Protein 1Q6O (pdb70)

Solvent-accessible surface area: 16564 Å² total; per-residue (Å²): 148,12,45,1,0,0,6,0,41,16,82,58,16,99,36,0,62,90,9,3,181,86,0,5,118,35,0,37,0,0,6,0,0,23,10,0,3,9,14,44,0,12,125,0,1,113,37,0,34,80,94,30,83,114,29,50,0,2,0,10,12,26,2,5,16,20,0,124,49,8,0,86,9,1,1,94,0,79,8,39,28,0,1,0,1,0,4,6,38,37,44,0,2,104,19,0,8,90,4,0,132,105,76,148,18,38,0,2,0,5,4,0,28,87,44,36,75,74,21,0,88,80,5,82,112,19,42,0,22,6,0,1,27,31,31,7,59,20,9,54,90,63,64,77,73,25,31,127,80,29,13,79,14,0,100,122,0,23,126,49,40,7,117,2,1,0,14,5,27,3,39,50,136,31,0,74,86,0,129,71,5,99,6,39,0,0,12,1,15,73,35,0,37,105,32,118,45,17,46,101,8,0,124,54,5,82,149,21,4,54,147,28,68,141,87,2,54,0,0,0,5,0,56,13,74,59,15,94,41,0,62,120,10,1,183,63,0,6,112,40,3,41,0,0,5,0,0,21,10,0,6,9,12,43,0,15,124,0,1,110,36,0,34,78,93,29,84,123,31,52,0,3,0,18,16,26,2,4,12,8,0,127,43,7,0,77,8,2,2,95,0,80,8,40,31,0,3,0,3,5,5,12,37,39,44,0,2,104,21,0,10,88,3,0,133,104,74,148,18,39,0,1,1,6,4,17,40,54,51,47,74,76,26,0,85,81,6,75,110,19,46,0,22,7,0,6,28,39,32,12,68,15,8,52,89,63,62,75,75,23,33,86,84,30,45,89,15,0,100,119,0,27,127,45,41,7,122,2,0,0,17,4,26,4,40,50,138,28,0,71,90,0,121,70,9,98,4,34,0,0,13,2,14,71,35,0,38,106,33,121,53,17,35,63,10,0,102,72,5,72,135,28,2,47,146,28,46,95

InterPro domains:
  IPR001754 Orotidine 5'-phosphate decarboxylase domain [PF00215] (4-207)
  IPR001754 Orotidine 5'-phosphate decarboxylase domain [SM00934] (5-207)
  IPR011060 Ribulose-phosphate binding barrel [SSF51366] (2-215)
  IPR013785 Aldolase-type TIM barrel [G3DSA:3.20.20.70] (5-214)
  IPR023942 3-keto-L-gulonate-6-phosphate decarboxylase, UlaD [MF_01267] (1-216)
  IPR041710 HPS/KGPDC domain [cd04726] (4-207)

B-factor: mean 17.94, std 8.41, range [7.54, 94.05]

CATH classification: 3.20.20.70

Sequence (428 aa):
LPMLQVALDNQTMDSAYETTRLIAEEVDIIEVGTILCVGEGVRAVRDLKALYPHKIVLADAKIADAGKILSRMCFEANADWVTVICCADINTAKGALDVAKEFNGDVQIELTGYWTWEQAQQWRDAGIGQVVYHRSRDAQAAGVAWGEADITAIKRLSDMGFKVTVTGGLALEDLPLFKGIPIHVFIAGRSIRDAASPVEAARQFKRSIAELWSLPMLQVALDNQTMDSAYETTRLIAEEVDIIEVGTILCVGEGVRAVRDLKALYPHKIVLADAKIADAGKILSRMCFEANADWVTVICCADINTAKGALDVAKEFNGDVQIELTGYWTWEQAQQWRDAGIGQVVYHRSRDAQAAGVAWGEADITAIKRLSDMGFKVTVTGGLALEDLPLFKGIPIHVFIAGRSIRDAASPVEAARQFKRSIAELWG

Foldseek 3Di:
DAFEEEEQLDLELVLSCVQCVQPVVLGQEYEDHCNNCVNPNLLSLLVVCVVNVNHQYEYANQAADPQLVVLLSNVVSPHQEYEHELNHDLVSLLNNQVNNVVSNHAYEYEDADDHDPVSLVSCVVSPHAAYEQEDAQVNVVVPDDDDDVSQVVLQVSVVSRHQYEYEYQDALVCVLVNFPRNHRHYYDYCQQSVDPRNSVRSVSNVVSVVVRD/DFAFEEEEQLDLELVLSVVQCVQCVVLGAEYEDHCNNCVRPNLLSLLVVCVVPVVHAYEYANQAADPQQVVLLSNVVSPHQEYEHELNHDLVSLLNNQVNNVVSNHAYEYEDDDPHDPVSLVSCVVSPHAAYELEDAQVNVVVPDDDDDVSQVVLQVSVVSRHQYEYEYQDDLVCVLVNQPGNHHHYYDYCQQSVDPRNSVSSVSSVVSSVVRHD

GO terms:
  GO:0000287 magnesium ion binding (F, IDA)
  GO:0033982 3-dehydro-L-gulonate-6-phosphate decarboxylase activity (F, IDA)
  GO:0019854 L-ascorbic acid catabolic process (P, IEP)

Secondary structure (DSSP, 8-state):
--EEEEEE--SSHHHHHHHHHHHGGG-SEEEE-HHHHHHH-THHHHHHHHH-TTSEEEEEEEE-S-HHHHHHHHHHTT-SEEEEETTS-HHHHHHHHHHHHHTT-EEEEEE-S---HHHHHHHHHTT--EEEEE--HHHHHTTPPP-HHHHHHHHHHHHTTPEEEEESS--GGGGGGGTTS--SEEEESHHHHTSS-HHHHHHHHHHHHHHH-/-PPEEEEEE--SSHHHHHHHHHHHGGG-SEEEE-HHHHHHH-THHHHHHHHH-TTSEEEEEEEE-S-HHHHHHHHHHTT-SEEEEETTS-HHHHHHHHHHHHHTT-EEEEEE-SS--HHHHHHHHHTT--EEEEE--HHHHHTTPPP-HHHHHHHHHHHHTTPEEEEESS--GGGGGGGTTS---EEEESHHHHTSSSHHHHHHHHHHHHHHHT-

Structure (mmCIF, N/CA/C/O backbone):
data_1Q6O
#
_entry.id   1Q6O
#
_cell.length_a   123.240
_cell.length_b   41.775
_cell.length_c   90.958
_cell.angle_alpha   90.00
_cell.angle_beta   97.15
_cell.angle_gamma   90.00
#
_symmetry.space_group_name_H-M   'C 1 2 1'
#
loop_
_entity.id
_entity.type
_entity.pdbx_description
1 polymer '3-keto-L-gulonate 6-phosphate decarboxylase'
2 non-polymer 'MAGNESIUM ION'
3 non-polymer 'L-GULURONIC ACID 6-PHOSPHATE'
4 water water
#
loop_
_atom_site.group_PDB
_atom_site.id
_atom_site.type_symbol
_atom_site.label_atom_id
_atom_site.label_alt_id
_atom_site.label_comp_id
_atom_site.label_asym_id
_atom_site.label_entity_id
_atom_site.label_seq_id
_atom_site.pdbx_PDB_ins_code
_atom_site.Cartn_x
_atom_site.Cartn_y
_atom_site.Cartn_z
_atom_site.occupancy
_atom_site.B_iso_or_equiv
_atom_site.auth_seq_id
_atom_site.auth_comp_id
_atom_site.auth_asym_id
_atom_site.auth_atom_id
_atom_site.pdbx_PDB_model_num
ATOM 1 N N . LEU A 1 3 ? 78.027 9.009 34.244 1.00 22.86 3 LEU A N 1
ATOM 2 C CA . LEU A 1 3 ? 77.667 10.442 34.137 1.00 20.10 3 LEU A CA 1
ATOM 3 C C . LEU A 1 3 ? 76.396 10.602 33.302 1.00 17.27 3 LEU A C 1
ATOM 4 O O . LEU A 1 3 ? 76.174 9.864 32.347 1.00 17.81 3 LEU A O 1
ATOM 9 N N . PRO A 1 4 ? 75.581 11.596 33.630 1.00 15.76 4 PRO A N 1
ATOM 10 C CA . PRO A 1 4 ? 74.492 11.984 32.710 1.00 15.06 4 PRO A CA 1
ATOM 11 C C . PRO A 1 4 ? 75.059 12.229 31.298 1.00 15.33 4 PRO A C 1
ATOM 12 O O . PRO A 1 4 ? 76.113 12.875 31.164 1.00 15.92 4 PRO A O 1
ATOM 16 N N . MET A 1 5 ? 74.391 11.695 30.277 1.00 13.59 5 MET A N 1
ATOM 17 C CA . MET A 1 5 ? 74.754 11.941 28.884 1.00 13.19 5 MET A CA 1
ATOM 18 C C . MET A 1 5 ? 74.241 13.298 28.419 1.00 12.98 5 MET A C 1
ATOM 19 O O . MET A 1 5 ? 73.364 13.893 29.025 1.00 13.22 5 MET A O 1
ATOM 24 N N . LEU A 1 6 ? 74.832 13.782 27.331 1.00 12.41 6 LEU A N 1
ATOM 25 C CA . LEU A 1 6 ? 74.425 15.032 26.696 1.00 11.58 6 LEU A CA 1
ATOM 26 C C . LEU A 1 6 ? 73.769 14.737 25.345 1.00 11.56 6 LEU A C 1
ATOM 27 O O . LEU A 1 6 ? 74.347 14.058 24.485 1.00 12.01 6 LEU A O 1
ATOM 32 N N . GLN A 1 7 ? 72.569 15.270 25.169 1.00 10.75 7 GLN A N 1
ATOM 33 C CA . GLN A 1 7 ? 71.787 15.102 23.949 1.00 10.00 7 GLN A CA 1
ATOM 34 C C . GLN A 1 7 ? 71.578 16.450 23.325 1.00 10.06 7 GLN A C 1
ATOM 35 O O . GLN A 1 7 ? 71.194 17.398 24.011 1.00 11.08 7 GLN A O 1
ATOM 41 N N . VAL A 1 8 ? 71.809 16.548 22.017 1.00 10.19 8 VAL A N 1
ATOM 42 C CA . VAL A 1 8 ? 71.447 17.763 21.291 1.00 10.14 8 VAL A CA 1
ATOM 43 C C . VAL A 1 8 ? 70.124 17.564 20.590 1.00 9.29 8 VAL A C 1
ATOM 44 O O . VAL A 1 8 ? 69.928 16.556 19.909 1.00 10.59 8 VAL A O 1
ATOM 48 N N . ALA A 1 9 ? 69.214 18.516 20.753 1.00 9.65 9 ALA A N 1
ATOM 49 C CA . ALA A 1 9 ? 67.931 18.500 20.051 1.00 10.02 9 ALA A CA 1
ATOM 50 C C . ALA A 1 9 ? 68.027 19.280 18.752 1.00 10.46 9 ALA A C 1
ATOM 51 O O . ALA A 1 9 ? 68.331 20.462 18.765 1.00 11.00 9 ALA A O 1
ATOM 53 N N . LEU A 1 10 ? 67.754 18.610 17.639 1.00 9.34 10 LEU A N 1
ATOM 54 C CA . LEU A 1 10 ? 67.716 19.248 16.328 1.00 9.60 10 LEU A CA 1
ATOM 55 C C . LEU A 1 10 ? 66.264 19.607 16.024 1.00 9.60 10 LEU A C 1
ATOM 56 O O . LEU A 1 10 ? 65.536 18.869 15.343 1.00 10.63 10 LEU A O 1
ATOM 61 N N . ASP A 1 11 ? 65.822 20.725 16.582 1.00 9.86 11 ASP A N 1
ATOM 62 C CA . ASP A 1 11 ? 64.505 21.296 16.322 1.00 10.57 11 ASP A CA 1
ATOM 63 C C . ASP A 1 11 ? 64.601 22.272 15.166 1.00 11.93 11 ASP A C 1
ATOM 64 O O . ASP A 1 11 ? 64.463 23.459 15.308 1.00 18.34 11 ASP A O 1
ATOM 69 N N . ASN A 1 12 ? 64.890 21.728 14.018 1.00 13.03 12 ASN A N 1
ATOM 70 C CA . ASN A 1 12 ? 65.144 22.476 12.788 1.00 12.49 12 ASN A CA 1
ATOM 71 C C . ASN A 1 12 ? 64.043 22.068 11.847 1.00 12.45 12 ASN A C 1
ATOM 72 O O . ASN A 1 12 ? 63.530 20.974 11.919 1.00 14.07 12 ASN A O 1
ATOM 77 N N . GLN A 1 13 ? 63.723 22.941 10.894 1.00 12.94 13 GLN A N 1
ATOM 78 C CA . GLN A 1 13 ? 62.676 22.663 9.923 1.00 14.10 13 GLN A CA 1
ATOM 79 C C . GLN A 1 13 ? 63.136 21.900 8.689 1.00 13.14 13 GLN A C 1
ATOM 80 O O . GLN A 1 13 ? 62.305 21.269 8.027 1.00 14.21 13 GLN A O 1
ATOM 86 N N . THR A 1 14 ? 64.442 21.946 8.395 1.00 13.30 14 THR A N 1
ATOM 87 C CA . THR A 1 14 ? 65.006 21.243 7.250 1.00 13.34 14 THR A CA 1
ATOM 88 C C . THR A 1 14 ? 66.307 20.568 7.622 1.00 12.32 14 THR A C 1
ATOM 89 O O . THR A 1 14 ? 66.988 20.950 8.590 1.00 12.91 14 THR A O 1
ATOM 93 N N . MET A 1 15 ? 66.686 19.574 6.824 1.00 12.47 15 MET A N 1
ATOM 94 C CA . MET A 1 15 ? 67.906 18.839 7.099 1.00 11.57 15 MET A CA 1
ATOM 95 C C . MET A 1 15 ? 69.110 19.747 7.011 1.00 11.08 15 MET A C 1
ATOM 96 O O . MET A 1 15 ? 70.014 19.629 7.833 1.00 11.18 15 MET A O 1
ATOM 101 N N . ASP A 1 16 ? 69.179 20.607 6.005 1.00 11.56 16 ASP A N 1
ATOM 102 C CA . ASP A 1 16 ? 70.365 21.438 5.849 1.00 11.47 16 ASP A CA 1
ATOM 103 C C . ASP A 1 16 ? 70.572 22.367 7.038 1.00 12.15 16 ASP A C 1
ATOM 104 O O . ASP A 1 16 ? 71.712 22.604 7.443 1.00 12.38 16 ASP A O 1
ATOM 109 N N . SER A 1 17 ? 69.480 22.878 7.616 1.00 11.77 17 SER A N 1
ATOM 110 C CA . SER A 1 17 ? 69.558 23.648 8.847 1.00 12.71 17 SER A CA 1
ATOM 111 C C . SER A 1 17 ? 70.126 22.777 10.012 1.00 11.23 17 SER A C 1
ATOM 112 O O . SER A 1 17 ? 70.995 23.223 10.768 1.00 11.73 17 SER A O 1
ATOM 115 N N . ALA A 1 18 ? 69.621 21.554 10.154 1.00 10.59 18 ALA A N 1
ATOM 116 C CA . ALA A 1 18 ? 70.149 20.636 11.170 1.00 10.26 18 ALA A CA 1
ATOM 117 C C . ALA A 1 18 ? 71.648 20.394 10.997 1.00 9.74 18 ALA A C 1
ATOM 118 O O . ALA A 1 18 ? 72.391 20.367 11.974 1.00 10.83 18 ALA A O 1
ATOM 120 N N . TYR A 1 19 ? 72.093 20.239 9.759 1.00 9.96 19 TYR A N 1
ATOM 121 C CA . TYR A 1 19 ? 73.492 19.958 9.482 1.00 9.69 19 TYR A CA 1
ATOM 122 C C . TYR A 1 19 ? 74.410 21.125 9.840 1.00 11.11 19 TYR A C 1
ATOM 123 O O . TYR A 1 19 ? 75.588 20.908 10.130 1.00 11.08 19 TYR A O 1
ATOM 132 N N . GLU A 1 20 ? 73.888 22.351 9.833 1.00 10.83 20 GLU A N 1
ATOM 133 C CA . GLU A 1 20 ? 74.665 23.511 10.298 1.00 11.61 20 GLU A CA 1
ATOM 134 C C . GLU A 1 20 ? 75.094 23.299 11.736 1.00 12.00 20 GLU A C 1
ATOM 135 O O . GLU A 1 20 ? 76.174 23.742 12.131 1.00 13.28 20 GLU A O 1
ATOM 141 N N . THR A 1 21 ? 74.249 22.630 12.523 1.00 11.21 21 THR A N 1
ATOM 142 C CA . THR A 1 21 ? 74.604 22.274 13.895 1.00 11.31 21 THR A CA 1
ATOM 143 C C . THR A 1 21 ? 75.419 21.009 13.978 1.00 11.02 21 THR A C 1
ATOM 144 O O . THR A 1 21 ? 76.452 20.989 14.639 1.00 11.37 21 THR A O 1
ATOM 148 N N . THR A 1 22 ? 74.975 19.932 13.331 1.00 10.72 22 THR A N 1
ATOM 149 C CA . THR A 1 22 ? 75.700 18.685 13.500 1.00 10.73 22 THR A CA 1
ATOM 150 C C . THR A 1 22 ? 77.137 18.744 12.987 1.00 11.25 22 THR A C 1
ATOM 151 O O . THR A 1 22 ? 78.026 18.100 13.559 1.00 12.19 22 THR A O 1
ATOM 155 N N . ARG A 1 23 ? 77.397 19.520 11.942 1.00 11.46 23 ARG A N 1
ATOM 156 C CA . ARG A 1 23 ? 78.767 19.626 11.441 1.00 11.57 23 ARG A CA 1
ATOM 157 C C . ARG A 1 23 ? 79.712 20.280 12.454 1.00 12.91 23 ARG A C 1
ATOM 158 O O . ARG A 1 23 ? 80.932 20.142 12.352 1.00 16.10 23 ARG A O 1
ATOM 166 N N . LEU A 1 24 ? 79.162 21.012 13.414 1.00 12.66 24 LEU A N 1
ATOM 167 C CA . LEU A 1 24 ? 79.944 21.618 14.491 1.00 13.26 24 LEU A CA 1
ATOM 168 C C . LEU A 1 24 ? 80.068 20.695 15.695 1.00 13.83 24 LEU A C 1
ATOM 169 O O . LEU A 1 24 ? 81.139 20.636 16.309 1.00 15.35 24 LEU A O 1
ATOM 174 N N . ILE A 1 25 ? 78.981 20.013 16.094 1.00 13.04 25 ILE A N 1
ATOM 175 C CA . ILE A 1 25 ? 78.955 19.389 17.431 1.00 13.26 25 ILE A CA 1
ATOM 176 C C . ILE A 1 25 ? 78.598 17.918 17.506 1.00 13.29 25 ILE A C 1
ATOM 177 O O . ILE A 1 25 ? 78.503 17.382 18.623 1.00 14.05 25 ILE A O 1
ATOM 182 N N . ALA A 1 26 ? 78.464 17.216 16.384 1.00 14.07 26 ALA A N 1
ATOM 183 C CA . ALA A 1 26 ? 78.075 15.799 16.462 1.00 14.29 26 ALA A CA 1
ATOM 184 C C . ALA A 1 26 ? 78.998 14.981 17.354 1.00 14.43 26 ALA A C 1
ATOM 185 O O . ALA A 1 26 ? 78.533 14.115 18.092 1.00 16.59 26 ALA A O 1
ATOM 187 N N . GLU A 1 27 ? 80.294 15.259 17.320 1.00 15.27 27 GLU A N 1
ATOM 188 C CA . GLU A 1 27 ? 81.264 14.493 18.103 1.00 16.99 27 GLU A CA 1
ATOM 189 C C . GLU A 1 27 ? 81.388 15.005 19.533 1.00 18.07 27 GLU A C 1
ATOM 190 O O . GLU A 1 27 ? 82.095 14.412 20.345 1.00 20.78 27 GLU A O 1
ATOM 196 N N . GLU A 1 28 ? 80.694 16.083 19.845 1.00 15.23 28 GLU A N 1
ATOM 197 C CA . GLU A 1 28 ? 80.724 16.682 21.174 1.00 15.83 28 GLU A CA 1
ATOM 198 C C . GLU A 1 28 ? 79.566 16.276 22.088 1.00 15.07 28 GLU A C 1
ATOM 199 O O . GLU A 1 28 ? 79.497 16.724 23.239 1.00 16.48 28 GLU A O 1
ATOM 205 N N . VAL A 1 29 ? 78.663 15.454 21.568 1.00 14.06 29 VAL A N 1
ATOM 206 C CA . VAL A 1 29 ? 77.478 14.979 22.294 1.00 14.11 29 VAL A CA 1
ATOM 207 C C . VAL A 1 29 ? 77.384 13.468 22.232 1.00 14.41 29 VAL A C 1
ATOM 208 O O . VAL A 1 29 ? 78.079 12.828 21.449 1.00 15.40 29 VAL A O 1
ATOM 212 N N . ASP A 1 30 ? 76.514 12.885 23.059 1.00 13.83 30 ASP A N 1
ATOM 213 C CA . ASP A 1 30 ? 76.292 11.444 23.070 1.00 14.19 30 ASP A CA 1
ATOM 214 C C . ASP A 1 30 ? 75.084 10.990 22.244 1.00 13.55 30 ASP A C 1
ATOM 215 O O . ASP A 1 30 ? 75.053 9.868 21.737 1.00 15.14 30 ASP A O 1
ATOM 220 N N . ILE A 1 31 ? 74.050 11.824 22.188 1.00 12.24 31 ILE A N 1
ATOM 221 C CA . ILE A 1 31 ? 72.782 11.498 21.559 1.00 11.66 31 ILE A CA 1
ATOM 222 C C . ILE A 1 31 ? 72.411 12.650 20.628 1.00 10.91 31 ILE A C 1
ATOM 223 O O . ILE A 1 31 ? 72.480 13.816 20.986 1.00 10.84 31 ILE A O 1
ATOM 228 N N . ILE A 1 32 ? 72.000 12.267 19.423 1.00 10.26 32 ILE A N 1
ATOM 229 C CA . ILE A 1 32 ? 71.487 13.188 18.425 1.00 10.36 32 ILE A CA 1
ATOM 230 C C . ILE A 1 32 ? 69.998 12.973 18.313 1.00 9.71 32 ILE A C 1
ATOM 231 O O . ILE A 1 32 ? 69.544 11.887 17.945 1.00 11.08 32 ILE A O 1
ATOM 236 N N . GLU A 1 33 ? 69.232 14.013 18.627 1.00 9.48 33 GLU A N 1
ATOM 237 C CA . GLU A 1 33 ? 67.787 13.977 18.537 1.00 9.61 33 GLU A CA 1
ATOM 238 C C . GLU A 1 33 ? 67.299 14.623 17.248 1.00 9.43 33 GLU A C 1
ATOM 239 O O . GLU A 1 33 ? 67.638 15.770 16.942 1.00 9.69 33 GLU A O 1
ATOM 245 N N . VAL A 1 34 ? 66.443 13.886 16.545 1.00 9.50 34 VAL A N 1
ATOM 246 C CA . VAL A 1 34 ? 65.586 14.417 15.511 1.00 9.48 34 VAL A CA 1
ATOM 247 C C . VAL A 1 34 ? 64.407 15.016 16.230 1.00 9.65 34 VAL A C 1
ATOM 248 O O . VAL A 1 34 ? 63.547 14.292 16.742 1.00 10.22 34 VAL A O 1
ATOM 252 N N . GLY A 1 35 ? 64.371 16.336 16.324 1.00 9.72 35 GLY A N 1
ATOM 253 C CA . GLY A 1 35 ? 63.331 16.991 17.080 1.00 9.74 35 GLY A CA 1
ATOM 254 C C . GLY A 1 35 ? 61.971 16.793 16.438 1.00 9.38 35 GLY A C 1
ATOM 255 O O . GLY A 1 35 ? 61.887 16.489 15.238 1.00 10.09 35 GLY A O 1
ATOM 256 N N . THR A 1 36 ? 60.923 17.003 17.208 1.00 9.65 36 THR A N 1
ATOM 257 C CA . THR A 1 36 ? 59.595 16.921 16.651 1.00 10.25 36 THR A CA 1
ATOM 258 C C . THR A 1 36 ? 59.437 17.863 15.459 1.00 10.69 36 THR A C 1
ATOM 259 O O . THR A 1 36 ? 58.804 17.514 14.465 1.00 11.41 36 THR A O 1
ATOM 263 N N . ILE A 1 37 ? 60.032 19.046 15.550 1.00 11.46 37 ILE A N 1
ATOM 264 C CA . ILE A 1 37 ? 59.978 20.044 14.503 1.00 12.42 37 ILE A CA 1
ATOM 265 C C . ILE A 1 37 ? 60.616 19.511 13.212 1.00 11.98 37 ILE A C 1
ATOM 266 O O . ILE A 1 37 ? 60.107 19.753 12.125 1.00 12.84 37 ILE A O 1
ATOM 271 N N . LEU A 1 38 ? 61.720 18.783 13.331 1.00 11.10 38 LEU A N 1
ATOM 272 C CA . LEU A 1 38 ? 62.379 18.199 12.176 1.00 10.94 38 LEU A CA 1
ATOM 273 C C . LEU A 1 38 ? 61.601 16.994 11.636 1.00 11.26 38 LEU A C 1
ATOM 274 O O . LEU A 1 38 ? 61.524 16.845 10.422 1.00 13.34 38 LEU A O 1
ATOM 279 N N . CYS A 1 39 ? 60.976 16.193 12.484 1.00 11.40 39 CYS A N 1
ATOM 280 C CA . CYS A 1 39 ? 60.131 15.093 12.053 1.00 13.85 39 CYS A CA 1
ATOM 281 C C . CYS A 1 39 ? 58.983 15.689 11.228 1.00 13.95 39 CYS A C 1
ATOM 282 O O . CYS A 1 39 ? 58.629 15.153 10.192 1.00 15.78 39 CYS A O 1
ATOM 285 N N . VAL A 1 40 ? 58.374 16.779 11.687 1.00 12.84 40 VAL A N 1
ATOM 286 C CA . VAL A 1 40 ? 57.281 17.394 10.953 1.00 14.13 40 VAL A CA 1
ATOM 287 C C . VAL A 1 40 ? 57.770 18.118 9.700 1.00 13.25 40 VAL A C 1
ATOM 288 O O . VAL A 1 40 ? 57.056 18.146 8.698 1.00 15.66 40 VAL A O 1
ATOM 292 N N . GLY A 1 41 ? 58.945 18.715 9.730 1.00 12.47 41 GLY A N 1
ATOM 293 C CA . GLY A 1 41 ? 59.466 19.415 8.586 1.00 13.21 41 GLY A CA 1
ATOM 294 C C . GLY A 1 41 ? 59.842 18.501 7.441 1.00 12.67 41 GLY A C 1
ATOM 295 O O . GLY A 1 41 ? 59.515 18.785 6.285 1.00 14.13 41 GLY A O 1
ATOM 296 N N . GLU A 1 42 ? 60.570 17.423 7.747 1.00 11.76 42 GLU A N 1
ATOM 297 C CA . GLU A 1 42 ? 61.197 16.560 6.738 1.00 12.44 42 GLU A CA 1
ATOM 298 C C . GLU A 1 42 ? 60.666 15.131 6.715 1.00 14.30 42 GLU A C 1
ATOM 299 O O . GLU A 1 42 ? 60.887 14.381 5.746 1.00 15.84 42 GLU A O 1
ATOM 305 N N . GLY A 1 43 ? 59.992 14.725 7.766 1.00 14.04 43 GLY A N 1
ATOM 306 C CA . GLY A 1 43 ? 59.584 13.350 7.929 1.00 14.11 43 GLY A CA 1
ATOM 307 C C . GLY A 1 43 ? 60.720 12.436 8.345 1.00 13.55 43 GLY A C 1
ATOM 308 O O . GLY A 1 43 ? 61.829 12.886 8.646 1.00 13.81 43 GLY A O 1
ATOM 309 N N . VAL A 1 44 ? 60.428 11.158 8.355 1.00 13.37 44 VAL A N 1
ATOM 310 C CA . VAL A 1 44 ? 61.278 10.173 8.953 1.00 13.80 44 VAL A CA 1
ATOM 311 C C . VAL A 1 44 ? 62.588 9.955 8.181 1.00 12.22 44 VAL A C 1
ATOM 312 O O . VAL A 1 44 ? 63.530 9.384 8.712 1.00 12.46 44 VAL A O 1
ATOM 316 N N . ARG A 1 45 ? 62.685 10.474 6.968 1.00 11.87 45 ARG A N 1
ATOM 317 C CA . ARG A 1 45 ? 63.974 10.482 6.313 1.00 11.78 45 ARG A CA 1
ATOM 318 C C . ARG A 1 45 ? 65.030 11.183 7.190 1.00 10.65 45 ARG A C 1
ATOM 319 O O . ARG A 1 45 ? 66.215 10.894 7.048 1.00 11.12 45 ARG A O 1
ATOM 327 N N . ALA A 1 46 ? 64.624 12.104 8.065 1.00 10.42 46 ALA A N 1
ATOM 328 C CA . ALA A 1 46 ? 65.569 12.790 8.900 1.00 10.50 46 ALA A CA 1
ATOM 329 C C . ALA A 1 46 ? 66.291 11.808 9.827 1.00 10.19 46 ALA A C 1
ATOM 330 O O . ALA A 1 46 ? 67.485 11.935 10.092 1.00 10.60 46 ALA A O 1
ATOM 332 N N . VAL A 1 47 ? 65.547 10.837 10.348 1.00 10.26 47 VAL A N 1
ATOM 333 C CA . VAL A 1 47 ? 66.105 9.794 11.183 1.00 11.16 47 VAL A CA 1
ATOM 334 C C . VAL A 1 47 ? 67.099 8.918 10.407 1.00 9.93 47 VAL A C 1
ATOM 335 O O . VAL A 1 47 ? 68.227 8.664 10.841 1.00 11.00 47 VAL A O 1
ATOM 339 N N . ARG A 1 48 ? 66.675 8.478 9.232 1.00 10.38 48 ARG A N 1
ATOM 340 C CA . ARG A 1 48 ? 67.511 7.622 8.404 1.00 10.72 48 ARG A CA 1
ATOM 341 C C . ARG A 1 48 ? 68.807 8.317 8.004 1.00 9.48 48 ARG A C 1
ATOM 342 O O . ARG A 1 48 ? 69.888 7.737 8.053 1.00 10.25 48 ARG A O 1
ATOM 353 N N . ASP A 1 49 ? 68.689 9.573 7.593 1.00 9.59 49 ASP A N 1
ATOM 354 C CA . ASP A 1 49 ? 69.838 10.338 7.136 1.00 9.76 49 ASP A CA 1
ATOM 355 C C . ASP A 1 49 ? 70.808 10.594 8.285 1.00 9.16 49 ASP A C 1
ATOM 356 O O . ASP A 1 49 ? 72.010 10.416 8.122 1.00 9.65 49 ASP A O 1
ATOM 361 N N . LEU A 1 50 ? 70.307 10.995 9.446 1.00 9.26 50 LEU A N 1
ATOM 362 C CA . LEU A 1 50 ? 71.180 11.293 10.549 1.00 9.47 50 LEU A CA 1
ATOM 363 C C . LEU A 1 50 ? 71.852 10.031 11.108 1.00 9.71 50 LEU A C 1
ATOM 364 O O . LEU A 1 50 ? 73.021 10.092 11.482 1.00 10.24 50 LEU A O 1
ATOM 369 N N . LYS A 1 51 ? 71.139 8.907 11.172 1.00 10.47 51 LYS A N 1
ATOM 370 C CA . LYS A 1 51 ? 71.780 7.684 11.635 1.00 10.68 51 LYS A CA 1
ATOM 371 C C . LYS A 1 51 ? 72.877 7.231 10.654 1.00 10.57 51 LYS A C 1
ATOM 372 O O . LYS A 1 51 ? 73.915 6.729 11.069 1.00 11.66 51 LYS A O 1
ATOM 378 N N . ALA A 1 52 ? 72.675 7.428 9.348 1.00 10.77 52 ALA A N 1
ATOM 379 C CA . ALA A 1 52 ? 73.679 7.083 8.351 1.00 10.65 52 ALA A CA 1
ATOM 380 C C . ALA A 1 52 ? 74.917 7.945 8.509 1.00 9.46 52 ALA A C 1
ATOM 381 O O . ALA A 1 52 ? 76.042 7.464 8.323 1.00 11.27 52 ALA A O 1
ATOM 383 N N . LEU A 1 53 ? 74.753 9.213 8.858 1.00 9.85 53 LEU A N 1
ATOM 384 C CA . LEU A 1 53 ? 75.888 10.104 9.092 1.00 9.98 53 LEU A CA 1
ATOM 385 C C . LEU A 1 53 ? 76.625 9.792 10.391 1.00 10.87 53 LEU A C 1
ATOM 386 O O . LEU A 1 53 ? 77.843 9.952 10.445 1.00 11.78 53 LEU A O 1
ATOM 391 N N . TYR A 1 54 ? 75.873 9.430 11.427 1.00 10.50 54 TYR A N 1
ATOM 392 C CA . TYR A 1 54 ? 76.399 9.329 12.789 1.00 11.70 54 TYR A CA 1
ATOM 393 C C . TYR A 1 54 ? 76.005 7.976 13.399 1.00 12.24 54 TYR A C 1
ATOM 394 O O . TYR A 1 54 ? 75.321 7.923 14.430 1.00 12.85 54 TYR A O 1
ATOM 403 N N . PRO A 1 55 ? 76.425 6.873 12.780 1.00 13.12 55 PRO A N 1
ATOM 404 C CA . PRO A 1 55 ? 75.943 5.543 13.189 1.00 14.91 55 PRO A CA 1
ATOM 405 C C . PRO A 1 55 ? 76.431 5.112 14.579 1.00 14.86 55 PRO A C 1
ATOM 406 O O . PRO A 1 55 ? 75.800 4.265 15.209 1.00 16.75 55 PRO A O 1
ATOM 410 N N . HIS A 1 56 ? 77.489 5.759 15.044 1.00 14.33 56 HIS A N 1
ATOM 411 C CA . HIS A 1 56 ? 78.097 5.512 16.356 1.00 16.33 56 HIS A CA 1
ATOM 412 C C . HIS A 1 56 ? 77.444 6.296 17.486 1.00 17.17 56 HIS A C 1
ATOM 413 O O . HIS A 1 56 ? 77.844 6.173 18.657 1.00 20.36 56 HIS A O 1
ATOM 420 N N . LYS A 1 57 ? 76.462 7.128 17.156 1.00 15.04 57 LYS A N 1
ATOM 421 C CA . LYS A 1 57 ? 75.716 7.882 18.141 1.00 14.04 57 LYS A CA 1
ATOM 422 C C . LYS A 1 57 ? 74.322 7.289 18.308 1.00 12.49 57 LYS A C 1
ATOM 423 O O . LYS A 1 57 ? 73.770 6.705 17.391 1.00 13.95 57 LYS A O 1
ATOM 429 N N . ILE A 1 58 ? 73.762 7.467 19.490 1.00 12.19 58 ILE A N 1
ATOM 430 C CA . ILE A 1 58 ? 72.366 7.179 19.722 1.00 11.84 58 ILE A CA 1
ATOM 431 C C . ILE A 1 58 ? 71.526 8.231 18.997 1.00 11.20 58 ILE A C 1
ATOM 432 O O . ILE A 1 58 ? 71.754 9.431 19.182 1.00 11.84 58 ILE A O 1
ATOM 437 N N . VAL A 1 59 ? 70.574 7.765 18.186 1.00 10.98 59 VAL A N 1
ATOM 438 C CA . VAL A 1 59 ? 69.664 8.654 17.478 1.00 11.07 59 VAL A CA 1
ATOM 439 C C . VAL A 1 59 ? 68.277 8.471 18.074 1.00 12.19 59 VAL A C 1
ATOM 440 O O . VAL A 1 59 ? 67.700 7.373 18.109 1.00 12.20 59 VAL A O 1
ATOM 444 N N . LEU A 1 60 ? 67.738 9.566 18.578 1.00 12.02 60 LEU A N 1
ATOM 445 C CA . LEU A 1 60 ? 66.432 9.641 19.211 1.00 12.75 60 LEU A CA 1
ATOM 446 C C . LEU A 1 60 ? 65.467 10.325 18.259 1.00 12.55 60 LEU A C 1
ATOM 447 O O . LEU A 1 60 ? 65.739 11.445 17.810 1.00 13.98 60 LEU A O 1
ATOM 452 N N . ALA A 1 61 ? 64.353 9.677 17.910 1.00 11.61 61 ALA A N 1
ATOM 453 C CA . ALA A 1 61 ? 63.293 10.288 17.130 1.00 11.63 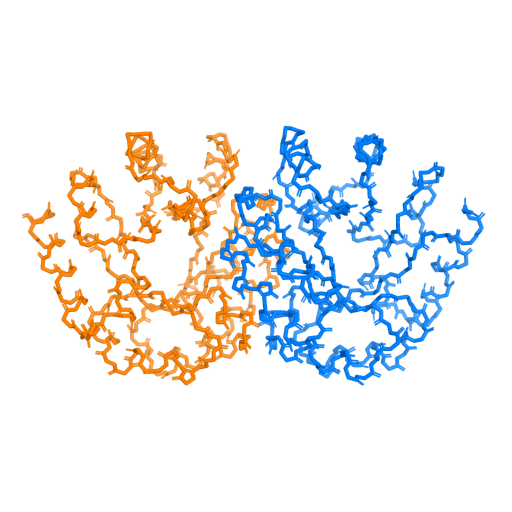61 ALA A CA 1
ATOM 454 C C . ALA A 1 61 ? 62.251 10.829 18.087 1.00 10.46 61 ALA A C 1
ATOM 455 O O . ALA A 1 61 ? 61.520 10.055 18.716 1.00 10.84 61 ALA A O 1
ATOM 457 N N . ASP A 1 62 ? 62.161 12.150 18.205 1.00 10.24 62 ASP A N 1
ATOM 458 C CA . ASP A 1 62 ? 61.217 12.761 19.142 1.00 10.42 62 ASP A CA 1
ATOM 459 C C . ASP A 1 62 ? 59.858 12.901 18.455 1.00 10.50 62 ASP A C 1
ATOM 460 O O . ASP A 1 62 ? 59.383 13.993 18.150 1.00 11.90 62 ASP A O 1
ATOM 465 N N . ALA A 1 63 ? 59.240 11.752 18.200 1.00 10.46 63 ALA A N 1
ATOM 466 C CA . ALA A 1 63 ? 58.010 11.696 17.458 1.00 11.52 63 ALA A CA 1
ATOM 467 C C . ALA A 1 63 ? 56.777 11.944 18.305 1.00 10.41 63 ALA A C 1
ATOM 468 O O . ALA A 1 63 ? 55.738 12.205 17.744 1.00 11.26 63 ALA A O 1
ATOM 470 N N . LYS A 1 64 ? 56.882 11.821 19.620 1.00 10.32 64 LYS A N 1
ATOM 471 C CA . LYS A 1 64 ? 55.750 12.072 20.525 1.00 11.14 64 LYS A CA 1
ATOM 472 C C . LYS A 1 64 ? 54.512 11.275 20.085 1.00 11.03 64 LYS A C 1
ATOM 473 O O . LYS A 1 64 ? 53.399 11.785 19.992 1.00 12.32 64 LYS A O 1
ATOM 479 N N . ILE A 1 65 ? 54.733 9.999 19.846 1.00 10.64 65 ILE A N 1
ATOM 480 C CA . ILE A 1 65 ? 53.696 9.104 19.345 1.00 11.57 65 ILE A CA 1
ATOM 481 C C . ILE A 1 65 ? 52.503 9.104 20.297 1.00 11.04 65 ILE A C 1
ATOM 482 O O . ILE A 1 65 ? 52.658 8.878 21.498 1.00 11.44 65 ILE A O 1
ATOM 487 N N . ALA A 1 66 ? 51.315 9.312 19.733 1.00 10.93 66 ALA A N 1
ATOM 488 C CA . ALA A 1 66 ? 50.097 9.473 20.527 1.00 12.06 66 ALA A CA 1
ATOM 489 C C . ALA A 1 66 ? 49.102 8.345 20.385 1.00 11.49 66 ALA A C 1
ATOM 490 O O . ALA A 1 66 ? 48.270 8.165 21.272 1.00 13.00 66 ALA A O 1
ATOM 492 N N . ASP A 1 67 ? 49.192 7.582 19.310 1.00 11.11 67 ASP A N 1
ATOM 493 C CA . ASP A 1 67 ? 48.299 6.458 19.030 1.00 11.60 67 ASP A CA 1
ATOM 494 C C . ASP A 1 67 ? 48.924 5.712 17.859 1.00 11.45 67 ASP A C 1
ATOM 495 O O . ASP A 1 67 ? 49.888 6.182 17.237 1.00 13.19 67 ASP A O 1
ATOM 500 N N . ALA A 1 68 ? 48.377 4.544 17.551 1.00 12.08 68 ALA A N 1
ATOM 501 C CA . ALA A 1 68 ? 48.928 3.663 16.524 1.00 12.93 68 ALA A CA 1
ATOM 502 C C . ALA A 1 68 ? 50.399 3.341 16.823 1.00 12.58 68 ALA A C 1
ATOM 503 O O . ALA A 1 68 ? 51.283 3.448 15.971 1.00 12.76 68 ALA A O 1
ATOM 505 N N . GLY A 1 69 ? 50.643 2.961 18.069 1.00 11.74 69 GLY A N 1
ATOM 506 C CA . GLY A 1 69 ? 51.985 2.838 18.592 1.00 12.11 69 GLY A CA 1
ATOM 507 C C . GLY A 1 69 ? 52.877 1.920 17.794 1.00 10.70 69 GLY A C 1
ATOM 508 O O . GLY A 1 69 ? 54.018 2.281 17.495 1.00 11.59 69 GLY A O 1
ATOM 509 N N . LYS A 1 70 ? 52.374 0.740 17.425 1.00 11.36 70 LYS A N 1
ATOM 510 C CA . LYS A 1 70 ? 53.186 -0.203 16.696 1.00 12.61 70 LYS A CA 1
ATOM 511 C C . LYS A 1 70 ? 53.484 0.308 15.285 1.00 12.22 70 LYS A C 1
ATOM 512 O O . LYS A 1 70 ? 54.544 0.039 14.748 1.00 14.03 70 LYS A O 1
ATOM 518 N N . ILE A 1 71 ? 52.549 1.037 14.688 1.00 12.37 71 ILE A N 1
ATOM 519 C CA . ILE A 1 71 ? 52.731 1.507 13.318 1.00 13.05 71 ILE A CA 1
ATOM 520 C C . ILE A 1 71 ? 53.760 2.637 13.249 1.00 11.49 71 ILE A C 1
ATOM 521 O O . ILE A 1 71 ? 54.702 2.579 12.443 1.00 11.90 71 ILE A O 1
ATOM 526 N N . LEU A 1 72 ? 53.579 3.670 14.068 1.00 11.36 72 LEU A N 1
ATOM 527 C CA . LEU A 1 72 ? 54.515 4.786 14.045 1.00 12.00 72 LEU A CA 1
ATOM 528 C C . LEU A 1 72 ? 55.880 4.379 14.543 1.00 11.43 72 LEU A C 1
ATOM 529 O O . LEU A 1 72 ? 56.896 4.825 14.016 1.00 12.55 72 LEU A O 1
ATOM 534 N N . SER A 1 73 ? 55.934 3.546 15.568 1.00 11.31 73 SER A N 1
ATOM 535 C CA . SER A 1 73 ? 57.222 3.102 16.067 1.00 11.61 73 SER A CA 1
ATOM 536 C C . SER A 1 73 ? 57.960 2.291 15.011 1.00 11.70 73 SER A C 1
ATOM 537 O O . SER A 1 73 ? 59.153 2.509 14.800 1.00 12.55 73 SER A O 1
ATOM 541 N N . ARG A 1 74 ? 57.281 1.384 14.313 1.00 11.31 74 ARG A N 1
ATOM 542 C CA . ARG A 1 74 ? 57.956 0.617 13.276 1.00 11.88 74 ARG A CA 1
ATOM 543 C C . ARG A 1 74 ? 58.520 1.546 12.178 1.00 10.76 74 ARG A C 1
ATOM 544 O O . ARG A 1 74 ? 59.596 1.326 11.668 1.00 11.44 74 ARG A O 1
ATOM 552 N N . MET A 1 75 ? 57.771 2.577 11.807 1.00 11.01 75 MET A N 1
ATOM 553 C CA . MET A 1 75 ? 58.287 3.533 10.810 1.00 11.18 75 MET A CA 1
ATOM 554 C C . MET A 1 75 ? 59.608 4.164 11.278 1.00 10.97 75 MET A C 1
ATOM 555 O O . MET A 1 75 ? 60.566 4.256 10.534 1.00 11.75 75 MET A O 1
ATOM 563 N N . CYS A 1 76 ? 59.660 4.564 12.543 1.00 10.90 76 CYS A N 1
ATOM 564 C CA . CYS A 1 76 ? 60.857 5.164 13.080 1.00 11.27 76 CYS A CA 1
ATOM 565 C C . CYS A 1 76 ? 62.025 4.181 13.186 1.00 10.98 76 CYS A C 1
ATOM 566 O O . CYS A 1 76 ? 63.157 4.513 12.869 1.00 11.73 76 CYS A O 1
ATOM 569 N N . PHE A 1 77 ? 61.735 2.958 13.637 1.00 10.95 77 PHE A N 1
ATOM 570 C CA . PHE A 1 77 ? 62.768 1.956 13.809 1.00 11.48 77 PHE A CA 1
ATOM 571 C C . PHE A 1 77 ? 63.238 1.396 12.470 1.00 11.20 77 PHE A C 1
ATOM 572 O O . PHE A 1 77 ? 64.417 1.084 12.330 1.00 12.65 77 PHE A O 1
ATOM 580 N N . GLU A 1 78 ? 62.374 1.353 11.467 1.00 12.07 78 GLU A N 1
ATOM 581 C CA . GLU A 1 78 ? 62.805 0.983 10.117 1.00 13.03 78 GLU A CA 1
ATOM 582 C C . GLU A 1 78 ? 63.733 2.045 9.506 1.00 13.52 78 GLU A C 1
ATOM 583 O O . GLU A 1 78 ? 64.541 1.724 8.629 1.00 15.12 78 GLU A O 1
ATOM 589 N N . ALA A 1 79 ? 63.625 3.283 9.968 1.00 12.06 79 ALA A N 1
ATOM 590 C CA . ALA A 1 79 ? 64.524 4.360 9.602 1.00 12.39 79 ALA A CA 1
ATOM 591 C C . ALA A 1 79 ? 65.776 4.407 10.476 1.00 12.19 79 ALA A C 1
ATOM 592 O O . ALA A 1 79 ? 66.562 5.347 10.379 1.00 13.33 79 ALA A O 1
ATOM 594 N N . ASN A 1 80 ? 65.955 3.399 11.329 1.00 11.74 80 ASN A N 1
ATOM 595 C CA . ASN A 1 80 ? 67.170 3.166 12.103 1.00 12.50 80 ASN A CA 1
ATOM 596 C C . ASN A 1 80 ? 67.286 4.013 13.367 1.00 12.53 80 ASN A C 1
ATOM 597 O O . ASN A 1 80 ? 68.366 4.174 13.918 1.00 13.67 80 ASN A O 1
ATOM 602 N N . ALA A 1 81 ? 66.155 4.483 13.896 1.00 12.41 81 ALA A N 1
ATOM 603 C CA . ALA A 1 81 ? 66.175 5.103 15.225 1.00 11.76 81 ALA A CA 1
ATOM 604 C C . ALA A 1 81 ? 66.662 4.110 16.256 1.00 11.51 81 ALA A C 1
ATOM 605 O O . ALA A 1 81 ? 66.400 2.905 16.157 1.00 12.66 81 ALA A O 1
ATOM 607 N N . ASP A 1 82 ? 67.335 4.616 17.278 1.00 11.64 82 ASP A N 1
ATOM 608 C CA . ASP A 1 82 ? 67.614 3.837 18.477 1.00 1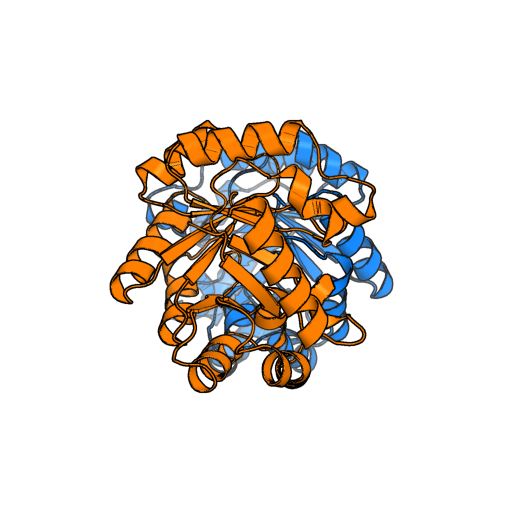2.30 82 ASP A CA 1
ATOM 609 C C . ASP A 1 82 ? 66.502 3.960 19.519 1.00 12.41 82 ASP A C 1
ATOM 610 O O . ASP A 1 82 ? 66.112 2.965 20.151 1.00 13.59 82 ASP A O 1
ATOM 615 N N . TRP A 1 83 ? 66.044 5.183 19.752 1.00 11.89 83 TRP A N 1
ATOM 616 C CA . TRP A 1 83 ? 65.006 5.475 20.729 1.00 11.80 83 TRP A CA 1
ATOM 617 C C . TRP A 1 83 ? 63.916 6.293 20.068 1.00 11.27 83 TRP A C 1
ATOM 618 O O . TRP A 1 83 ? 64.174 7.054 19.135 1.00 11.63 83 TRP A O 1
ATOM 629 N N . VAL A 1 84 ? 62.704 6.158 20.585 1.00 11.27 84 VAL A N 1
ATOM 630 C CA . VAL A 1 84 ? 61.565 6.943 20.128 1.00 11.04 84 VAL A CA 1
ATOM 631 C C . VAL A 1 84 ? 60.793 7.446 21.336 1.00 10.27 84 VAL A C 1
ATOM 632 O O . VAL A 1 84 ? 60.773 6.786 22.379 1.00 12.25 84 VAL A O 1
ATOM 638 N N . THR A 1 85 ? 60.120 8.583 21.216 1.00 10.41 85 THR A N 1
ATOM 639 C CA . THR A 1 85 ? 59.263 9.087 22.271 1.00 10.56 85 THR A CA 1
ATOM 640 C C . THR A 1 85 ? 57.772 8.846 21.984 1.00 10.54 85 THR A C 1
ATOM 641 O O . THR A 1 85 ? 57.317 8.885 20.841 1.00 10.76 85 THR A O 1
ATOM 645 N N . VAL A 1 86 ? 57.056 8.606 23.081 1.00 10.86 86 VAL A N 1
ATOM 646 C CA . VAL A 1 86 ? 55.616 8.389 23.139 1.00 10.36 86 VAL A CA 1
ATOM 647 C C . VAL A 1 86 ? 55.070 9.445 24.088 1.00 10.23 86 VAL A C 1
ATOM 648 O O . VAL A 1 86 ? 55.576 9.588 25.205 1.00 11.41 86 VAL A O 1
ATOM 652 N N . ILE A 1 87 ? 54.095 10.209 23.668 1.00 10.73 87 ILE A N 1
ATOM 653 C CA . ILE A 1 87 ? 53.580 11.281 24.521 1.00 11.20 87 ILE A CA 1
ATOM 654 C C . ILE A 1 87 ? 52.824 10.695 25.726 1.00 11.82 87 ILE A C 1
ATOM 655 O O . ILE A 1 87 ? 52.158 9.665 25.640 1.00 12.48 87 ILE A O 1
ATOM 660 N N . CYS A 1 88 ? 52.928 11.394 26.850 1.00 12.13 88 CYS A N 1
ATOM 661 C CA . CYS A 1 88 ? 52.399 10.915 28.125 1.00 12.69 88 CYS A CA 1
ATOM 662 C C . CYS A 1 88 ? 50.895 10.637 28.120 1.00 13.25 88 CYS A C 1
ATOM 663 O O . CYS A 1 88 ? 50.450 9.767 28.853 1.00 15.91 88 CYS A O 1
ATOM 666 N N . CYS A 1 89 ? 50.112 11.332 27.306 1.00 13.29 89 CYS A N 1
ATOM 667 C CA . CYS A 1 89 ? 48.678 11.121 27.330 1.00 13.84 89 CYS A CA 1
ATOM 668 C C . CYS A 1 89 ? 48.214 9.997 26.399 1.00 14.77 89 CYS A C 1
ATOM 669 O O . CYS A 1 89 ? 47.021 9.726 26.310 1.00 19.03 89 CYS A O 1
ATOM 672 N N . ALA A 1 90 ? 49.130 9.311 25.732 1.00 14.20 90 ALA A N 1
ATOM 673 C CA . ALA A 1 90 ? 48.771 8.184 24.892 1.00 14.15 90 ALA A CA 1
ATOM 674 C C . ALA A 1 90 ? 48.100 7.105 25.754 1.00 14.05 90 ALA A C 1
ATOM 675 O O . ALA A 1 90 ? 48.435 6.895 26.908 1.00 15.35 90 ALA A O 1
ATOM 677 N N . ASP A 1 91 ? 47.168 6.384 25.160 1.00 14.63 91 ASP A N 1
ATOM 678 C CA . ASP A 1 91 ? 46.626 5.191 25.799 1.00 14.45 91 ASP A CA 1
ATOM 679 C C . ASP A 1 91 ? 47.750 4.239 26.186 1.00 14.67 91 ASP A C 1
ATOM 680 O O . ASP A 1 91 ? 48.730 4.108 25.473 1.00 13.97 91 ASP A O 1
ATOM 685 N N . ILE A 1 92 ? 47.620 3.555 27.319 1.00 14.99 92 ILE A N 1
ATOM 686 C CA . ILE A 1 92 ? 48.671 2.646 27.722 1.00 14.19 92 ILE A CA 1
ATOM 687 C C . ILE A 1 92 ? 49.020 1.619 26.659 1.00 13.74 92 ILE A C 1
ATOM 688 O O . ILE A 1 92 ? 50.174 1.204 26.544 1.00 14.05 92 ILE A O 1
ATOM 693 N N . ASN A 1 93 ? 48.023 1.179 25.880 1.00 13.50 93 ASN A N 1
ATOM 694 C CA . ASN A 1 93 ? 48.282 0.215 24.819 1.00 14.16 93 ASN A CA 1
ATOM 695 C C . ASN A 1 93 ? 49.164 0.765 23.688 1.00 12.87 93 ASN A C 1
ATOM 696 O O . ASN A 1 93 ? 49.845 0.027 23.013 1.00 13.44 93 ASN A O 1
ATOM 701 N N . THR A 1 94 ? 49.152 2.083 23.522 1.00 13.37 94 THR A N 1
ATOM 702 C CA . THR A 1 94 ? 50.060 2.742 22.574 1.00 13.17 94 THR A CA 1
ATOM 703 C C . THR A 1 94 ? 51.503 2.620 23.038 1.00 12.08 94 THR A C 1
ATOM 704 O O . THR A 1 94 ? 52.389 2.235 22.270 1.00 12.56 94 THR A O 1
ATOM 708 N N . ALA A 1 95 ? 51.741 2.929 24.312 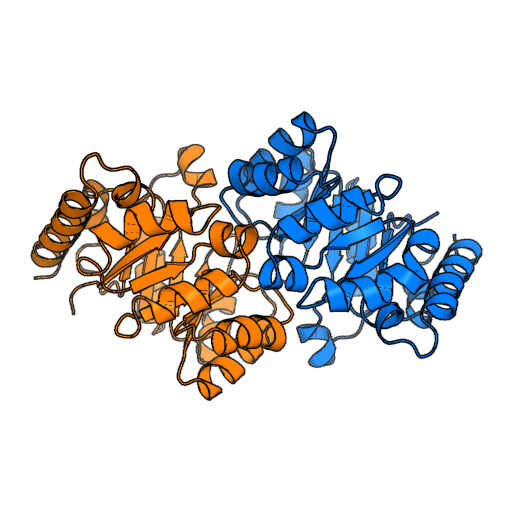1.00 13.51 95 ALA A N 1
ATOM 709 C CA . ALA A 1 95 ? 53.075 2.779 24.860 1.00 13.79 95 ALA A CA 1
ATOM 710 C C . ALA A 1 95 ? 53.544 1.331 24.774 1.00 12.52 95 ALA A C 1
ATOM 711 O O . ALA A 1 95 ? 54.679 1.027 24.417 1.00 13.95 95 ALA A O 1
ATOM 713 N N . LYS A 1 96 ? 52.650 0.391 25.117 1.00 13.12 96 LYS A N 1
ATOM 714 C CA . LYS A 1 96 ? 52.987 -1.032 25.044 1.00 14.01 96 LYS A CA 1
ATOM 715 C C . LYS A 1 96 ? 53.320 -1.470 23.618 1.00 13.44 96 LYS A C 1
ATOM 716 O O . LYS A 1 96 ? 54.252 -2.224 23.393 1.00 13.63 96 LYS A O 1
ATOM 722 N N . GLY A 1 97 ? 52.553 -1.004 22.643 1.00 12.85 97 GLY A N 1
ATOM 723 C CA . GLY A 1 97 ? 52.792 -1.387 21.258 1.00 13.16 97 GLY A CA 1
ATOM 724 C C . GLY A 1 97 ? 54.106 -0.841 20.738 1.00 12.66 97 GLY A C 1
ATOM 725 O O . GLY A 1 97 ? 54.851 -1.539 20.066 1.00 13.53 97 GLY A O 1
ATOM 726 N N . ALA A 1 98 ? 54.396 0.414 21.057 1.00 12.78 98 ALA A N 1
ATOM 727 C CA . ALA A 1 98 ? 55.677 1.019 20.675 1.00 12.24 98 ALA A CA 1
ATOM 728 C C . ALA A 1 98 ? 56.848 0.278 21.311 1.00 12.26 98 ALA A C 1
ATOM 729 O O . ALA A 1 98 ? 57.869 0.070 20.668 1.00 13.66 98 ALA A O 1
ATOM 731 N N . LEU A 1 99 ? 56.705 -0.088 22.590 1.00 13.39 99 LEU A N 1
ATOM 732 C CA . LEU A 1 99 ? 57.764 -0.822 23.273 1.00 14.65 99 LEU A CA 1
ATOM 733 C C . LEU A 1 99 ? 57.980 -2.225 22.678 1.00 14.48 99 LEU A C 1
ATOM 734 O O . LEU A 1 99 ? 59.108 -2.677 22.528 1.00 15.47 99 LEU A O 1
ATOM 739 N N . ASP A 1 100 ? 56.901 -2.921 22.302 1.00 14.35 100 ASP A N 1
ATOM 740 C CA . ASP A 1 100 ? 57.038 -4.230 21.671 1.00 14.77 100 ASP A CA 1
ATOM 741 C C . ASP A 1 100 ? 57.845 -4.145 20.391 1.00 14.09 100 ASP A C 1
ATOM 742 O O . ASP A 1 100 ? 58.695 -4.972 20.119 1.00 15.33 100 ASP A O 1
ATOM 747 N N . VAL A 1 101 ? 57.548 -3.136 19.575 1.00 13.92 101 VAL A N 1
ATOM 748 C CA . VAL A 1 101 ? 58.290 -2.948 18.339 1.00 13.46 101 VAL A CA 1
ATOM 749 C C . VAL A 1 101 ? 59.738 -2.544 18.647 1.00 13.15 101 VAL A C 1
ATOM 750 O O . VAL A 1 101 ? 60.668 -3.071 18.041 1.00 13.94 101 VAL A O 1
ATOM 754 N N . ALA A 1 102 ? 59.942 -1.647 19.606 1.00 13.08 102 A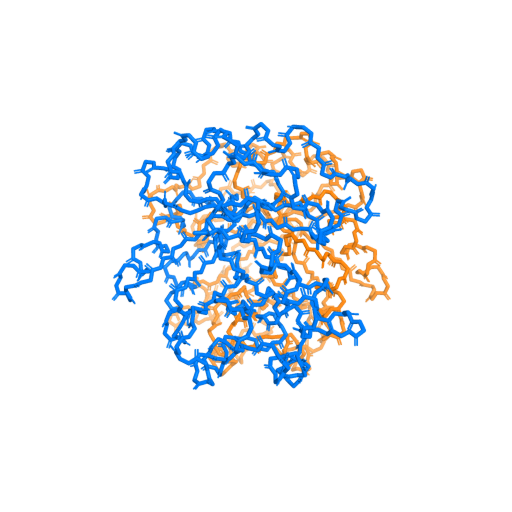LA A N 1
ATOM 755 C CA . ALA A 1 102 ? 61.293 -1.220 19.943 1.00 14.67 102 ALA A CA 1
ATOM 756 C C . ALA A 1 102 ? 62.158 -2.431 20.279 1.00 15.21 102 ALA A C 1
ATOM 757 O O . ALA A 1 102 ? 63.322 -2.519 19.870 1.00 16.36 102 ALA A O 1
ATOM 759 N N . LYS A 1 103 ? 61.593 -3.384 21.025 1.00 16.06 103 LYS A N 1
ATOM 760 C CA . LYS A 1 103 ? 62.377 -4.543 21.443 1.00 17.47 103 LYS A CA 1
ATOM 761 C C . LYS A 1 103 ? 62.797 -5.359 20.234 1.00 16.95 103 LYS A C 1
ATOM 762 O O . LYS A 1 103 ? 63.901 -5.942 20.228 1.00 18.64 103 LYS A O 1
ATOM 768 N N . GLU A 1 104 ? 61.955 -5.416 19.188 1.00 16.45 104 GLU A N 1
ATOM 769 C CA . GLU A 1 104 ? 62.341 -6.115 17.964 1.00 17.08 104 GLU A CA 1
ATOM 770 C C . GLU A 1 104 ? 63.593 -5.567 17.291 1.00 17.77 104 GLU A C 1
ATOM 771 O O . GLU A 1 104 ? 64.312 -6.278 16.567 1.00 20.02 104 GLU A O 1
ATOM 777 N N . PHE A 1 105 ? 63.806 -4.267 17.472 1.00 16.80 105 PHE A N 1
ATOM 778 C CA . PHE A 1 105 ? 64.918 -3.554 16.850 1.00 17.49 105 PHE A CA 1
ATOM 779 C C . PHE A 1 105 ? 66.054 -3.264 17.834 1.00 17.17 105 PHE A C 1
ATOM 780 O O . PHE A 1 105 ? 66.968 -2.499 17.517 1.00 19.04 105 PHE A O 1
ATOM 788 N N . ASN A 1 106 ? 66.003 -3.856 19.021 1.00 17.30 106 ASN A N 1
ATOM 789 C CA . ASN A 1 106 ? 66.970 -3.602 20.075 1.00 17.85 106 ASN A CA 1
ATOM 790 C C . ASN A 1 106 ? 67.046 -2.122 20.426 1.00 16.79 106 ASN A C 1
ATOM 791 O O . ASN A 1 106 ? 68.117 -1.603 20.772 1.00 19.10 106 ASN A O 1
ATOM 796 N N . GLY A 1 107 ? 65.892 -1.463 20.362 1.00 14.00 107 GLY A N 1
ATOM 797 C CA . GLY A 1 107 ? 65.737 -0.053 20.685 1.00 14.65 107 GLY A CA 1
ATOM 798 C C . GLY A 1 107 ? 64.990 0.146 21.984 1.00 13.90 107 GLY A C 1
ATOM 799 O O . GLY A 1 107 ? 64.790 -0.781 22.772 1.00 15.16 107 GLY A O 1
ATOM 800 N N . ASP A 1 108 ? 64.544 1.371 22.218 1.00 12.67 108 ASP A N 1
ATOM 801 C CA . ASP A 1 108 ? 63.840 1.721 23.436 1.00 12.73 108 ASP A CA 1
ATOM 802 C C . ASP A 1 108 ? 62.833 2.822 23.198 1.00 12.23 108 ASP A C 1
ATOM 803 O O . ASP A 1 108 ? 62.891 3.537 22.179 1.00 12.27 108 ASP A O 1
ATOM 808 N N . VAL A 1 109 ? 61.916 2.954 24.147 1.00 12.33 109 VAL A N 1
ATOM 809 C CA . VAL A 1 109 ? 60.873 3.943 24.173 1.00 12.27 109 VAL A CA 1
ATOM 810 C C . VAL A 1 109 ? 61.028 4.842 25.399 1.00 11.58 109 VAL A C 1
ATOM 811 O O . VAL A 1 109 ? 61.290 4.364 26.503 1.00 13.34 109 VAL A O 1
ATOM 815 N N . GLN A 1 110 ? 60.807 6.129 25.219 1.00 11.14 110 GLN A N 1
ATOM 816 C CA . GLN A 1 110 ? 60.732 7.065 26.314 1.00 11.05 110 GLN A CA 1
ATOM 817 C C . GLN A 1 110 ? 59.350 7.674 26.351 1.00 11.85 110 GLN A C 1
ATOM 818 O O . GLN A 1 110 ? 58.802 8.044 25.299 1.00 11.83 110 GLN A O 1
ATOM 824 N N . ILE A 1 111 ? 58.785 7.832 27.545 1.00 11.68 111 ILE A N 1
ATOM 825 C CA . ILE A 1 111 ? 57.567 8.595 27.693 1.00 11.11 111 ILE A CA 1
ATOM 826 C C . ILE A 1 111 ? 57.911 10.059 27.830 1.00 11.29 111 ILE A C 1
ATOM 827 O O . ILE A 1 111 ? 58.677 10.437 28.716 1.00 12.83 111 ILE A O 1
ATOM 832 N N . GLU A 1 112 ? 57.320 10.871 26.972 1.00 11.43 112 GLU A N 1
ATOM 833 C CA . GLU A 1 112 ? 57.551 12.288 26.957 1.00 12.06 112 GLU A CA 1
ATOM 834 C C . GLU A 1 112 ? 56.547 12.956 27.889 1.00 12.70 112 GLU A C 1
ATOM 835 O O . GLU A 1 112 ? 55.344 12.965 27.632 1.00 13.44 112 GLU A O 1
ATOM 841 N N . LEU A 1 113 ? 57.048 13.530 28.973 1.00 12.44 113 LEU A N 1
ATOM 842 C CA . LEU A 1 113 ? 56.233 14.184 29.983 1.00 13.24 113 LEU A CA 1
ATOM 843 C C . LEU A 1 113 ? 56.194 15.657 29.585 1.00 15.34 113 LEU A C 1
ATOM 844 O O . LEU A 1 113 ? 56.874 16.515 30.156 1.00 15.51 113 LEU A O 1
ATOM 849 N N . THR A 1 114 ? 55.463 15.893 28.490 1.00 17.47 114 THR A N 1
ATOM 850 C CA . THR A 1 114 ? 55.237 17.211 27.929 1.00 18.10 114 THR A CA 1
ATOM 851 C C . THR A 1 114 ? 53.761 17.489 28.201 1.00 19.77 114 THR A C 1
ATOM 852 O O . THR A 1 114 ? 52.895 16.807 27.663 1.00 21.41 114 THR A O 1
ATOM 856 N N . GLY A 1 115 ? 53.486 18.467 29.063 1.00 20.66 115 GLY A N 1
ATOM 857 C CA . GLY A 1 115 ? 52.129 18.816 29.448 1.00 21.66 115 GLY A CA 1
ATOM 858 C C . GLY A 1 115 ? 51.626 17.995 30.627 1.00 21.47 115 GLY A C 1
ATOM 859 O O . GLY A 1 115 ? 52.393 17.627 31.522 1.00 23.29 115 GLY A O 1
ATOM 860 N N . TYR A 1 116 ? 50.324 17.729 30.638 1.00 19.54 116 TYR A N 1
ATOM 861 C CA . TYR A 1 116 ? 49.620 17.110 31.764 1.00 19.69 116 TYR A CA 1
ATOM 862 C C . TYR A 1 116 ? 49.723 15.585 31.777 1.00 18.14 116 TYR A C 1
ATOM 863 O O . TYR A 1 116 ? 49.489 14.936 30.747 1.00 17.74 116 TYR A O 1
ATOM 872 N N . TRP A 1 117 ? 50.035 15.028 32.949 1.00 16.86 117 TRP A N 1
ATOM 873 C CA . TRP A 1 117 ? 50.042 13.601 33.199 1.00 15.75 117 TRP A CA 1
ATOM 874 C C . TRP A 1 117 ? 49.845 13.363 34.708 1.00 16.18 117 TRP A C 1
ATOM 875 O O . TRP A 1 117 ? 49.951 14.293 35.500 1.00 18.96 117 TRP A O 1
ATOM 886 N N . THR A 1 118 ? 49.605 12.111 35.083 1.00 16.72 118 THR A N 1
ATOM 887 C CA . THR A 1 118 ? 49.331 11.761 36.483 1.00 17.47 118 THR A CA 1
ATOM 888 C C . THR A 1 118 ? 50.267 10.694 37.017 1.00 17.29 118 THR A C 1
ATOM 889 O O . THR A 1 118 ? 50.858 9.892 36.281 1.00 16.87 118 THR A O 1
ATOM 893 N N . TRP A 1 119 ? 50.356 10.642 38.354 1.00 17.20 119 TRP A N 1
ATOM 894 C CA . TRP A 1 119 ? 51.196 9.640 38.989 1.00 16.84 119 TRP A CA 1
ATOM 895 C C . TRP A 1 119 ? 50.681 8.214 38.778 1.00 16.52 119 TRP A C 1
ATOM 896 O O . TRP A 1 119 ? 51.449 7.233 38.735 1.00 17.52 119 TRP A O 1
ATOM 907 N N . GLU A 1 120 ? 49.360 8.089 38.626 1.00 17.94 120 GLU A N 1
ATOM 908 C CA . GLU A 1 120 ? 48.785 6.808 38.287 1.00 18.68 120 GLU A CA 1
ATOM 909 C C . GLU A 1 120 ? 49.284 6.331 36.919 1.00 16.50 120 GLU A C 1
ATOM 910 O O . GLU A 1 120 ? 49.614 5.166 36.749 1.00 17.86 120 GLU A O 1
ATOM 912 N N . GLN A 1 121 ? 49.339 7.237 35.945 1.00 17.84 121 GLN A N 1
ATOM 913 C CA . GLN A 1 121 ? 49.881 6.888 34.624 1.00 17.45 121 GLN A CA 1
ATOM 914 C C . GLN A 1 121 ? 51.330 6.444 34.734 1.00 16.77 121 GLN A C 1
ATOM 915 O O . GLN A 1 121 ? 51.747 5.500 34.088 1.00 17.05 121 GLN A O 1
ATOM 921 N N . ALA A 1 122 ? 52.089 7.112 35.597 1.00 16.58 122 ALA A N 1
ATOM 922 C CA . ALA A 1 122 ? 53.488 6.764 35.763 1.00 17.08 122 ALA A CA 1
ATOM 923 C C . ALA A 1 122 ? 53.643 5.334 36.255 1.00 16.65 122 ALA A C 1
ATOM 924 O O . ALA A 1 122 ? 54.499 4.613 35.790 1.00 16.90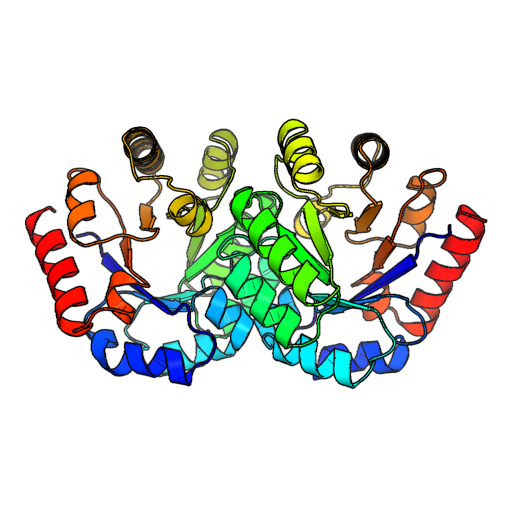 122 ALA A O 1
ATOM 926 N N . GLN A 1 123 ? 52.795 4.902 37.190 1.00 17.08 123 GLN A N 1
ATOM 927 C CA . GLN A 1 123 ? 52.831 3.504 37.621 1.00 18.81 123 GLN A CA 1
ATOM 928 C C . GLN A 1 123 ? 52.467 2.528 36.490 1.00 16.13 123 GLN A C 1
ATOM 929 O O . GLN A 1 123 ? 53.096 1.489 36.335 1.00 17.39 123 GLN A O 1
ATOM 935 N N . GLN A 1 124 ? 51.481 2.908 35.670 1.00 17.13 124 GLN A N 1
ATOM 936 C CA . GLN A 1 124 ? 51.126 2.103 34.508 1.00 18.01 124 GLN A CA 1
ATOM 937 C C . GLN A 1 124 ? 52.318 1.918 33.559 1.00 16.00 124 GLN A C 1
ATOM 938 O O . GLN A 1 124 ? 52.563 0.828 33.042 1.00 16.32 124 GLN A O 1
ATOM 944 N N . TRP A 1 125 ? 53.075 3.000 33.321 1.00 15.68 125 TRP A N 1
ATOM 945 C CA . TRP A 1 125 ? 54.245 2.902 32.434 1.00 16.08 125 TRP A CA 1
ATOM 946 C C . TRP A 1 125 ? 55.265 1.925 32.992 1.00 15.48 125 TRP A C 1
ATOM 947 O O . TRP A 1 125 ? 55.817 1.106 32.285 1.00 16.13 125 TRP A O 1
ATOM 958 N N . ARG A 1 126 ? 55.515 2.018 34.293 1.00 17.18 126 ARG A N 1
ATOM 959 C CA . ARG A 1 126 ? 56.450 1.119 34.937 1.00 19.29 126 ARG A CA 1
ATOM 960 C C . ARG A 1 126 ? 55.986 -0.344 34.819 1.00 17.62 126 ARG A C 1
ATOM 961 O O . ARG A 1 126 ? 56.759 -1.254 34.479 1.00 19.58 126 ARG A O 1
ATOM 969 N N . ASP A 1 127 ? 54.702 -0.569 35.093 1.00 18.29 127 ASP A N 1
ATOM 970 C CA . ASP A 1 127 ? 54.135 -1.924 35.004 1.00 20.44 127 ASP A CA 1
ATOM 971 C C . ASP A 1 127 ? 54.226 -2.493 33.593 1.00 20.70 127 ASP A C 1
ATOM 972 O O . ASP A 1 127 ? 54.352 -3.686 33.405 1.00 21.98 127 ASP A O 1
ATOM 977 N N . ALA A 1 128 ? 54.182 -1.603 32.598 1.00 19.66 128 ALA A N 1
ATOM 978 C CA . ALA A 1 128 ? 54.284 -1.977 31.192 1.00 19.73 128 ALA A CA 1
ATOM 979 C C . ALA A 1 128 ? 55.713 -2.243 30.740 1.00 18.11 128 ALA A C 1
ATOM 980 O O . ALA A 1 128 ? 55.938 -2.671 29.620 1.00 21.41 128 ALA A O 1
ATOM 982 N N . GLY A 1 129 ? 56.691 -1.966 31.589 1.00 16.95 129 GLY A N 1
ATOM 983 C CA . GLY A 1 129 ? 58.073 -2.212 31.251 1.00 17.03 129 GLY A CA 1
ATOM 984 C C . GLY A 1 129 ? 58.796 -1.010 30.667 1.00 15.40 129 GLY A C 1
ATOM 985 O O . GLY A 1 129 ? 59.881 -1.171 30.169 1.00 17.27 129 GLY A O 1
ATOM 986 N N . ILE A 1 130 ? 58.190 0.168 30.732 1.00 14.66 130 ILE A N 1
ATOM 987 C CA . ILE A 1 130 ? 58.856 1.388 30.272 1.00 14.59 130 ILE A CA 1
ATOM 988 C C . ILE A 1 130 ? 59.935 1.745 31.287 1.00 14.17 130 ILE A C 1
ATOM 989 O O . ILE A 1 130 ? 59.666 1.803 32.493 1.00 15.82 130 ILE A O 1
ATOM 994 N N . GLY A 1 131 ? 61.137 2.028 30.802 1.00 14.31 131 GLY A N 1
ATOM 995 C CA . GLY A 1 131 ? 62.264 2.345 31.664 1.00 14.43 131 GLY A CA 1
ATOM 996 C C . GLY A 1 131 ? 62.835 3.743 31.498 1.00 13.95 131 GLY A C 1
ATOM 997 O O . GLY A 1 131 ? 63.787 4.069 32.185 1.00 14.68 131 GLY A O 1
ATOM 998 N N . GLN A 1 132 ? 62.260 4.579 30.629 1.00 13.36 132 GLN A N 1
ATOM 999 C CA . GLN A 1 132 ? 62.754 5.943 30.414 1.00 12.44 132 GLN A CA 1
ATOM 1000 C C . GLN A 1 132 ? 61.596 6.912 30.359 1.00 11.54 132 GLN A C 1
ATOM 1001 O O . GLN A 1 132 ? 60.570 6.623 29.717 1.00 12.62 132 GLN A O 1
ATOM 1007 N N . VAL A 1 133 ? 61.760 8.061 31.005 1.00 12.12 133 VAL A N 1
ATOM 1008 C CA . VAL A 1 133 ? 60.853 9.192 30.861 1.00 11.39 133 VAL A CA 1
ATOM 1009 C C . VAL A 1 133 ? 61.648 10.457 30.611 1.00 10.94 133 VAL A C 1
ATOM 1010 O O . VAL A 1 133 ? 62.782 10.585 31.066 1.00 12.45 133 VAL A O 1
ATOM 1014 N N . VAL A 1 134 ? 61.024 11.394 29.918 1.00 11.13 134 VAL A N 1
ATOM 1015 C CA . VAL A 1 134 ? 61.610 12.692 29.624 1.00 11.75 134 VAL A CA 1
ATOM 1016 C C . VAL A 1 134 ? 60.814 13.747 30.371 1.00 11.73 134 VAL A C 1
ATOM 1017 O O . VAL A 1 134 ? 59.658 14.039 30.023 1.00 12.25 134 VAL A O 1
ATOM 1021 N N . TYR A 1 135 ? 61.421 14.322 31.414 1.00 11.37 135 TYR A N 1
ATOM 1022 C CA . TYR A 1 135 ? 60.786 15.366 32.197 1.00 11.63 135 TYR A CA 1
ATOM 1023 C C . TYR A 1 135 ? 61.042 16.681 31.482 1.00 11.74 135 TYR A C 1
ATOM 1024 O O . TYR A 1 135 ? 62.165 17.176 31.501 1.00 12.51 135 TYR A O 1
ATOM 1033 N N . HIS A 1 136 ? 59.994 17.228 30.880 1.00 12.20 136 HIS A N 1
ATOM 1034 C CA . HIS A 1 136 ? 60.122 18.335 29.948 1.00 12.52 136 HIS A CA 1
ATOM 1035 C C . HIS A 1 136 ? 59.360 19.552 30.422 1.00 12.76 136 HIS A C 1
ATOM 1036 O O . HIS A 1 136 ? 58.121 19.502 30.555 1.00 14.41 136 HIS A O 1
ATOM 1043 N N . ARG A 1 137 ? 60.079 20.638 30.717 1.00 12.09 137 ARG A N 1
ATOM 1044 C CA . ARG A 1 137 ? 59.440 21.938 30.884 1.00 12.72 137 ARG A CA 1
ATOM 1045 C C . ARG A 1 137 ? 59.098 22.468 29.486 1.00 13.12 137 ARG A C 1
ATOM 1046 O O . ARG A 1 137 ? 59.981 22.730 28.693 1.00 13.59 137 ARG A O 1
ATOM 1054 N N . SER A 1 138 ? 57.823 22.615 29.187 1.00 12.58 138 SER A N 1
ATOM 1055 C CA . SER A 1 138 ? 57.372 23.025 27.869 1.00 13.31 138 SER A CA 1
ATOM 1056 C C . SER A 1 138 ? 58.004 24.343 27.468 1.00 12.96 138 SER A C 1
ATOM 1057 O O . SER A 1 138 ? 58.106 25.275 28.284 1.00 13.53 138 SER A O 1
ATOM 1060 N N . ARG A 1 139 ? 58.395 24.454 26.209 1.00 12.46 139 ARG A N 1
ATOM 1061 C CA . ARG A 1 139 ? 58.896 25.706 25.661 1.00 13.62 139 ARG A CA 1
ATOM 1062 C C . ARG A 1 139 ? 57.849 26.813 25.790 1.00 12.98 139 ARG A C 1
ATOM 1063 O O . ARG A 1 139 ? 58.186 27.958 26.076 1.00 14.05 139 ARG A O 1
ATOM 1074 N N . ASP A 1 140 ? 56.581 26.470 25.552 1.00 13.62 140 ASP A N 1
ATOM 1075 C CA . ASP A 1 140 ? 55.519 27.468 25.630 1.00 14.33 140 ASP A CA 1
ATOM 1076 C C . ASP A 1 140 ? 55.238 27.881 27.076 1.00 14.86 140 ASP A C 1
ATOM 1077 O O . ASP A 1 140 ? 54.902 29.022 27.336 1.00 17.29 140 ASP A O 1
ATOM 1082 N N . ALA A 1 141 ? 55.421 26.967 28.019 1.00 14.96 141 ALA A N 1
ATOM 1083 C CA . ALA A 1 141 ? 55.282 27.312 29.435 1.00 14.73 141 ALA A CA 1
ATOM 1084 C C . ALA A 1 141 ? 56.443 28.226 29.836 1.00 14.68 141 ALA A C 1
ATOM 1085 O O . ALA A 1 141 ? 56.234 29.257 30.497 1.00 16.31 141 ALA A O 1
ATOM 1087 N N . GLN A 1 142 ? 57.663 27.857 29.453 1.00 14.99 142 GLN A N 1
ATOM 1088 C CA . GLN A 1 142 ? 58.834 28.709 29.647 1.00 14.55 142 GLN A CA 1
ATOM 1089 C C . GLN A 1 142 ? 58.604 30.121 29.114 1.00 16.25 142 GLN A C 1
ATOM 1090 O O . GLN A 1 142 ? 58.931 31.114 29.801 1.00 17.71 142 GLN A O 1
ATOM 1096 N N . ALA A 1 143 ? 58.054 30.248 27.910 1.00 15.84 143 ALA A N 1
ATOM 1097 C CA . ALA A 1 143 ? 57.852 31.558 27.287 1.00 18.23 143 ALA A CA 1
ATOM 1098 C C . ALA A 1 143 ? 56.802 32.370 28.039 1.00 18.98 143 ALA A C 1
ATOM 1099 O O . ALA A 1 143 ? 56.814 33.606 27.992 1.00 20.83 143 ALA A O 1
ATOM 1101 N N . ALA A 1 144 ? 55.884 31.680 28.716 1.00 19.15 144 ALA A N 1
ATOM 1102 C CA . ALA A 1 144 ? 54.857 32.320 29.562 1.00 20.09 144 ALA A CA 1
ATOM 1103 C C . ALA A 1 144 ? 55.369 32.605 30.976 1.00 21.42 144 ALA A C 1
ATOM 1104 O O . ALA A 1 144 ? 54.596 32.997 31.854 1.00 23.42 144 ALA A O 1
ATOM 1106 N N . GLY A 1 145 ? 56.659 32.397 31.207 1.00 20.28 145 GLY A N 1
ATOM 1107 C CA . GLY A 1 145 ? 57.321 32.763 32.449 1.00 21.50 145 GLY A CA 1
ATOM 1108 C C . GLY A 1 145 ? 57.529 31.653 33.467 1.00 20.70 145 GLY A C 1
ATOM 1109 O O . GLY A 1 145 ? 57.956 31.930 34.595 1.00 22.13 145 GLY A O 1
ATOM 1110 N N . VAL A 1 146 ? 57.259 30.394 33.106 1.00 20.19 146 VAL A N 1
ATOM 1111 C CA . VAL A 1 146 ? 57.413 29.290 34.045 1.00 19.79 146 VAL A CA 1
ATOM 1112 C C . VAL A 1 146 ? 58.880 28.902 34.185 1.00 18.90 146 VAL A C 1
ATOM 1113 O O . VAL A 1 146 ? 59.507 28.484 33.216 1.00 18.80 146 VAL A O 1
ATOM 1117 N N . ALA A 1 147 ? 59.417 29.023 35.390 1.00 20.38 147 ALA A N 1
ATOM 1118 C CA . ALA A 1 147 ? 60.780 28.683 35.709 1.00 19.94 147 ALA A CA 1
ATOM 1119 C C . ALA A 1 147 ? 60.869 27.239 36.168 1.00 20.36 147 ALA A C 1
ATOM 1120 O O . ALA A 1 147 ? 59.869 26.650 36.591 1.00 22.24 147 ALA A O 1
ATOM 1122 N N . TRP A 1 148 ? 62.068 26.678 36.099 1.00 18.65 148 TRP A N 1
ATOM 1123 C CA . TRP A 1 148 ? 62.393 25.438 36.784 1.00 19.51 148 TRP A CA 1
ATOM 1124 C C . TRP A 1 148 ? 62.316 25.742 38.279 1.00 21.24 148 TRP A C 1
ATOM 1125 O O . TRP A 1 148 ? 62.742 26.816 38.725 1.00 24.11 148 TRP A O 1
ATOM 1136 N N . GLY A 1 149 ? 61.828 24.790 39.062 1.00 22.22 149 GLY A N 1
ATOM 1137 C CA . GLY A 1 149 ? 61.666 25.009 40.497 1.00 23.67 149 GLY A CA 1
ATOM 1138 C C . GLY A 1 149 ? 61.647 23.744 41.316 1.00 23.53 149 GLY A C 1
ATOM 1139 O O . GLY A 1 149 ? 61.800 22.644 40.811 1.00 21.62 149 GLY A O 1
ATOM 1140 N N . GLU A 1 150 ? 61.440 23.916 42.618 1.00 22.55 150 GLU A N 1
ATOM 1141 C CA . GLU A 1 150 ? 61.472 22.808 43.551 1.00 22.69 150 GLU A CA 1
ATOM 1142 C C . GLU A 1 150 ? 60.484 21.699 43.235 1.00 20.01 150 GLU A C 1
ATOM 1143 O O . GLU A 1 150 ? 60.810 20.543 43.425 1.00 19.97 150 GLU A O 1
ATOM 1149 N N . ALA A 1 151 ? 59.295 22.046 42.762 1.00 19.39 151 ALA A N 1
ATOM 1150 C CA . ALA A 1 151 ? 58.287 21.037 42.457 1.00 19.71 151 ALA A CA 1
ATOM 1151 C C . ALA A 1 151 ? 58.807 20.112 41.346 1.00 18.43 151 ALA A C 1
ATOM 1152 O O . ALA A 1 151 ? 58.531 18.921 41.358 1.00 17.57 151 ALA A O 1
ATOM 1154 N N . ASP A 1 152 ? 59.558 20.658 40.386 1.00 18.48 152 ASP A N 1
ATOM 1155 C CA . ASP A 1 152 ? 60.169 19.826 39.347 1.00 16.79 152 ASP A CA 1
ATOM 1156 C C . ASP A 1 152 ? 61.225 18.888 39.900 1.00 15.95 152 ASP A C 1
ATOM 1157 O O . ASP A 1 152 ? 61.263 17.715 39.561 1.00 16.29 152 ASP A O 1
ATOM 1162 N N . ILE A 1 153 ? 62.066 19.387 40.800 1.00 16.87 153 ILE A N 1
ATOM 1163 C CA . ILE A 1 153 ? 63.079 18.549 41.423 1.00 17.35 153 ILE A CA 1
ATOM 1164 C C . ILE A 1 153 ? 62.443 17.391 42.209 1.00 16.21 153 ILE A C 1
ATOM 1165 O O . ILE A 1 153 ? 62.883 16.233 42.120 1.00 16.08 153 ILE A O 1
ATOM 1170 N N . THR A 1 154 ? 61.397 17.699 42.979 1.00 16.92 154 THR A N 1
ATOM 1171 C CA . THR A 1 154 ? 60.741 16.628 43.736 1.00 17.37 154 THR A CA 1
ATOM 1172 C C . THR A 1 154 ? 60.115 15.593 42.795 1.00 16.11 154 THR A C 1
ATOM 1173 O O . THR A 1 154 ? 60.258 14.422 43.051 1.00 15.78 154 THR A O 1
ATOM 1179 N N . ALA A 1 155 ? 59.499 16.023 41.690 1.00 15.48 155 ALA A N 1
ATOM 1180 C CA . ALA A 1 155 ? 58.904 15.093 40.732 1.00 14.85 155 ALA A CA 1
ATOM 1181 C C . ALA A 1 155 ? 59.972 14.223 40.039 1.00 13.25 155 ALA A C 1
ATOM 1182 O O . ALA A 1 155 ? 59.782 13.035 39.859 1.00 13.63 155 ALA A O 1
ATOM 1184 N N . ILE A 1 156 ? 61.092 14.836 39.655 1.00 13.52 156 ILE A N 1
ATOM 1185 C CA . ILE A 1 156 ? 62.184 14.119 39.015 1.00 13.78 156 ILE A CA 1
ATOM 1186 C C . ILE A 1 156 ? 62.732 13.028 39.941 1.00 13.67 156 ILE A C 1
ATOM 1187 O O . ILE A 1 156 ? 62.947 11.894 39.535 1.00 14.00 156 ILE A O 1
ATOM 1192 N N . LYS A 1 157 ? 62.939 13.385 41.216 1.00 14.72 157 LYS A N 1
ATOM 1193 C CA . LYS A 1 157 ? 63.434 12.415 42.184 1.00 15.49 157 LYS A CA 1
ATOM 1194 C C . LYS A 1 157 ? 62.432 11.285 42.367 1.00 14.01 157 LYS A C 1
ATOM 1195 O O . LYS A 1 157 ? 62.810 10.126 42.477 1.00 15.14 157 LYS A O 1
ATOM 1201 N N . ARG A 1 158 ? 61.151 11.628 42.398 1.00 14.18 158 ARG A N 1
ATOM 1202 C CA . ARG A 1 158 ? 60.112 10.622 42.555 1.00 14.53 158 ARG A CA 1
ATOM 1203 C C . ARG A 1 158 ? 60.109 9.647 41.368 1.00 13.95 158 ARG A C 1
ATOM 1204 O O . ARG A 1 158 ? 59.978 8.439 41.520 1.00 14.62 158 ARG A O 1
ATOM 1212 N N . LEU A 1 159 ? 60.245 10.186 40.154 1.00 13.64 159 LEU A N 1
ATOM 1213 C CA . LEU A 1 159 ? 60.327 9.339 38.971 1.00 13.84 159 LEU A CA 1
ATOM 1214 C C . LEU A 1 159 ? 61.541 8.430 39.004 1.00 12.97 159 LEU A C 1
ATOM 1215 O O . LEU A 1 159 ? 61.466 7.267 38.667 1.00 13.47 159 LEU A O 1
ATOM 1220 N N . SER A 1 160 ? 62.680 8.990 39.386 1.00 14.67 160 SER A N 1
ATOM 1221 C CA . SER A 1 160 ? 63.890 8.201 39.483 1.00 15.14 160 SER A CA 1
ATOM 1222 C C . SER A 1 160 ? 63.695 7.064 40.508 1.00 15.27 160 SER A C 1
ATOM 1223 O O . SER A 1 160 ? 64.060 5.924 40.268 1.00 16.36 160 SER A O 1
ATOM 1226 N N . ASP A 1 161 ? 63.068 7.381 41.646 1.00 15.81 161 ASP A N 1
ATOM 1227 C CA . ASP A 1 161 ? 62.835 6.373 42.701 1.00 17.23 161 ASP A CA 1
ATOM 1228 C C . ASP A 1 161 ? 61.884 5.268 42.251 1.00 17.75 161 ASP A C 1
ATOM 1229 O O . ASP A 1 161 ? 61.956 4.146 42.741 1.00 19.64 161 ASP A O 1
ATOM 1234 N N . MET A 1 162 ? 61.005 5.550 41.288 1.00 16.59 162 MET A N 1
ATOM 1235 C CA . MET A 1 162 ? 60.108 4.537 40.721 1.00 17.47 162 MET A CA 1
ATOM 1236 C C . MET A 1 162 ? 60.843 3.582 39.795 1.00 17.45 162 MET A C 1
ATOM 1237 O O . MET A 1 162 ? 60.269 2.587 39.352 1.00 18.84 162 MET A O 1
ATOM 1242 N N . GLY A 1 163 ? 62.089 3.914 39.445 1.00 16.58 163 GLY A N 1
ATOM 1243 C CA . GLY A 1 163 ? 62.920 3.068 38.613 1.00 17.32 163 GLY A CA 1
ATOM 1244 C C . GLY A 1 163 ? 63.102 3.539 37.172 1.00 16.53 163 GLY A C 1
ATOM 1245 O O . GLY A 1 163 ? 63.731 2.839 36.389 1.00 19.56 163 GLY A O 1
ATOM 1246 N N . PHE A 1 164 ? 62.572 4.703 36.835 1.00 14.83 164 PHE A N 1
ATOM 1247 C CA . PHE A 1 164 ? 62.828 5.251 35.508 1.00 14.01 164 PHE A CA 1
ATOM 1248 C C . PHE A 1 164 ? 64.220 5.864 35.433 1.00 14.93 164 PHE A C 1
ATOM 1249 O O . PHE A 1 164 ? 64.697 6.475 36.392 1.00 14.93 164 PHE A O 1
ATOM 1257 N N . LYS A 1 165 ? 64.843 5.748 34.259 1.00 14.26 165 LYS A N 1
ATOM 1258 C CA . LYS A 1 165 ? 65.979 6.601 33.862 1.00 13.88 165 LYS A CA 1
ATOM 1259 C C . LYS A 1 165 ? 65.374 7.892 33.344 1.00 12.31 165 LYS A C 1
ATOM 1260 O O . LYS A 1 165 ? 64.611 7.884 32.368 1.00 14.17 165 LYS A O 1
ATOM 1266 N N . VAL A 1 166 ? 65.683 9.000 33.985 1.00 12.31 166 VAL A N 1
ATOM 1267 C CA . VAL A 1 166 ? 65.049 10.266 33.722 1.00 12.45 166 VAL A CA 1
ATOM 1268 C C . VAL A 1 166 ? 65.953 11.159 32.878 1.00 12.40 166 VAL A C 1
ATOM 1269 O O . VAL A 1 166 ? 67.116 11.405 33.213 1.00 13.69 166 VAL A O 1
ATOM 1273 N N . THR A 1 167 ? 65.396 11.672 31.785 1.00 11.61 167 THR A N 1
ATOM 1274 C CA . THR A 1 167 ? 65.989 12.766 31.013 1.00 11.10 167 THR A CA 1
ATOM 1275 C C . THR A 1 167 ? 65.368 14.071 31.460 1.00 11.59 167 THR A C 1
ATOM 1276 O O . THR A 1 167 ? 64.170 14.132 31.720 1.00 13.28 167 THR A O 1
ATOM 1280 N N . VAL A 1 168 ? 66.183 15.114 31.584 1.00 11.42 168 VAL A N 1
ATOM 1281 C CA . VAL A 1 168 ? 65.718 16.442 31.922 1.00 11.64 168 VAL A CA 1
ATOM 1282 C C . VAL A 1 168 ? 65.933 17.365 30.726 1.00 11.13 168 VAL A C 1
ATOM 1283 O O . VAL A 1 168 ? 67.020 17.374 30.134 1.00 11.68 168 VAL A O 1
ATOM 1287 N N . THR A 1 169 ? 64.917 18.166 30.429 1.00 10.98 169 THR A N 1
ATOM 1288 C CA . THR A 1 169 ? 64.976 19.045 29.271 1.00 10.80 169 THR A CA 1
ATOM 1289 C C . THR A 1 169 ? 63.959 20.160 29.367 1.00 11.08 169 THR A C 1
ATOM 1290 O O . THR A 1 169 ? 62.889 20.036 30.001 1.00 11.65 169 THR A O 1
ATOM 1294 N N . GLY A 1 170 ? 64.267 21.257 28.705 1.00 11.56 170 GLY A N 1
ATOM 1295 C CA . GLY A 1 170 ? 63.317 22.322 28.467 1.00 11.85 170 GLY A CA 1
ATOM 1296 C C . GLY A 1 170 ? 63.947 23.673 28.681 1.00 11.81 170 GLY A C 1
ATOM 1297 O O . GLY A 1 170 ? 63.931 24.215 29.791 1.00 12.81 170 GLY A O 1
ATOM 1298 N N . GLY A 1 171 ? 64.584 24.181 27.644 1.00 11.69 171 GLY A N 1
ATOM 1299 C CA . GLY A 1 171 ? 65.260 25.444 27.708 1.00 12.61 171 GLY A CA 1
ATOM 1300 C C . GLY A 1 171 ? 66.395 25.478 28.707 1.00 12.53 171 GLY A C 1
ATOM 1301 O O . GLY A 1 171 ? 66.683 26.526 29.286 1.00 15.17 171 GLY A O 1
ATOM 1302 N N . LEU A 1 172 ? 67.067 24.362 28.907 1.00 12.22 172 LEU A N 1
ATOM 1303 C CA . LEU A 1 172 ? 68.178 24.351 29.842 1.00 13.00 172 LEU A CA 1
ATOM 1304 C C . LEU A 1 172 ? 69.312 25.215 29.358 1.00 13.39 172 LEU A C 1
ATOM 1305 O O . LEU A 1 172 ? 69.683 25.194 28.179 1.00 14.28 172 LEU A O 1
ATOM 1310 N N . ALA A 1 173 ? 69.868 25.952 30.317 1.00 15.75 173 ALA A N 1
ATOM 1311 C CA . ALA A 1 173 ? 71.094 26.725 30.177 1.00 17.23 173 ALA A CA 1
ATOM 1312 C C . ALA A 1 173 ? 72.157 26.085 31.054 1.00 16.81 173 ALA A C 1
ATOM 1313 O O . ALA A 1 173 ? 71.838 25.331 31.966 1.00 16.51 173 ALA A O 1
ATOM 1315 N N . LEU A 1 174 ? 73.422 26.399 30.790 1.00 18.05 174 LEU A N 1
ATOM 1316 C CA . LEU A 1 174 ? 74.505 25.847 31.584 1.00 18.34 174 LEU A CA 1
ATOM 1317 C C . LEU A 1 174 ? 74.258 26.030 33.094 1.00 18.06 174 LEU A C 1
ATOM 1318 O O . LEU A 1 174 ? 74.475 25.113 33.885 1.00 19.42 174 LEU A O 1
ATOM 1323 N N . GLU A 1 175 ? 73.740 27.195 33.453 1.00 17.37 175 GLU A N 1
ATOM 1324 C CA . GLU A 1 175 ? 73.593 27.610 34.846 1.00 20.33 175 GLU A CA 1
ATOM 1325 C C . GLU A 1 175 ? 72.488 26.832 35.574 1.00 19.43 175 GLU A C 1
ATOM 1326 O O . GLU A 1 175 ? 72.395 26.887 36.800 1.00 21.11 175 GLU A O 1
ATOM 1337 N N . ASP A 1 176 ? 71.624 26.130 34.826 1.00 18.67 176 ASP A N 1
ATOM 1338 C CA . ASP A 1 176 ? 70.555 25.324 35.432 1.00 17.82 176 ASP A CA 1
ATOM 1339 C C . ASP A 1 176 ? 71.027 23.979 35.962 1.00 17.34 176 ASP A C 1
ATOM 1340 O O . ASP A 1 176 ? 70.333 23.367 36.768 1.00 17.86 176 ASP A O 1
ATOM 1345 N N . LEU A 1 177 ? 72.161 23.473 35.502 1.00 16.93 177 LEU A N 1
ATOM 1346 C CA . LEU A 1 177 ? 72.559 22.123 35.853 1.00 17.32 177 LEU A CA 1
ATOM 1347 C C . LEU A 1 177 ? 72.655 21.847 37.371 1.00 18.14 177 LEU A C 1
ATOM 1348 O O . LEU A 1 177 ? 72.244 20.775 37.802 1.00 18.07 177 LEU A O 1
ATOM 1353 N N . PRO A 1 178 ? 73.227 22.752 38.174 1.00 18.76 178 PRO A N 1
ATOM 1354 C CA . PRO A 1 178 ? 73.301 22.508 39.622 1.00 19.54 178 PRO A CA 1
ATOM 1355 C C . PRO A 1 178 ? 71.961 22.266 40.319 1.00 19.46 178 PRO A C 1
ATOM 1356 O O . PRO A 1 178 ? 71.959 21.647 41.383 1.00 21.87 178 PRO A O 1
ATOM 1360 N N . LEU A 1 179 ? 70.848 22.708 39.747 1.00 19.54 179 LEU A N 1
ATOM 1361 C CA . LEU A 1 179 ? 69.530 22.428 40.332 1.00 19.61 179 LEU A CA 1
ATOM 1362 C C . LEU A 1 179 ? 69.314 20.940 40.542 1.00 19.37 179 LEU A C 1
ATOM 1363 O O . LEU A 1 179 ? 68.623 20.541 41.478 1.00 20.70 179 LEU A O 1
ATOM 1368 N N . PHE A 1 180 ? 69.903 20.127 39.656 1.00 18.16 180 PHE A N 1
ATOM 1369 C CA . PHE A 1 180 ? 69.631 18.711 39.577 1.00 18.20 180 PHE A CA 1
ATOM 1370 C C . PHE A 1 180 ? 70.704 17.859 40.234 1.00 18.47 180 PHE A C 1
ATOM 1371 O O . PHE A 1 180 ? 70.655 16.653 40.170 1.00 18.36 180 PHE A O 1
ATOM 1379 N N . LYS A 1 181 ? 71.675 18.503 40.891 1.00 20.05 181 LYS A N 1
ATOM 1380 C CA . LYS A 1 181 ? 72.800 17.796 41.492 1.00 22.14 181 LYS A CA 1
ATOM 1381 C C . LYS A 1 181 ? 72.330 16.730 42.478 1.00 20.75 181 LYS A C 1
ATOM 1382 O O . LYS A 1 181 ? 71.356 16.931 43.213 1.00 21.70 181 LYS A O 1
ATOM 1388 N N . GLY A 1 182 ? 73.020 15.598 42.473 1.00 20.06 182 GLY A N 1
ATOM 1389 C CA . GLY A 1 182 ? 72.734 14.504 43.388 1.00 21.19 182 GLY A CA 1
ATOM 1390 C C . GLY A 1 182 ? 71.646 13.545 42.939 1.00 21.30 182 GLY A C 1
ATOM 1391 O O . GLY A 1 182 ? 71.406 12.534 43.590 1.00 22.83 182 GLY A O 1
ATOM 1392 N N . ILE A 1 183 ? 70.975 13.847 41.827 1.00 19.52 183 ILE A N 1
ATOM 1393 C CA . ILE A 1 183 ? 69.960 12.962 41.255 1.00 18.37 183 ILE A CA 1
ATOM 1394 C C . ILE A 1 183 ? 70.629 12.232 40.114 1.00 16.13 183 ILE A C 1
ATOM 1395 O O . ILE A 1 183 ? 71.341 12.867 39.330 1.00 17.01 183 ILE A O 1
ATOM 1400 N N . PRO A 1 184 ? 70.419 10.936 39.975 1.00 16.14 184 PRO A N 1
ATOM 1401 C CA . PRO A 1 184 ? 71.084 10.176 38.902 1.00 17.29 184 PRO A CA 1
ATOM 1402 C C . PRO A 1 184 ? 70.428 10.332 37.510 1.00 16.45 184 PRO A C 1
ATOM 1403 O O . PRO A 1 184 ? 69.930 9.369 36.893 1.00 18.05 184 PRO A O 1
ATOM 1407 N N . ILE A 1 185 ? 70.503 11.555 37.021 1.00 15.35 185 ILE A N 1
ATOM 1408 C CA . ILE A 1 185 ? 69.904 11.925 35.728 1.00 14.35 185 ILE A CA 1
ATOM 1409 C C . ILE A 1 185 ? 70.552 11.103 34.616 1.00 13.94 185 ILE A C 1
ATOM 1410 O O . ILE A 1 185 ? 71.782 10.967 34.560 1.00 15.18 185 ILE A O 1
ATOM 1415 N N . HIS A 1 186 ? 69.738 10.553 33.710 1.00 13.77 186 HIS A N 1
ATOM 1416 C CA . HIS A 1 186 ? 70.256 9.745 32.628 1.00 13.93 186 HIS A CA 1
ATOM 1417 C C . HIS A 1 186 ? 70.829 10.603 31.497 1.00 12.86 186 HIS A C 1
ATOM 1418 O O . HIS A 1 186 ? 71.905 10.302 30.953 1.00 13.72 186 HIS A O 1
ATOM 1425 N N . VAL A 1 187 ? 70.106 11.665 31.146 1.00 12.67 187 VAL A N 1
ATOM 1426 C CA . VAL A 1 187 ? 70.446 12.528 30.010 1.00 11.77 187 VAL A CA 1
ATOM 1427 C C . VAL A 1 187 ? 69.992 13.951 30.316 1.00 11.17 187 VAL A C 1
ATOM 1428 O O . VAL A 1 187 ? 68.896 14.139 30.855 1.00 11.89 187 VAL A O 1
ATOM 1432 N N . PHE A 1 188 ? 70.799 14.947 29.945 1.00 11.48 188 PHE A N 1
ATOM 1433 C CA . PHE A 1 188 ? 70.363 16.314 29.795 1.00 11.49 188 PHE A CA 1
ATOM 1434 C C . PHE A 1 188 ? 70.294 16.631 28.294 1.00 11.39 188 PHE A C 1
ATOM 1435 O O . PHE A 1 188 ? 71.234 16.355 27.553 1.00 11.32 188 PHE A O 1
ATOM 1443 N N . ILE A 1 189 ? 69.182 17.235 27.875 1.00 10.57 189 ILE A N 1
ATOM 1444 C CA . ILE A 1 189 ? 69.027 17.714 26.510 1.00 10.15 189 ILE A CA 1
ATOM 1445 C C . ILE A 1 189 ? 69.223 19.216 26.462 1.00 10.79 189 ILE A C 1
ATOM 1446 O O . ILE A 1 189 ? 68.666 19.951 27.290 1.00 11.53 189 ILE A O 1
ATOM 1451 N N . ALA A 1 190 ? 69.957 19.667 25.447 1.00 11.13 190 ALA A N 1
ATOM 1452 C CA . ALA A 1 190 ? 70.012 21.065 25.087 1.00 11.38 190 ALA A CA 1
ATOM 1453 C C . ALA A 1 190 ? 69.758 21.220 23.590 1.00 10.47 190 ALA A C 1
ATOM 1454 O O . ALA A 1 190 ? 70.388 20.561 22.763 1.00 11.35 190 ALA A O 1
ATOM 1456 N N . GLY A 1 191 ? 68.781 22.049 23.274 1.00 11.02 191 GLY A N 1
ATOM 1457 C CA . GLY A 1 191 ? 68.485 22.414 21.916 1.00 10.80 191 GLY A CA 1
ATOM 1458 C C . GLY A 1 191 ? 69.008 23.818 21.681 1.00 10.70 191 GLY A C 1
ATOM 1459 O O . GLY A 1 191 ? 70.154 24.004 21.240 1.00 10.96 191 GLY A O 1
ATOM 1460 N N . ARG A 1 192 ? 68.193 24.821 22.002 1.00 10.82 192 ARG A N 1
ATOM 1461 C CA . ARG A 1 192 ? 68.552 26.215 21.749 1.00 11.63 192 ARG A CA 1
ATOM 1462 C C . ARG A 1 192 ? 69.907 26.600 22.352 1.00 11.95 192 ARG A C 1
ATOM 1463 O O . ARG A 1 192 ? 70.677 27.326 21.722 1.00 12.78 192 ARG A O 1
ATOM 1471 N N . SER A 1 193 ? 70.216 26.157 23.567 1.00 11.87 193 SER A N 1
ATOM 1472 C CA . SER A 1 193 ? 71.444 26.635 24.223 1.00 12.76 193 SER A CA 1
ATOM 1473 C C . SER A 1 193 ? 72.707 26.101 23.537 1.00 13.93 193 SER A C 1
ATOM 1474 O O . SER A 1 193 ? 73.802 26.631 23.774 1.00 16.57 193 SER A O 1
ATOM 1478 N N . ILE A 1 194 ? 72.593 25.058 22.722 1.00 12.40 194 ILE A N 1
ATOM 1479 C CA . ILE A 1 194 ? 73.706 24.623 21.876 1.00 12.73 194 ILE A CA 1
ATOM 1480 C C . ILE A 1 194 ? 73.597 25.212 20.468 1.00 12.56 194 ILE A C 1
ATOM 1481 O O . ILE A 1 194 ? 74.542 25.862 19.981 1.00 13.46 194 ILE A O 1
ATOM 1486 N N . ARG A 1 195 ? 72.458 25.022 19.813 1.00 12.10 195 ARG A N 1
ATOM 1487 C CA . ARG A 1 195 ? 72.349 25.396 18.418 1.00 12.14 195 ARG A CA 1
ATOM 1488 C C . ARG A 1 195 ? 72.539 26.887 18.208 1.00 13.03 195 ARG A C 1
ATOM 1489 O O . ARG A 1 195 ? 73.117 27.291 17.202 1.00 14.01 195 ARG A O 1
ATOM 1497 N N . ASP A 1 196 ? 72.019 27.692 19.123 1.00 13.08 196 ASP A N 1
ATOM 1498 C CA . ASP A 1 196 ? 71.936 29.140 18.942 1.00 14.69 196 ASP A CA 1
ATOM 1499 C C . ASP A 1 196 ? 73.050 29.889 19.672 1.00 13.87 196 ASP A C 1
ATOM 1500 O O . ASP A 1 196 ? 73.083 31.116 19.655 1.00 16.36 196 ASP A O 1
ATOM 1505 N N . ALA A 1 197 ? 73.963 29.160 20.272 1.00 13.40 197 ALA A N 1
ATOM 1506 C CA . ALA A 1 197 ? 75.095 29.772 20.971 1.00 14.48 197 ALA A CA 1
ATOM 1507 C C . ALA A 1 197 ? 76.039 30.418 19.970 1.00 15.19 197 ALA A C 1
ATOM 1508 O O . ALA A 1 197 ? 76.186 29.955 18.845 1.00 15.31 197 ALA A O 1
ATOM 1510 N N . ALA A 1 198 ? 76.704 31.492 20.395 1.00 15.81 198 ALA A N 1
ATOM 1511 C CA . ALA A 1 198 ? 77.761 32.105 19.601 1.00 16.37 198 ALA A CA 1
ATOM 1512 C C . ALA A 1 198 ? 78.804 31.062 19.192 1.00 14.84 198 ALA A C 1
ATOM 1513 O O . ALA A 1 198 ? 79.308 31.090 18.075 1.00 16.23 198 ALA A O 1
ATOM 1515 N N . SER A 1 199 ? 79.121 30.153 20.105 1.00 14.80 199 SER A N 1
ATOM 1516 C CA . SER A 1 199 ? 80.009 29.052 19.853 1.00 14.28 199 SER A CA 1
ATOM 1517 C C . SER A 1 199 ? 79.348 27.746 20.281 1.00 14.34 199 SER A C 1
ATOM 1518 O O . SER A 1 199 ? 79.445 27.351 21.429 1.00 14.73 199 SER A O 1
ATOM 1521 N N . PRO A 1 200 ? 78.674 27.063 19.360 1.00 13.29 200 PRO A N 1
ATOM 1522 C CA . PRO A 1 200 ? 78.081 25.768 19.709 1.00 12.67 200 PRO A CA 1
ATOM 1523 C C . PRO A 1 200 ? 79.064 24.742 20.278 1.00 13.71 200 PRO A C 1
ATOM 1524 O O . PRO A 1 200 ? 78.688 23.964 21.155 1.00 12.91 200 PRO A O 1
ATOM 1528 N N . VAL A 1 201 ? 80.307 24.723 19.793 1.00 13.78 201 VAL A N 1
ATOM 1529 C CA . VAL A 1 201 ? 81.300 23.790 20.322 1.00 14.66 201 VAL A CA 1
ATOM 1530 C C . VAL A 1 201 ? 81.596 24.104 21.796 1.00 15.22 201 VAL A C 1
ATOM 1531 O O . VAL A 1 201 ? 81.598 23.206 22.634 1.00 15.81 201 VAL A O 1
ATOM 1535 N N . GLU A 1 202 ? 81.845 25.375 22.103 1.00 15.93 202 GLU A N 1
ATOM 1536 C CA . GLU A 1 202 ? 82.075 25.777 23.497 1.00 17.00 202 GLU A CA 1
ATOM 1537 C C . GLU A 1 202 ? 80.854 25.475 24.361 1.00 16.13 202 GLU A C 1
ATOM 1538 O O . GLU A 1 202 ? 80.990 24.973 25.482 1.00 16.26 202 GLU A O 1
ATOM 1544 N N . ALA A 1 203 ? 79.658 25.738 23.854 1.00 14.92 203 ALA A N 1
ATOM 1545 C CA . ALA A 1 203 ? 78.451 25.435 24.627 1.00 14.81 203 ALA A CA 1
ATOM 1546 C C . ALA A 1 203 ? 78.347 23.948 24.982 1.00 13.81 203 ALA A C 1
ATOM 1547 O O . ALA A 1 203 ? 78.071 23.592 26.130 1.00 15.39 203 ALA A O 1
ATOM 1549 N N . ALA A 1 204 ? 78.566 23.067 24.020 1.00 13.59 204 ALA A N 1
ATOM 1550 C CA . ALA A 1 204 ? 78.501 21.647 24.284 1.00 14.77 204 ALA A CA 1
ATOM 1551 C C . ALA A 1 204 ? 79.584 21.205 25.262 1.00 15.34 204 ALA A C 1
ATOM 1552 O O . ALA A 1 204 ? 79.330 20.426 26.168 1.00 15.57 204 ALA A O 1
ATOM 1554 N N . ARG A 1 205 ? 80.804 21.702 25.069 1.00 15.80 205 ARG A N 1
ATOM 1555 C CA . ARG A 1 205 ? 81.904 21.322 25.952 1.00 15.73 205 ARG A CA 1
ATOM 1556 C C . ARG A 1 205 ? 81.677 21.835 27.361 1.00 16.05 205 ARG A C 1
ATOM 1557 O O . ARG A 1 205 ? 82.019 21.148 28.312 1.00 17.88 205 ARG A O 1
ATOM 1565 N N . GLN A 1 206 ? 81.095 23.021 27.502 1.00 15.17 206 GLN A N 1
ATOM 1566 C CA . GLN A 1 206 ? 80.790 23.549 28.834 1.00 16.67 206 GLN A CA 1
ATOM 1567 C C . GLN A 1 206 ? 79.746 22.687 29.540 1.00 15.90 206 GLN A C 1
ATOM 1568 O O . GLN A 1 206 ? 79.841 22.445 30.748 1.00 17.76 206 GLN A O 1
ATOM 1574 N N . PHE A 1 207 ? 78.717 22.228 28.818 1.00 15.61 207 PHE A N 1
ATOM 1575 C CA . PHE A 1 207 ? 77.743 21.312 29.412 1.00 14.53 207 PHE A CA 1
ATOM 1576 C C . PHE A 1 207 ? 78.451 20.052 29.890 1.00 15.61 207 PHE A C 1
ATOM 1577 O O . PHE A 1 207 ? 78.241 19.621 31.022 1.00 16.29 207 PHE A O 1
ATOM 1585 N N . LYS A 1 208 ? 79.291 19.456 29.054 1.00 15.51 208 LYS A N 1
ATOM 1586 C CA . LYS A 1 208 ? 79.987 18.236 29.454 1.00 16.57 208 LYS A CA 1
ATOM 1587 C C . LYS A 1 208 ? 80.902 18.464 30.662 1.00 17.27 208 LYS A C 1
ATOM 1588 O O . LYS A 1 208 ? 80.958 17.637 31.546 1.00 18.22 208 LYS A O 1
ATOM 1594 N N . ARG A 1 209 ? 81.608 19.587 30.687 1.00 17.53 209 ARG A N 1
ATOM 1595 C CA . ARG A 1 209 ? 82.539 19.879 31.788 1.00 18.56 209 ARG A CA 1
ATOM 1596 C C . ARG A 1 209 ? 81.774 20.025 33.093 1.00 18.70 209 ARG A C 1
ATOM 1597 O O . ARG A 1 209 ? 82.201 19.530 34.138 1.00 19.79 209 ARG A O 1
ATOM 1605 N N . SER A 1 210 ? 80.653 20.734 33.044 1.00 18.16 210 SER A N 1
ATOM 1606 C CA . SER A 1 210 ? 79.867 20.959 34.238 1.00 18.34 210 SER A CA 1
ATOM 1607 C C . SER A 1 210 ? 79.253 19.653 34.728 1.00 18.83 210 SER A C 1
ATOM 1608 O O . SER A 1 210 ? 79.242 19.389 35.921 1.00 19.46 210 SER A O 1
ATOM 1611 N N . ILE A 1 211 ? 78.744 18.825 33.824 1.00 17.91 211 ILE A N 1
ATOM 1612 C CA . ILE A 1 211 ? 78.225 17.514 34.209 1.00 17.45 211 ILE A CA 1
ATOM 1613 C C . ILE A 1 211 ? 79.315 16.682 34.892 1.00 17.78 211 ILE A C 1
ATOM 1614 O O . ILE A 1 211 ? 79.063 16.049 35.917 1.00 18.37 211 ILE A O 1
ATOM 1619 N N . ALA A 1 212 ? 80.508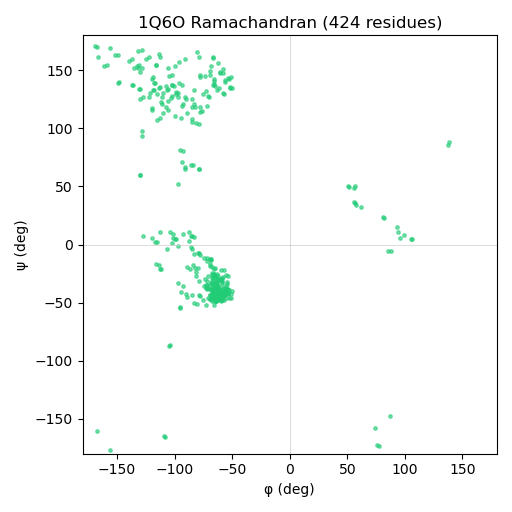 16.653 34.307 1.00 18.81 212 ALA A N 1
ATOM 1620 C CA . ALA A 1 212 ? 81.627 15.921 34.890 1.00 20.63 212 ALA A CA 1
ATOM 1621 C C . ALA A 1 212 ? 81.965 16.431 36.299 1.00 20.74 212 ALA A C 1
ATOM 1622 O O . ALA A 1 212 ? 82.271 15.631 37.175 1.00 22.36 212 ALA A O 1
ATOM 1624 N N . GLU A 1 213 ? 81.890 17.747 36.510 1.00 20.98 213 GLU A N 1
ATOM 1625 C CA . GLU A 1 213 ? 82.202 18.333 37.826 1.00 23.08 213 GLU A CA 1
ATOM 1626 C C . GLU A 1 213 ? 81.131 17.963 38.854 1.00 23.38 213 GLU A C 1
ATOM 1627 O O . GLU A 1 213 ? 81.442 17.599 39.990 1.00 25.38 213 GLU A O 1
ATOM 1633 N N . LEU A 1 214 ? 79.863 18.038 38.453 1.00 21.74 214 LEU A N 1
ATOM 1634 C CA . LEU A 1 214 ? 78.732 17.914 39.368 1.00 21.72 214 LEU A CA 1
ATOM 1635 C C . LEU A 1 214 ? 78.385 16.475 39.692 1.00 21.31 214 LEU A C 1
ATOM 1636 O O . LEU A 1 214 ? 77.864 16.211 40.775 1.00 22.71 214 LEU A O 1
ATOM 1641 N N . TRP A 1 215 ? 78.696 15.551 38.780 1.00 20.43 215 TRP A N 1
ATOM 1642 C CA . TRP A 1 215 ? 78.392 14.121 38.918 1.00 21.49 215 TRP A CA 1
ATOM 1643 C C . TRP A 1 215 ? 79.660 13.285 39.037 1.00 25.06 215 TRP A C 1
ATOM 1644 O O . TRP A 1 215 ? 80.764 13.849 38.969 1.00 28.80 215 TRP A O 1
ATOM 1655 N N . SER B 1 2 ? 22.463 20.630 11.094 1.00 25.13 2 SER B N 1
ATOM 1656 C CA . SER B 1 2 ? 23.287 20.314 9.893 1.00 23.59 2 SER B CA 1
ATOM 1657 C C . SER B 1 2 ? 23.714 18.843 9.915 1.00 20.78 2 SER B C 1
ATOM 1658 O O . SER B 1 2 ? 23.862 18.223 10.982 1.00 21.10 2 SER B O 1
ATOM 1660 N N . LEU B 1 3 ? 23.893 18.278 8.736 1.00 15.99 3 LEU B N 1
ATOM 1661 C CA . LEU B 1 3 ? 24.440 16.941 8.651 1.00 14.31 3 LEU B CA 1
ATOM 1662 C C . LEU B 1 3 ? 25.879 16.963 9.137 1.00 12.87 3 LEU B C 1
ATOM 1663 O O . LEU B 1 3 ? 26.664 17.862 8.795 1.00 14.07 3 LEU B O 1
ATOM 1668 N N . PRO B 1 4 ? 26.258 15.969 9.917 1.00 12.03 4 PRO B N 1
ATOM 1669 C CA . PRO B 1 4 ? 27.677 15.701 10.113 1.00 11.54 4 PRO B CA 1
ATOM 1670 C C . PRO B 1 4 ? 28.405 15.630 8.768 1.00 10.75 4 PRO B C 1
ATOM 1671 O O . PRO B 1 4 ? 27.917 14.967 7.846 1.00 11.42 4 PRO B O 1
ATOM 1675 N N . MET B 1 5 ? 29.561 16.290 8.675 1.00 10.80 5 MET B N 1
ATOM 1676 C CA . MET B 1 5 ? 30.428 16.166 7.501 1.00 9.75 5 MET B CA 1
ATOM 1677 C C . MET B 1 5 ? 31.264 14.871 7.591 1.00 9.11 5 MET B C 1
ATOM 1678 O O . MET B 1 5 ? 31.334 14.259 8.640 1.00 10.61 5 MET B O 1
ATOM 1683 N N . LEU B 1 6 ? 31.866 14.492 6.469 1.00 9.33 6 LEU B N 1
ATOM 1684 C CA . LEU B 1 6 ? 32.699 13.303 6.368 1.00 8.91 6 LEU B CA 1
ATOM 1685 C C . LEU B 1 6 ? 34.138 13.728 6.065 1.00 8.89 6 LEU B C 1
ATOM 1686 O O . LEU B 1 6 ? 34.404 14.441 5.103 1.00 9.55 6 LEU B O 1
ATOM 1691 N N . GLN B 1 7 ? 35.064 13.190 6.855 1.00 8.86 7 GLN B N 1
ATOM 1692 C CA . GLN B 1 7 ? 36.499 13.437 6.724 1.00 8.67 7 GLN B CA 1
ATOM 1693 C C . GLN B 1 7 ? 37.176 12.113 6.445 1.00 8.98 7 GLN B C 1
ATOM 1694 O O . GLN B 1 7 ? 36.914 11.139 7.141 1.00 9.77 7 GLN B O 1
ATOM 1700 N N . VAL B 1 8 ? 38.063 12.086 5.466 1.00 8.60 8 VAL B N 1
ATOM 1701 C CA . VAL B 1 8 ? 38.913 10.940 5.242 1.00 8.95 8 VAL B CA 1
ATOM 1702 C C . VAL B 1 8 ? 40.250 11.178 5.894 1.00 8.71 8 VAL B C 1
ATOM 1703 O O . VAL B 1 8 ? 40.891 12.208 5.681 1.00 9.47 8 VAL B O 1
ATOM 1707 N N . ALA B 1 9 ? 40.710 10.210 6.678 1.00 8.58 9 ALA B N 1
ATOM 1708 C CA . ALA B 1 9 ? 42.038 10.246 7.268 1.00 8.85 9 ALA B CA 1
ATOM 1709 C C . ALA B 1 9 ? 43.027 9.519 6.390 1.00 9.04 9 ALA B C 1
ATOM 1710 O O . ALA B 1 9 ? 42.882 8.325 6.136 1.00 10.09 9 ALA B O 1
ATOM 1712 N N . LEU B 1 10 ? 44.034 10.248 5.918 1.00 8.95 10 LEU B N 1
ATOM 1713 C CA . LEU B 1 10 ? 45.116 9.657 5.138 1.00 9.37 10 LEU B CA 1
ATOM 1714 C C . LEU B 1 10 ? 46.245 9.278 6.082 1.00 9.08 10 LEU B C 1
ATOM 1715 O O . LEU B 1 10 ? 47.226 10.006 6.253 1.00 9.80 10 LEU B O 1
ATOM 1720 N N . ASP B 1 11 ? 46.084 8.133 6.732 1.00 9.09 11 ASP B N 1
ATOM 1721 C CA . ASP B 1 11 ? 47.095 7.571 7.618 1.00 9.47 11 ASP B CA 1
ATOM 1722 C C . ASP B 1 11 ? 48.007 6.652 6.844 1.00 10.54 11 ASP B C 1
ATOM 1723 O O . ASP B 1 11 ? 48.062 5.470 7.031 1.00 15.81 11 ASP B O 1
ATOM 1728 N N . ASN B 1 12 ? 48.736 7.248 5.931 1.00 12.69 12 ASN B N 1
ATOM 1729 C CA . ASN B 1 12 ? 49.636 6.597 4.971 1.00 12.67 12 ASN B CA 1
ATOM 1730 C C . ASN B 1 12 ? 51.031 7.066 5.261 1.00 12.52 12 ASN B C 1
ATOM 1731 O O . ASN B 1 12 ? 51.232 8.113 5.848 1.00 15.15 12 ASN B O 1
ATOM 1736 N N . GLN B 1 13 ? 52.017 6.233 4.894 1.00 12.77 13 GLN B N 1
ATOM 1737 C CA . GLN B 1 13 ? 53.404 6.546 5.158 1.00 13.58 13 GLN B CA 1
ATOM 1738 C C . GLN B 1 13 ? 54.090 7.343 4.055 1.00 12.88 13 GLN B C 1
ATOM 1739 O O . GLN B 1 13 ? 55.092 7.987 4.302 1.00 15.02 13 GLN B O 1
ATOM 1745 N N . THR B 1 14 ? 53.517 7.335 2.842 1.00 13.43 14 THR B N 1
ATOM 1746 C CA . THR B 1 14 ? 54.043 8.068 1.700 1.00 13.48 14 THR B CA 1
ATOM 1747 C C . THR B 1 14 ? 52.919 8.701 0.915 1.00 11.89 14 THR B C 1
ATOM 1748 O O . THR B 1 14 ? 51.752 8.253 0.948 1.00 12.41 14 THR B O 1
ATOM 1752 N N . MET B 1 15 ? 53.271 9.734 0.162 1.00 12.33 15 MET B N 1
ATOM 1753 C CA . MET B 1 15 ? 52.266 10.458 -0.599 1.00 12.02 15 MET B CA 1
ATOM 1754 C C . MET B 1 15 ? 51.626 9.570 -1.644 1.00 11.11 15 MET B C 1
ATOM 1755 O O . MET B 1 15 ? 50.433 9.684 -1.872 1.00 10.81 15 MET B O 1
ATOM 1760 N N . ASP B 1 16 ? 52.393 8.709 -2.312 1.00 12.09 16 ASP B N 1
ATOM 1761 C CA . ASP B 1 16 ? 51.798 7.912 -3.394 1.00 11.87 16 ASP B CA 1
ATOM 1762 C C . ASP B 1 16 ? 50.715 6.972 -2.874 1.00 12.02 16 ASP B C 1
ATOM 1763 O O . ASP B 1 16 ? 49.689 6.766 -3.522 1.00 12.95 16 ASP B O 1
ATOM 1768 N N . SER B 1 17 ? 50.924 6.440 -1.667 1.00 12.45 17 SER B N 1
ATOM 1769 C CA . SER B 1 17 ? 49.921 5.612 -1.020 1.00 13.42 17 SER B CA 1
ATOM 1770 C C . SER B 1 17 ? 48.670 6.462 -0.713 1.00 12.30 17 SER B C 1
ATOM 1771 O O . SER B 1 17 ? 47.550 6.035 -0.965 1.00 13.15 17 SER B O 1
ATOM 1774 N N . ALA B 1 18 ? 48.850 7.672 -0.196 1.00 10.95 18 ALA B N 1
ATOM 1775 C CA . ALA B 1 18 ? 47.724 8.552 0.043 1.00 10.33 18 ALA B CA 1
ATOM 1776 C C . ALA B 1 18 ? 46.953 8.848 -1.240 1.00 9.85 18 ALA B C 1
ATOM 1777 O O . ALA B 1 18 ? 45.738 8.867 -1.220 1.00 10.89 18 ALA B O 1
ATOM 1779 N N . TYR B 1 19 ? 47.655 9.067 -2.347 1.00 10.40 19 TYR B N 1
ATOM 1780 C CA . TYR B 1 19 ? 47.009 9.418 -3.600 1.00 10.15 19 TYR B CA 1
ATOM 1781 C C . TYR B 1 19 ? 46.174 8.269 -4.166 1.00 10.65 19 TYR B C 1
ATOM 1782 O O . TYR B 1 19 ? 45.201 8.503 -4.882 1.00 11.47 19 TYR B O 1
ATOM 1791 N N . GLU B 1 20 ? 46.546 7.025 -3.874 1.00 11.35 20 GLU B N 1
ATOM 1792 C CA . GLU B 1 20 ? 45.720 5.894 -4.272 1.00 12.47 20 GLU B CA 1
ATOM 1793 C C . GLU B 1 20 ? 44.330 6.011 -3.677 1.00 12.44 20 GLU B C 1
ATOM 1794 O O . GLU B 1 20 ? 43.349 5.586 -4.303 1.00 13.85 20 GLU B O 1
ATOM 1800 N N . THR B 1 21 ? 44.227 6.598 -2.488 1.00 11.27 21 THR B N 1
ATOM 1801 C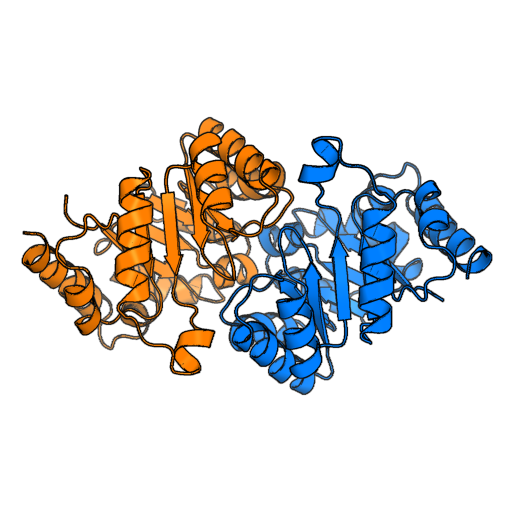 CA . THR B 1 21 ? 42.938 6.919 -1.903 1.00 10.77 21 THR B CA 1
ATOM 1802 C C . THR B 1 21 ? 42.320 8.214 -2.455 1.00 10.06 21 THR B C 1
ATOM 1803 O O . THR B 1 21 ? 41.163 8.216 -2.845 1.00 10.98 21 THR B O 1
ATOM 1807 N N . THR B 1 22 ? 43.076 9.308 -2.453 1.00 9.83 22 THR B N 1
ATOM 1808 C CA . THR B 1 22 ? 42.469 10.585 -2.807 1.00 10.36 22 THR B CA 1
ATOM 1809 C C . THR B 1 22 ? 41.983 10.645 -4.247 1.00 10.90 22 THR B C 1
ATOM 1810 O O . THR B 1 22 ? 40.980 11.288 -4.519 1.00 11.51 22 THR B O 1
ATOM 1814 N N . ARG B 1 23 ? 42.641 9.981 -5.171 1.00 11.44 23 ARG B N 1
ATOM 1815 C CA . ARG B 1 23 ? 42.176 10.013 -6.561 1.00 13.20 23 ARG B CA 1
ATOM 1816 C C . ARG B 1 23 ? 40.788 9.393 -6.690 1.00 13.84 23 ARG B C 1
ATOM 1817 O O . ARG B 1 23 ? 40.068 9.688 -7.636 1.00 16.71 23 ARG B O 1
ATOM 1825 N N . LEU B 1 24 ? 40.427 8.492 -5.779 1.00 12.74 24 LEU B N 1
ATOM 1826 C CA . LEU B 1 24 ? 39.101 7.884 -5.749 1.00 13.95 24 LEU B CA 1
ATOM 1827 C C . LEU B 1 24 ? 38.083 8.720 -4.997 1.00 14.17 24 LEU B C 1
ATOM 1828 O O . LEU B 1 24 ? 36.955 8.834 -5.437 1.00 16.99 24 LEU B O 1
ATOM 1833 N N . ILE B 1 25 ? 38.443 9.269 -3.838 1.00 12.47 25 ILE B N 1
ATOM 1834 C CA . ILE B 1 25 ? 37.422 9.814 -2.938 1.00 13.59 25 ILE B CA 1
ATOM 1835 C C . ILE B 1 25 ? 37.521 11.303 -2.601 1.00 14.37 25 ILE B C 1
ATOM 1836 O O . ILE B 1 25 ? 36.745 11.789 -1.790 1.00 13.41 25 ILE B O 1
ATOM 1841 N N . ALA B 1 26 ? 38.433 12.051 -3.218 1.00 14.71 26 ALA B N 1
ATOM 1842 C CA . ALA B 1 26 ? 38.553 13.474 -2.880 1.00 15.94 26 ALA B CA 1
ATOM 1843 C C . ALA B 1 26 ? 37.242 14.201 -3.055 1.00 16.59 26 ALA B C 1
ATOM 1844 O O . ALA B 1 26 ? 36.925 15.101 -2.267 1.00 18.72 26 ALA B O 1
ATOM 1846 N N . GLU B 1 27 ? 36.471 13.857 -4.070 1.00 16.39 27 GLU B N 1
ATOM 1847 C CA . GLU B 1 27 ? 35.191 14.548 -4.288 1.00 17.45 27 GLU B CA 1
ATOM 1848 C C . GLU B 1 27 ? 34.002 13.849 -3.621 1.00 18.15 27 GLU B C 1
ATOM 1849 O O . GLU B 1 27 ? 32.834 14.208 -3.834 1.00 21.92 27 GLU B O 1
ATOM 1855 N N . GLU B 1 28 ? 34.307 12.850 -2.798 1.00 14.39 28 GLU B N 1
ATOM 1856 C CA . GLU B 1 28 ? 33.285 12.106 -2.084 1.00 14.05 28 GLU B CA 1
ATOM 1857 C C . GLU B 1 28 ? 33.224 12.425 -0.594 1.00 12.75 28 GLU B C 1
ATOM 1858 O O . GLU B 1 28 ? 32.383 11.848 0.118 1.00 15.53 28 GLU B O 1
ATOM 1864 N N . VAL B 1 29 ? 34.149 13.277 -0.114 1.00 10.73 29 VAL B N 1
ATOM 1865 C CA . VAL B 1 29 ? 34.266 13.647 1.285 1.00 11.04 29 VAL B CA 1
ATOM 1866 C C . VAL B 1 29 ? 34.368 15.159 1.387 1.00 10.67 29 VAL B C 1
ATOM 1867 O O . VAL B 1 29 ? 34.619 15.835 0.391 1.00 13.26 29 VAL B O 1
ATOM 1871 N N . ASP B 1 30 ? 34.199 15.667 2.589 1.00 10.91 30 ASP B N 1
ATOM 1872 C CA . ASP B 1 30 ? 34.285 17.111 2.848 1.00 10.72 30 ASP B CA 1
ATOM 1873 C C . ASP B 1 30 ? 35.652 17.626 3.260 1.00 11.56 30 ASP B C 1
ATOM 1874 O O . ASP B 1 30 ? 36.029 18.777 2.974 1.00 13.50 30 ASP B O 1
ATOM 1879 N N . ILE B 1 31 ? 36.374 16.821 4.015 1.00 10.07 31 ILE B N 1
ATOM 1880 C CA . ILE B 1 31 ? 37.643 17.213 4.611 1.00 9.51 31 ILE B CA 1
ATOM 1881 C C . ILE B 1 31 ? 38.668 16.141 4.293 1.00 9.03 31 ILE B C 1
ATOM 1882 O O . ILE B 1 31 ? 38.394 14.938 4.440 1.00 9.90 31 ILE B O 1
ATOM 1887 N N . ILE B 1 32 ? 39.842 16.572 3.855 1.00 8.84 32 ILE B N 1
ATOM 1888 C CA . ILE B 1 32 ? 40.958 15.684 3.602 1.00 8.82 32 ILE B CA 1
ATOM 1889 C C . ILE B 1 32 ? 41.969 15.868 4.719 1.00 8.97 32 ILE B C 1
ATOM 1890 O O . ILE B 1 32 ? 42.524 16.951 4.877 1.00 9.92 32 ILE B O 1
ATOM 1895 N N . GLU B 1 33 ? 42.196 14.835 5.507 1.00 8.72 33 GLU B N 1
ATOM 1896 C CA . GLU B 1 33 ? 43.157 14.857 6.594 1.00 8.79 33 GLU B CA 1
ATOM 1897 C C . GLU B 1 33 ? 44.484 14.245 6.182 1.00 8.23 33 GLU B C 1
ATOM 1898 O O . GLU B 1 33 ? 44.561 13.130 5.683 1.00 9.23 33 GLU B O 1
ATOM 1904 N N . VAL B 1 34 ? 45.555 14.999 6.396 1.00 8.63 34 VAL B N 1
ATOM 1905 C CA . VAL B 1 34 ? 46.924 14.490 6.429 1.00 9.18 34 VAL B CA 1
ATOM 1906 C C . VAL B 1 34 ? 47.108 13.846 7.790 1.00 8.85 34 VAL B C 1
ATOM 1907 O O . VAL B 1 34 ? 47.196 14.534 8.817 1.00 9.49 34 VAL B O 1
ATOM 1911 N N . GLY B 1 35 ? 47.086 12.517 7.824 1.00 8.43 35 GLY B N 1
ATOM 1912 C CA . GLY B 1 35 ? 47.160 11.829 9.085 1.00 9.36 35 GLY B CA 1
ATOM 1913 C C . GLY B 1 35 ? 48.499 12.011 9.757 1.00 9.10 35 GLY B C 1
ATOM 1914 O O . GLY B 1 35 ? 49.485 12.375 9.126 1.00 9.33 35 GLY B O 1
ATOM 1915 N N . THR B 1 36 ? 48.531 11.778 11.053 1.00 9.17 36 THR B N 1
ATOM 1916 C CA . THR B 1 36 ? 49.765 11.945 11.798 1.00 9.83 36 THR B CA 1
ATOM 1917 C C . THR B 1 36 ? 50.877 11.105 11.194 1.00 11.45 36 THR B C 1
ATOM 1918 O O . THR B 1 36 ? 52.016 11.553 11.075 1.00 12.01 36 THR B O 1
ATOM 1922 N N . ILE B 1 37 ? 50.594 9.879 10.796 1.00 12.09 37 ILE B N 1
ATOM 1923 C CA . ILE B 1 37 ? 51.724 9.094 10.263 1.00 13.93 37 ILE B CA 1
ATOM 1924 C C . ILE B 1 37 ? 52.171 9.610 8.908 1.00 13.78 37 ILE B C 1
ATOM 1925 O O . ILE B 1 37 ? 53.317 9.382 8.549 1.00 13.99 37 ILE B O 1
ATOM 1933 N N . LEU B 1 38 ? 51.280 10.234 8.132 1.00 12.68 38 LEU B N 1
ATOM 1934 C CA . LEU B 1 38 ? 51.731 10.877 6.884 1.00 11.64 38 LEU B CA 1
ATOM 1935 C C . LEU B 1 38 ? 52.541 12.149 7.214 1.00 11.53 38 LEU B C 1
ATOM 1936 O O . LEU B 1 38 ? 53.547 12.444 6.542 1.00 13.79 38 LEU B O 1
ATOM 1941 N N . CYS B 1 39 ? 52.146 12.900 8.224 1.00 13.20 39 CYS B N 1
ATOM 1942 C CA . CYS B 1 39 ? 52.927 14.070 8.664 1.00 14.40 39 CYS B CA 1
ATOM 1943 C C . CYS B 1 39 ? 54.343 13.626 9.070 1.00 15.74 39 CYS B C 1
ATOM 1944 O O . CYS B 1 39 ? 55.325 14.286 8.731 1.00 17.63 39 CYS B O 1
ATOM 1947 N N . VAL B 1 40 ? 54.459 12.518 9.795 1.00 14.98 40 VAL B N 1
ATOM 1948 C CA . VAL B 1 40 ? 55.753 12.027 10.265 1.00 16.06 40 VAL B CA 1
ATOM 1949 C C . VAL B 1 40 ? 56.488 11.307 9.135 1.00 16.17 40 VAL B C 1
ATOM 1950 O O . VAL B 1 40 ? 57.720 11.329 9.099 1.00 17.41 40 VAL B O 1
ATOM 1954 N N . GLY B 1 41 ? 55.763 10.674 8.227 1.00 14.76 41 GLY B N 1
ATOM 1955 C CA . GLY B 1 41 ? 56.332 9.947 7.112 1.00 14.25 41 GLY B CA 1
ATOM 1956 C C . GLY B 1 41 ? 56.961 10.836 6.025 1.00 13.47 41 GLY B C 1
ATOM 1957 O O . GLY B 1 41 ? 58.078 10.594 5.565 1.00 15.30 41 GLY B O 1
ATOM 1958 N N . GLU B 1 42 ? 56.237 11.879 5.641 1.00 12.56 42 GLU B N 1
ATOM 1959 C CA . GLU B 1 42 ? 56.640 12.774 4.551 1.00 12.63 42 GLU B CA 1
ATOM 1960 C C . GLU B 1 42 ? 56.965 14.188 4.999 1.00 13.78 42 GLU B C 1
ATOM 1961 O O . GLU B 1 42 ? 57.594 14.954 4.250 1.00 15.57 42 GLU B O 1
ATOM 1967 N N . GLY B 1 43 ? 56.537 14.573 6.174 1.00 14.32 43 GLY B N 1
ATOM 1968 C CA . GLY B 1 43 ? 56.680 15.931 6.617 1.00 14.61 43 GLY B CA 1
ATOM 1969 C C . GLY B 1 43 ? 55.646 16.819 5.962 1.00 12.94 43 GLY B C 1
ATOM 1970 O O . GLY B 1 43 ? 54.712 16.357 5.266 1.00 13.87 43 GLY B O 1
ATOM 1971 N N . VAL B 1 44 ? 55.786 18.100 6.199 1.00 14.13 44 VAL B N 1
ATOM 1972 C CA . VAL B 1 44 ? 54.757 19.052 5.882 1.00 15.46 44 VAL B CA 1
ATOM 1973 C C . VAL B 1 44 ? 54.537 19.249 4.374 1.00 12.24 44 VAL B C 1
ATOM 1974 O O . VAL B 1 44 ? 53.529 19.828 3.965 1.00 12.70 44 VAL B O 1
ATOM 1978 N N . ARG B 1 45 ? 55.449 18.756 3.554 1.00 11.30 45 ARG B N 1
ATOM 1979 C CA . ARG B 1 45 ? 55.161 18.725 2.131 1.00 11.59 45 ARG B CA 1
ATOM 1980 C C . ARG B 1 45 ? 53.840 18.012 1.835 1.00 10.47 45 ARG B C 1
ATOM 1981 O O . ARG B 1 45 ? 53.209 18.284 0.821 1.00 9.94 45 ARG B O 1
ATOM 1989 N N . ALA B 1 46 ? 53.416 17.082 2.688 1.00 10.29 46 ALA B N 1
ATOM 1990 C CA . ALA B 1 46 ? 52.172 16.383 2.468 1.00 9.85 46 ALA B CA 1
ATOM 1991 C C . ALA B 1 46 ? 51.004 17.341 2.454 1.00 9.85 46 ALA B C 1
ATOM 1992 O O . ALA B 1 46 ? 50.083 17.192 1.653 1.00 10.39 46 ALA B O 1
ATOM 1994 N N . VAL B 1 47 ? 51.021 18.294 3.382 1.00 9.51 47 VAL B N 1
ATOM 1995 C CA . VAL B 1 47 ? 49.981 19.301 3.441 1.00 9.86 47 VAL B CA 1
ATOM 1996 C C . VAL B 1 47 ? 50.005 20.170 2.191 1.00 9.42 47 VAL B C 1
ATOM 1997 O O . VAL B 1 47 ? 48.981 20.429 1.559 1.00 10.06 47 VAL B O 1
ATOM 2001 N N . ARG B 1 48 ? 51.184 20.661 1.831 1.00 9.29 48 ARG B N 1
ATOM 2002 C CA . ARG B 1 48 ? 51.330 21.538 0.675 1.00 9.99 48 ARG B CA 1
ATOM 2003 C C . ARG B 1 48 ? 50.846 20.855 -0.604 1.00 9.28 48 ARG B C 1
ATOM 2004 O O . ARG B 1 48 ? 50.132 21.439 -1.408 1.00 9.59 48 ARG B O 1
ATOM 2012 N N . ASP B 1 49 ? 51.295 19.628 -0.808 1.00 8.58 49 ASP B N 1
ATOM 2013 C CA . ASP B 1 49 ? 50.967 18.899 -2.031 1.00 8.59 49 ASP B CA 1
ATOM 2014 C C . ASP B 1 49 ? 49.478 18.583 -2.112 1.00 8.40 49 ASP B C 1
ATOM 2015 O O . ASP B 1 49 ? 48.874 18.749 -3.164 1.00 8.82 49 ASP B O 1
ATOM 2020 N N . LEU B 1 50 ? 48.892 18.134 -1.008 1.00 8.33 50 LEU B N 1
ATOM 2021 C CA . LEU B 1 50 ? 47.478 17.797 -1.018 1.00 8.43 50 LEU B CA 1
ATOM 2022 C C . LEU B 1 50 ? 46.602 19.059 -1.200 1.00 8.62 50 LEU B C 1
ATOM 2023 O O . LEU B 1 50 ? 45.604 19.014 -1.932 1.00 10.08 50 LEU B O 1
ATOM 2028 N N . LYS B 1 51 ? 46.958 20.187 -0.582 1.00 9.40 51 LYS B N 1
ATOM 2029 C CA . LYS B 1 51 ? 46.179 21.385 -0.808 1.00 9.75 51 LYS B CA 1
ATOM 2030 C C . LYS B 1 51 ? 46.317 21.879 -2.237 1.00 9.18 51 LYS B C 1
ATOM 2031 O O . LYS B 1 51 ? 45.359 22.391 -2.821 1.00 10.54 51 LYS B O 1
ATOM 2037 N N . ALA B 1 52 ? 47.483 21.692 -2.843 1.00 9.35 52 ALA B N 1
ATOM 2038 C CA . ALA B 1 52 ? 47.647 22.073 -4.234 1.00 9.67 52 ALA B CA 1
ATOM 2039 C C . ALA B 1 52 ? 46.805 21.214 -5.163 1.00 9.46 52 ALA B C 1
ATOM 2040 O O . ALA B 1 52 ? 46.307 21.690 -6.169 1.00 10.68 52 ALA B O 1
ATOM 2042 N N . LEU B 1 53 ? 46.620 19.935 -4.843 1.00 9.39 53 LEU B N 1
ATOM 2043 C CA . LEU B 1 53 ? 45.755 19.072 -5.633 1.00 9.16 53 LEU B CA 1
ATOM 2044 C C . LEU B 1 53 ? 44.284 19.399 -5.457 1.00 9.57 53 LEU B C 1
ATOM 2045 O O . LEU B 1 53 ? 43.511 19.286 -6.400 1.00 10.20 53 LEU B O 1
ATOM 2050 N N . TYR B 1 54 ? 43.902 19.758 -4.227 1.00 9.35 54 TYR B N 1
ATOM 2051 C CA . TYR B 1 54 ? 42.501 19.884 -3.832 1.00 9.67 54 TYR B CA 1
ATOM 2052 C C . TYR B 1 54 ? 42.251 21.219 -3.132 1.00 9.93 54 TYR B C 1
ATOM 2053 O O . TYR B 1 54 ? 41.870 21.246 -1.956 1.00 10.45 54 TYR B O 1
ATOM 2062 N N . PRO B 1 55 ? 42.509 22.329 -3.825 1.00 10.27 55 PRO B N 1
ATOM 2063 C CA . PRO B 1 55 ? 42.513 23.620 -3.132 1.00 11.90 55 PRO B CA 1
ATOM 2064 C C . PRO B 1 55 ? 41.143 24.086 -2.658 1.00 10.72 55 PRO B C 1
ATOM 2065 O O . PRO B 1 55 ? 41.033 24.899 -1.740 1.00 11.82 55 PRO B O 1
ATOM 2069 N N . HIS B 1 56 ? 40.093 23.511 -3.219 1.00 10.86 56 HIS B N 1
ATOM 2070 C CA . HIS B 1 56 ? 38.731 23.809 -2.830 1.00 12.00 56 HIS B CA 1
ATOM 2071 C C . HIS B 1 56 ? 38.261 23.024 -1.603 1.00 11.92 56 HIS B C 1
ATOM 2072 O O . HIS B 1 56 ? 37.169 23.296 -1.088 1.00 13.18 56 HIS B O 1
ATOM 2079 N N . LYS B 1 57 ? 39.052 22.060 -1.122 1.00 11.50 57 LYS B N 1
ATOM 2080 C CA . LYS B 1 57 ? 38.659 21.237 0.015 1.00 11.21 57 LYS B CA 1
ATOM 2081 C C . LYS B 1 57 ? 39.331 21.765 1.282 1.00 10.22 57 LYS B C 1
ATOM 2082 O O . LYS B 1 57 ? 40.415 22.310 1.236 1.00 11.60 57 LYS B O 1
ATOM 2088 N N . ILE B 1 58 ? 38.711 21.512 2.424 1.00 10.65 58 ILE B N 1
ATOM 2089 C CA . ILE B 1 58 ? 39.348 21.710 3.710 1.00 10.21 58 ILE B CA 1
ATOM 2090 C C . ILE B 1 58 ? 40.440 20.652 3.877 1.00 9.47 58 ILE B C 1
ATOM 2091 O O . ILE B 1 58 ? 40.169 19.439 3.760 1.00 10.68 58 ILE B O 1
ATOM 2096 N N . VAL B 1 59 ? 41.651 21.115 4.175 1.00 9.74 59 VAL B N 1
ATOM 2097 C CA . VAL B 1 59 ? 42.780 20.237 4.470 1.00 9.43 59 VAL B CA 1
ATOM 2098 C C . VAL B 1 59 ? 43.166 20.380 5.935 1.00 10.27 59 VAL B C 1
ATOM 2099 O O . VAL B 1 59 ? 43.451 21.482 6.419 1.00 11.20 59 VAL B O 1
ATOM 2103 N N . LEU B 1 60 ? 43.151 19.262 6.638 1.00 10.23 60 LEU B N 1
ATOM 2104 C CA . LEU B 1 60 ? 43.449 19.205 8.064 1.00 11.20 60 LEU B CA 1
ATOM 2105 C C . LEU B 1 60 ? 44.798 18.503 8.242 1.00 10.76 60 LEU B C 1
ATOM 2106 O O . LEU B 1 60 ? 45.020 17.427 7.662 1.00 11.49 60 LEU B O 1
ATOM 2114 N N . ALA B 1 61 ? 45.703 19.094 9.006 1.00 10.48 61 ALA B N 1
ATOM 2115 C CA . ALA B 1 61 ? 46.956 18.460 9.365 1.00 9.40 61 ALA B CA 1
ATOM 2116 C C . ALA B 1 61 ? 46.823 17.902 10.760 1.00 9.48 61 ALA B C 1
ATOM 2117 O O . ALA B 1 61 ? 46.685 18.656 11.738 1.00 9.94 61 ALA B O 1
ATOM 2119 N N . ASP B 1 62 ? 46.794 16.574 10.880 1.00 9.82 62 ASP B N 1
ATOM 2120 C CA . ASP B 1 62 ? 46.642 15.937 12.180 1.00 9.89 62 ASP B CA 1
ATOM 2121 C C . ASP B 1 62 ? 48.003 15.823 12.853 1.00 9.70 62 ASP B C 1
ATOM 2122 O O . ASP B 1 62 ? 48.565 14.753 13.058 1.00 11.37 62 ASP B O 1
ATOM 2127 N N . ALA B 1 63 ? 48.553 16.974 13.222 1.00 9.49 63 ALA B N 1
ATOM 2128 C CA . ALA B 1 63 ? 49.907 17.070 13.753 1.00 10.53 63 ALA B CA 1
ATOM 2129 C C . ALA B 1 63 ? 50.001 16.753 15.224 1.00 10.58 63 ALA B C 1
ATOM 2130 O O . ALA B 1 63 ? 51.079 16.444 15.701 1.00 12.11 63 ALA B O 1
ATOM 2132 N N . LYS B 1 64 ? 48.895 16.843 15.939 1.00 10.44 64 LYS B N 1
ATOM 2133 C CA . LYS B 1 64 ? 48.849 16.549 17.366 1.00 11.44 64 LYS B CA 1
ATOM 2134 C C . LYS B 1 64 ? 49.952 17.298 18.121 1.00 11.01 64 LYS B C 1
ATOM 2135 O O . LYS B 1 64 ? 50.701 16.744 18.937 1.00 12.21 64 LYS B O 1
ATOM 2141 N N . ILE B 1 65 ? 50.006 18.588 17.863 1.00 11.66 65 ILE B N 1
ATOM 2142 C CA . ILE B 1 65 ? 51.037 19.450 18.425 1.00 11.76 65 ILE B CA 1
ATOM 2143 C C . ILE B 1 65 ? 50.992 19.386 19.953 1.00 12.48 65 ILE B C 1
ATOM 2144 O O . ILE B 1 65 ? 49.931 19.602 20.567 1.00 12.03 65 ILE B O 1
ATOM 2149 N N . ALA B 1 66 ? 52.154 19.168 20.560 1.00 12.77 66 ALA B N 1
ATOM 2150 C CA . ALA B 1 66 ? 52.261 18.977 22.011 1.00 13.32 66 ALA B CA 1
ATOM 2151 C C . ALA B 1 66 ? 53.007 20.113 22.724 1.00 12.77 66 ALA B C 1
ATOM 2152 O O . ALA B 1 66 ? 52.847 20.287 23.921 1.00 13.98 66 ALA B O 1
ATOM 2154 N N . ASP B 1 67 ? 53.810 20.851 21.977 1.00 13.15 67 ASP B N 1
ATOM 2155 C CA . ASP B 1 67 ? 54.603 21.976 22.477 1.00 12.56 67 ASP B CA 1
ATOM 2156 C C . ASP B 1 67 ? 55.110 22.707 21.240 1.00 12.84 67 ASP B C 1
ATOM 2157 O O . ASP B 1 67 ? 55.007 22.218 20.105 1.00 14.13 67 ASP B O 1
ATOM 2162 N N . ALA B 1 68 ? 55.686 23.883 21.443 1.00 13.24 68 ALA B N 1
ATOM 2163 C CA . ALA B 1 68 ? 56.160 24.738 20.362 1.00 13.82 68 ALA B CA 1
ATOM 2164 C C . ALA B 1 68 ? 54.992 25.037 19.402 1.00 13.60 68 ALA B C 1
ATOM 2165 O O . ALA B 1 68 ? 55.087 24.922 18.173 1.00 13.80 68 ALA B O 1
ATOM 2167 N N . GLY B 1 69 ? 53.889 25.473 19.983 1.00 12.73 69 GLY B N 1
ATOM 2168 C CA . GLY B 1 69 ? 52.650 25.656 19.260 1.00 13.26 69 GLY B CA 1
ATOM 2169 C C . GLY B 1 69 ? 52.748 26.634 18.111 1.00 12.23 69 GLY B C 1
ATOM 2170 O O . GLY B 1 69 ? 52.252 26.365 17.017 1.00 12.61 69 GLY B O 1
ATOM 2171 N N . LYS B 1 70 ? 53.397 27.770 18.326 1.00 12.44 70 LYS B N 1
ATOM 2172 C CA . LYS B 1 70 ? 53.547 28.748 17.264 1.00 12.95 70 LYS B CA 1
ATOM 2173 C C . LYS B 1 70 ? 54.412 28.225 16.131 1.00 11.91 70 LYS B C 1
ATOM 2174 O O . LYS B 1 70 ? 54.075 28.416 14.976 1.00 13.35 70 LYS B O 1
ATOM 2180 N N . ILE B 1 71 ? 55.518 27.567 16.455 1.00 12.39 71 ILE B N 1
ATOM 2181 C CA . ILE B 1 71 ? 56.460 27.098 15.434 1.00 12.29 71 ILE B CA 1
ATOM 2182 C C . ILE B 1 71 ? 55.787 26.024 14.575 1.00 11.43 71 ILE B C 1
ATOM 2183 O O . ILE B 1 71 ? 55.812 26.085 13.349 1.00 12.01 71 ILE B O 1
ATOM 2188 N N . LEU B 1 72 ? 55.219 24.997 15.211 1.00 10.82 72 LEU B N 1
ATOM 2189 C CA . LEU B 1 72 ? 54.643 23.881 14.448 1.00 11.19 72 LEU B CA 1
ATOM 2190 C C . LEU B 1 72 ? 53.393 24.300 13.699 1.00 11.25 72 LEU B C 1
ATOM 2191 O O . LEU B 1 72 ? 53.171 23.885 12.568 1.00 11.84 72 LEU B O 1
ATOM 2196 N N . SER B 1 73 ? 52.562 25.134 14.306 1.00 11.69 73 SER B N 1
ATOM 2197 C CA . SER B 1 73 ? 51.398 25.604 13.616 1.00 11.76 73 SER B CA 1
ATOM 2198 C C . SER B 1 73 ? 51.762 26.459 12.411 1.00 11.93 73 SER B C 1
ATOM 2199 O O . SER B 1 73 ? 51.197 26.289 11.328 1.00 12.05 73 SER B O 1
ATOM 2203 N N . ARG B 1 74 ? 52.769 27.319 12.545 1.00 11.75 74 ARG B N 1
ATOM 2204 C CA . ARG B 1 74 ? 53.223 28.123 11.413 1.00 12.35 74 ARG B CA 1
ATOM 2205 C C . ARG B 1 74 ? 53.706 27.224 10.271 1.00 11.35 74 ARG B C 1
ATOM 2206 O O . ARG B 1 74 ? 53.450 27.506 9.121 1.00 11.61 74 ARG B O 1
ATOM 2214 N N . MET B 1 75 ? 54.429 26.158 10.588 1.00 11.20 75 MET B N 1
ATOM 2215 C CA . MET B 1 75 ? 54.904 25.248 9.544 1.00 11.07 75 MET B CA 1
ATOM 2216 C C . MET B 1 75 ? 53.724 24.675 8.766 1.00 10.68 75 MET B C 1
ATOM 2217 O O . MET B 1 75 ? 53.760 24.604 7.546 1.00 11.43 75 MET B O 1
ATOM 2222 N N . CYS B 1 76 ? 52.678 24.268 9.473 1.00 10.47 76 CYS B N 1
ATOM 2223 C CA . CYS B 1 76 ? 51.509 23.691 8.821 1.00 10.85 76 CYS B CA 1
ATOM 2224 C C . CYS B 1 76 ? 50.721 24.707 8.008 1.00 10.30 76 CYS B C 1
ATOM 2225 O O . CYS B 1 76 ? 50.283 24.425 6.896 1.00 10.91 76 CYS B O 1
ATOM 2228 N N . PHE B 1 77 ? 50.526 25.895 8.584 1.00 10.96 77 PHE B N 1
ATOM 2229 C CA . PHE B 1 77 ? 49.759 26.951 7.913 1.00 11.24 77 PHE B CA 1
ATOM 2230 C C . PHE B 1 77 ? 50.528 27.544 6.741 1.00 11.26 77 PHE B C 1
ATOM 2231 O O . PHE B 1 77 ? 49.910 27.902 5.740 1.00 12.55 77 PHE B O 1
ATOM 2239 N N . GLU B 1 78 ? 51.852 27.655 6.829 1.00 11.95 78 GLU B N 1
ATOM 2240 C CA . GLU B 1 78 ? 52.642 28.084 5.674 1.00 13.39 78 GLU B CA 1
ATOM 2241 C C . GLU B 1 78 ? 52.576 27.078 4.520 1.00 13.89 78 GLU B C 1
ATOM 2242 O O . GLU B 1 78 ? 52.756 27.440 3.353 1.00 15.75 78 GLU B O 1
ATOM 2248 N N . ALA B 1 79 ? 52.336 25.803 4.862 1.00 12.78 79 ALA B N 1
ATOM 2249 C CA . ALA B 1 79 ? 52.092 24.751 3.875 1.00 12.37 79 ALA B CA 1
ATOM 2250 C C . ALA B 1 79 ? 50.637 24.687 3.395 1.00 12.02 79 ALA B C 1
ATOM 2251 O O . ALA B 1 79 ? 50.268 23.769 2.667 1.00 12.81 79 ALA B O 1
ATOM 2253 N N . ASN B 1 80 ? 49.821 25.646 3.814 1.00 11.19 80 ASN B N 1
ATOM 2254 C CA . ASN B 1 80 ? 48.456 25.866 3.354 1.00 11.71 80 ASN B CA 1
ATOM 2255 C C . ASN B 1 80 ? 47.395 24.982 4.001 1.00 12.20 80 ASN B C 1
ATOM 2256 O O . ASN B 1 80 ? 46.289 24.839 3.486 1.00 12.46 80 ASN B O 1
ATOM 2261 N N . ALA B 1 81 ? 47.678 24.453 5.184 1.00 11.04 81 ALA B N 1
ATOM 2262 C CA . ALA B 1 81 ? 46.622 23.801 5.967 1.00 11.29 81 ALA B CA 1
ATOM 2263 C C . ALA B 1 81 ? 45.477 24.763 6.253 1.00 10.95 81 ALA B C 1
ATOM 2264 O O . ALA B 1 81 ? 45.684 25.978 6.398 1.00 12.62 81 ALA B O 1
ATOM 2266 N N . ASP B 1 82 ? 44.277 24.222 6.400 1.00 10.27 82 ASP B N 1
ATOM 2267 C CA . ASP B 1 82 ? 43.138 24.971 6.925 1.00 11.26 82 ASP B CA 1
ATOM 2268 C C . ASP B 1 82 ? 42.963 24.778 8.421 1.00 11.67 82 ASP B C 1
ATOM 2269 O O . ASP B 1 82 ? 42.667 25.722 9.146 1.00 12.18 82 ASP B O 1
ATOM 2274 N N . TRP B 1 83 ? 43.138 23.556 8.895 1.00 10.62 83 TRP B N 1
ATOM 2275 C CA . TRP B 1 83 ? 42.948 23.187 10.298 1.00 11.33 83 TRP B CA 1
ATOM 2276 C C . TRP B 1 83 ? 44.173 22.414 10.756 1.00 10.69 83 TRP B C 1
ATOM 2277 O O . TRP B 1 83 ? 44.775 21.690 9.953 1.00 11.46 83 TRP B O 1
ATOM 2288 N N . VAL B 1 84 ? 44.526 22.543 12.033 1.00 10.55 84 VAL B N 1
ATOM 2289 C CA . VAL B 1 84 ? 45.574 21.742 12.659 1.00 10.36 84 VAL B CA 1
ATOM 2290 C C . VAL B 1 84 ? 45.097 21.203 13.981 1.00 10.00 84 VAL B C 1
ATOM 2291 O O . VAL B 1 84 ? 44.274 21.844 14.630 1.00 11.55 84 VAL B O 1
ATOM 2298 N N . THR B 1 85 ? 45.649 20.074 14.423 1.00 9.30 85 THR B N 1
ATOM 2299 C CA . THR B 1 85 ? 45.321 19.538 15.728 1.00 9.62 85 THR B CA 1
ATOM 2300 C C . THR B 1 85 ? 46.442 19.767 16.736 1.00 9.59 85 THR B C 1
ATOM 2301 O O . THR B 1 85 ? 47.626 19.736 16.410 1.00 10.24 85 THR B O 1
ATOM 2305 N N . VAL B 1 86 ? 46.009 20.005 17.975 1.00 10.13 86 VAL B N 1
ATOM 2306 C CA . VAL B 1 86 ? 46.841 20.166 19.170 1.00 9.90 86 VAL B CA 1
ATOM 2307 C C . VAL B 1 86 ? 46.393 19.092 20.152 1.00 10.09 86 VAL B C 1
ATOM 2308 O O . VAL B 1 86 ? 45.197 18.933 20.384 1.00 11.01 86 VAL B O 1
ATOM 2312 N N . ILE B 1 87 ? 47.331 18.344 20.708 1.00 10.73 87 ILE B N 1
ATOM 2313 C CA . ILE B 1 87 ? 46.965 17.266 21.609 1.00 11.93 87 ILE B CA 1
ATOM 2314 C C . ILE B 1 87 ? 46.509 17.802 22.958 1.00 12.56 87 ILE B C 1
ATOM 2315 O O . ILE B 1 87 ? 47.026 18.810 23.442 1.00 12.90 87 ILE B O 1
ATOM 2320 N N . CYS B 1 88 ? 45.543 17.119 23.567 1.00 12.86 88 CYS B N 1
ATOM 2321 C CA . CYS B 1 88 ? 44.873 17.631 24.767 1.00 14.25 88 CYS B CA 1
ATOM 2322 C C . CYS B 1 88 ? 45.778 17.822 25.977 1.00 14.62 88 CYS B C 1
ATOM 2323 O O . CYS B 1 88 ? 45.482 18.663 26.824 1.00 16.30 88 CYS B O 1
ATOM 2326 N N . CYS B 1 89 ? 46.865 17.070 26.084 1.00 13.60 89 CYS B N 1
ATOM 2327 C CA . CYS B 1 89 ? 47.747 17.255 27.234 1.00 13.69 89 CYS B CA 1
ATOM 2328 C C . CYS B 1 89 ? 48.672 18.458 27.115 1.00 14.27 89 CYS B C 1
ATOM 2329 O O . CYS B 1 89 ? 49.325 18.806 28.093 1.00 16.03 89 CYS B O 1
ATOM 2332 N N . ALA B 1 90 ? 48.721 19.120 25.971 1.00 13.98 90 ALA B N 1
ATOM 2333 C CA . ALA B 1 90 ? 49.621 20.252 25.782 1.00 14.56 90 ALA B CA 1
ATOM 2334 C C . ALA B 1 90 ? 49.352 21.335 26.810 1.00 15.22 90 ALA B C 1
ATOM 2335 O O . ALA B 1 90 ? 48.215 21.569 27.231 1.00 15.05 90 ALA B O 1
ATOM 2337 N N . ASP B 1 91 ? 50.407 22.034 27.196 1.00 15.50 91 ASP B N 1
ATOM 2338 C CA . ASP B 1 91 ? 50.254 23.245 27.999 1.00 15.14 91 ASP B CA 1
ATOM 2339 C C . ASP B 1 91 ? 49.240 24.181 27.334 1.00 15.20 91 ASP B C 1
ATOM 2340 O O . ASP B 1 91 ? 49.230 24.307 26.115 1.00 15.73 91 ASP B O 1
ATOM 2345 N N . ILE B 1 92 ? 48.432 24.898 28.109 1.00 15.36 92 ILE B N 1
ATOM 2346 C CA . ILE B 1 92 ? 47.428 25.762 27.527 1.00 15.05 92 ILE B CA 1
ATOM 2347 C C . ILE B 1 92 ? 48.054 26.815 26.608 1.00 14.49 92 ILE B C 1
ATOM 2348 O O . ILE B 1 92 ? 47.447 27.229 25.653 1.00 16.09 92 ILE B O 1
ATOM 2353 N N . ASN B 1 93 ? 49.277 27.258 26.911 1.00 15.08 93 ASN B N 1
ATOM 2354 C CA . ASN B 1 93 ? 49.974 28.228 26.056 1.00 15.68 93 ASN B CA 1
ATOM 2355 C C . ASN B 1 93 ? 50.336 27.689 24.678 1.00 14.62 93 ASN B C 1
ATOM 2356 O O . ASN B 1 93 ? 50.452 28.443 23.716 1.00 14.91 93 ASN B O 1
ATOM 2361 N N . THR B 1 94 ? 50.486 26.371 24.591 1.00 14.45 94 THR B N 1
ATOM 2362 C CA . THR B 1 94 ? 50.668 25.730 23.287 1.00 14.00 94 THR B CA 1
ATOM 2363 C C . THR B 1 94 ? 49.410 25.863 22.418 1.00 12.87 94 THR B C 1
ATOM 2364 O O . THR B 1 94 ? 49.493 26.270 21.264 1.00 13.01 94 THR B O 1
ATOM 2368 N N . ALA B 1 95 ? 48.251 25.542 23.007 1.00 13.90 95 ALA B N 1
ATOM 2369 C CA . ALA B 1 95 ? 46.985 25.719 22.302 1.00 14.83 95 ALA B CA 1
ATOM 2370 C C . ALA B 1 95 ? 46.778 27.165 21.887 1.00 13.66 95 ALA B C 1
ATOM 2371 O O . ALA B 1 95 ? 46.392 27.467 20.777 1.00 14.08 95 ALA B O 1
ATOM 2373 N N . LYS B 1 96 ? 47.075 28.084 22.808 1.00 14.27 96 LYS B N 1
ATOM 2374 C CA . LYS B 1 96 ? 46.898 29.503 22.519 1.00 14.92 96 LYS B CA 1
ATOM 2375 C C . LYS B 1 96 ? 47.824 29.972 21.409 1.00 13.65 96 LYS B C 1
ATOM 2376 O O . LYS B 1 96 ? 47.424 30.718 20.530 1.00 14.00 96 LYS B O 1
ATOM 2382 N N . GLY B 1 97 ? 49.074 29.526 21.437 1.00 14.23 97 GLY B N 1
ATOM 2383 C CA . GLY B 1 97 ? 50.021 29.916 20.412 1.00 13.82 97 GLY B CA 1
ATOM 2384 C C . GLY B 1 97 ? 49.630 29.394 19.040 1.00 13.07 97 GLY B C 1
ATOM 2385 O O . GLY B 1 97 ? 49.737 30.108 18.048 1.00 14.04 97 GLY B O 1
ATOM 2386 N N . ALA B 1 98 ? 49.171 28.132 18.978 1.00 12.64 98 ALA B N 1
ATOM 2387 C CA . ALA B 1 98 ? 48.708 27.540 17.722 1.00 12.52 98 ALA B CA 1
ATOM 2388 C C . ALA B 1 98 ? 47.502 28.293 17.190 1.00 12.44 98 ALA B C 1
ATOM 2389 O O . ALA B 1 98 ? 47.415 28.555 15.987 1.00 13.79 98 ALA B O 1
ATOM 2391 N N . LEU B 1 99 ? 46.574 28.638 18.083 1.00 13.16 99 LEU B N 1
ATOM 2392 C CA . LEU B 1 99 ? 45.376 29.357 17.670 1.00 14.70 99 LEU B CA 1
ATOM 2393 C C . LEU B 1 99 ? 45.707 30.762 17.145 1.00 15.21 99 LEU B C 1
ATOM 2394 O O . LEU B 1 99 ? 45.127 31.218 16.163 1.00 15.70 99 LEU B O 1
ATOM 2399 N N . ASP B 1 100 ? 46.663 31.441 17.780 1.00 15.18 100 ASP B N 1
ATOM 2400 C CA . ASP B 1 100 ? 47.023 32.767 17.322 1.00 15.59 100 ASP B CA 1
ATOM 2401 C C . ASP B 1 100 ? 47.579 32.743 15.906 1.00 15.70 100 ASP B C 1
ATOM 2402 O O . ASP B 1 100 ? 47.230 33.564 15.060 1.00 15.97 100 ASP B O 1
ATOM 2407 N N . VAL B 1 101 ? 48.411 31.745 15.612 1.00 14.26 101 VAL B N 1
ATOM 2408 C CA . VAL B 1 101 ? 48.906 31.585 14.249 1.00 14.15 101 VAL B CA 1
ATOM 2409 C C . VAL B 1 101 ? 47.777 31.224 13.294 1.00 13.60 101 VAL B C 1
ATOM 2410 O O . VAL B 1 101 ? 47.687 31.786 12.216 1.00 15.50 101 VAL B O 1
ATOM 2414 N N . ALA B 1 102 ? 46.916 30.297 13.705 1.00 13.96 102 ALA B N 1
ATOM 2415 C CA . ALA B 1 102 ? 45.801 29.870 12.863 1.00 14.94 102 ALA B CA 1
ATOM 2416 C C . ALA B 1 102 ? 44.984 31.068 12.411 1.00 15.30 102 ALA B C 1
ATOM 2417 O O . ALA B 1 102 ? 44.617 31.178 11.241 1.00 16.06 102 ALA B O 1
ATOM 2419 N N . LYS B 1 103 ? 44.739 32.005 13.325 1.00 16.46 103 LYS B N 1
ATOM 2420 C CA . LYS B 1 103 ? 43.912 33.163 12.998 1.00 18.69 103 LYS B CA 1
ATOM 2421 C C . LYS B 1 103 ? 44.575 34.024 11.921 1.00 17.68 103 LYS B C 1
ATOM 2422 O O . LYS B 1 103 ? 43.884 34.602 11.076 1.00 20.38 103 LYS B O 1
ATOM 2428 N N . GLU B 1 104 ? 45.902 34.118 11.940 1.00 17.64 104 GLU B N 1
ATOM 2429 C CA . GLU B 1 104 ? 46.644 34.865 10.904 1.00 19.20 104 GLU B CA 1
ATOM 2430 C C . GLU B 1 104 ? 46.422 34.329 9.498 1.00 20.07 104 GLU B C 1
ATOM 2431 O O . GLU B 1 104 ? 46.531 35.054 8.502 1.00 21.38 104 GLU B O 1
ATOM 2437 N N . PHE B 1 105 ? 46.182 33.017 9.417 1.00 18.59 105 PHE B N 1
ATOM 2438 C CA . PHE B 1 105 ? 45.959 32.318 8.155 1.00 18.33 105 PHE B CA 1
ATOM 2439 C C . PHE B 1 105 ? 44.487 32.014 7.845 1.00 18.60 105 PHE B C 1
ATOM 2440 O O . PHE B 1 105 ? 44.200 31.271 6.891 1.00 20.60 105 PHE B O 1
ATOM 2448 N N . ASN B 1 106 ? 43.568 32.569 8.632 1.00 18.51 106 ASN B N 1
ATOM 2449 C CA . ASN B 1 106 ? 42.149 32.279 8.528 1.00 20.05 106 ASN B CA 1
ATOM 2450 C C . ASN B 1 106 ? 41.840 30.795 8.657 1.00 18.42 106 ASN B C 1
ATOM 2451 O O . ASN B 1 106 ? 40.924 30.281 8.030 1.00 20.17 106 ASN B O 1
ATOM 2456 N N . GLY B 1 107 ? 42.604 30.150 9.530 1.00 15.95 107 GLY B N 1
ATOM 2457 C CA . GLY B 1 107 ? 42.462 28.741 9.840 1.00 14.82 107 GLY B CA 1
ATOM 2458 C C . GLY B 1 107 ? 41.907 28.504 11.216 1.00 14.29 107 GLY B C 1
ATOM 2459 O O . GLY B 1 107 ? 41.408 29.394 11.898 1.00 17.24 107 GLY B O 1
ATOM 2460 N N . ASP B 1 108 ? 42.035 27.281 11.688 1.00 12.89 108 ASP B N 1
ATOM 2461 C CA . ASP B 1 108 ? 41.475 26.898 12.977 1.00 12.89 108 ASP B CA 1
ATOM 2462 C C . ASP B 1 108 ? 42.288 25.779 13.597 1.00 10.85 108 ASP B C 1
ATOM 2463 O O . ASP B 1 108 ? 43.060 25.113 12.911 1.00 11.62 108 ASP B O 1
ATOM 2468 N N . VAL B 1 109 ? 42.089 25.600 14.897 1.00 11.26 109 VAL B N 1
ATOM 2469 C CA . VAL B 1 109 ? 42.707 24.565 15.685 1.00 12.12 109 VAL B CA 1
ATOM 2470 C C . VAL B 1 109 ? 41.652 23.658 16.302 1.00 11.64 109 VAL B C 1
ATOM 2471 O O . VAL B 1 109 ? 40.603 24.120 16.766 1.00 13.58 109 VAL B O 1
ATOM 2475 N N . GLN B 1 110 ? 41.946 22.370 16.359 1.00 10.83 110 GLN B N 1
ATOM 2476 C CA . GLN B 1 110 ? 41.118 21.414 17.087 1.00 10.66 110 GLN B CA 1
ATOM 2477 C C . GLN B 1 110 ? 41.975 20.807 18.186 1.00 10.84 110 GLN B C 1
ATOM 2478 O O . GLN B 1 110 ? 43.154 20.530 17.964 1.00 11.76 110 GLN B O 1
ATOM 2484 N N . ILE B 1 111 ? 41.382 20.522 19.341 1.00 11.50 111 ILE B N 1
ATOM 2485 C CA . ILE B 1 111 ? 42.048 19.744 20.379 1.00 11.54 111 ILE B CA 1
ATOM 2486 C C . ILE B 1 111 ? 41.745 18.263 20.177 1.00 11.54 111 ILE B C 1
ATOM 2487 O O . ILE B 1 111 ? 40.579 17.851 20.163 1.00 13.68 111 ILE B O 1
ATOM 2492 N N . GLU B 1 112 ? 42.794 17.463 20.083 1.00 11.36 112 GLU B N 1
ATOM 2493 C CA . GLU B 1 112 ? 42.689 16.009 19.958 1.00 12.70 112 GLU B CA 1
ATOM 2494 C C . GLU B 1 112 ? 42.564 15.415 21.354 1.00 13.79 112 GLU B C 1
ATOM 2495 O O . GLU B 1 112 ? 43.496 15.540 22.165 1.00 14.91 112 GLU B O 1
ATOM 2501 N N . LEU B 1 113 ? 41.444 14.745 21.634 1.00 13.80 113 LEU B N 1
ATOM 2502 C CA . LEU B 1 113 ? 41.166 14.183 22.956 1.00 15.50 113 LEU B CA 1
ATOM 2503 C C . LEU B 1 113 ? 41.623 12.755 23.153 1.00 18.16 113 LEU B C 1
ATOM 2504 O O . LEU B 1 113 ? 41.211 11.841 22.404 1.00 18.88 113 LEU B O 1
ATOM 2509 N N . THR B 1 114 ? 42.392 12.593 24.234 1.00 21.99 114 THR B N 1
ATOM 2510 C CA . THR B 1 114 ? 43.032 11.339 24.625 1.00 26.39 114 THR B CA 1
ATOM 2511 C C . THR B 1 114 ? 43.549 11.427 26.081 1.00 29.13 114 THR B C 1
ATOM 2512 O O . THR B 1 114 ? 43.709 12.518 26.647 1.00 30.62 114 THR B O 1
ATOM 2516 N N . GLY B 1 115 ? 43.804 10.280 26.698 1.00 31.15 115 GLY B N 1
ATOM 2517 C CA . GLY B 1 115 ? 44.394 10.274 28.023 1.00 32.33 115 GLY B CA 1
ATOM 2518 C C . GLY B 1 115 ? 43.379 10.681 29.072 1.00 33.54 115 GLY B C 1
ATOM 2519 O O . GLY B 1 115 ? 42.171 10.576 28.857 1.00 34.48 115 GLY B O 1
ATOM 2520 N N . TYR B 1 116 ? 43.860 11.146 30.217 1.00 34.65 116 TYR B N 1
ATOM 2521 C CA . TYR B 1 116 ? 42.964 11.497 31.307 1.00 34.51 116 TYR B CA 1
ATOM 2522 C C . TYR B 1 116 ? 42.677 12.995 31.326 1.00 33.39 116 TYR B C 1
ATOM 2523 O O . TYR B 1 116 ? 42.833 13.633 32.376 1.00 34.42 116 TYR B O 1
ATOM 2525 N N . TRP B 1 117 ? 42.254 13.563 30.185 1.00 30.48 117 TRP B N 1
ATOM 2526 C CA . TRP B 1 117 ? 41.881 14.980 30.169 1.00 27.81 117 TRP B CA 1
ATOM 2527 C C . TRP B 1 117 ? 40.699 15.189 31.106 1.00 27.19 117 TRP B C 1
ATOM 2528 O O . TRP B 1 117 ? 39.942 14.254 31.407 1.00 26.81 117 TRP B O 1
ATOM 2539 N N . THR B 1 118 ? 40.560 16.417 31.580 1.00 27.11 118 THR B N 1
ATOM 2540 C CA . THR B 1 118 ? 39.572 16.760 32.573 1.00 27.96 118 THR B CA 1
ATOM 2541 C C . THR B 1 118 ? 38.657 17.840 32.066 1.00 26.45 118 THR B C 1
ATOM 2542 O O . THR B 1 118 ? 38.978 18.577 31.125 1.00 25.21 118 THR B O 1
ATOM 2546 N N . TRP B 1 119 ? 37.520 17.956 32.720 1.00 25.56 119 TRP B N 1
ATOM 2547 C CA . TRP B 1 119 ? 36.538 18.962 32.374 1.00 25.89 119 TRP B CA 1
ATOM 2548 C C . TRP B 1 119 ? 37.021 20.388 32.629 1.00 25.96 119 TRP B C 1
ATOM 2549 O O . TRP B 1 119 ? 36.631 21.301 31.920 1.00 24.71 119 TRP B O 1
ATOM 2560 N N . GLU B 1 120 ? 37.854 20.582 33.648 1.00 27.39 120 GLU B N 1
ATOM 2561 C CA . GLU B 1 120 ? 38.454 21.893 33.888 1.00 27.41 120 GLU B CA 1
ATOM 2562 C C . GLU B 1 120 ? 39.383 22.307 32.736 1.00 26.28 120 GLU B C 1
ATOM 2563 O O . GLU B 1 120 ? 39.369 23.460 32.318 1.00 25.65 120 GLU B O 1
ATOM 2565 N N . GLN B 1 121 ? 40.157 21.360 32.214 1.00 24.41 121 GLN B N 1
ATOM 2566 C CA . GLN B 1 121 ? 40.961 21.612 31.008 1.00 22.89 121 GLN B CA 1
ATOM 2567 C C . GLN B 1 121 ? 40.095 21.960 29.804 1.00 21.64 121 GLN B C 1
ATOM 2568 O O . GLN B 1 121 ? 40.426 22.851 29.046 1.00 21.22 121 GLN B O 1
ATOM 2574 N N . ALA B 1 122 ? 38.975 21.262 29.648 1.00 20.92 122 ALA B N 1
ATOM 2575 C CA . ALA B 1 122 ? 38.043 21.573 28.577 1.00 20.18 122 ALA B CA 1
ATOM 2576 C C . ALA B 1 122 ? 37.550 23.008 28.694 1.00 19.58 122 ALA B C 1
ATOM 2577 O O . ALA B 1 122 ? 37.460 23.712 27.716 1.00 18.42 122 ALA B O 1
ATOM 2579 N N . GLN B 1 123 ? 37.237 23.452 29.914 1.00 20.62 123 GLN B N 1
ATOM 2580 C CA . GLN B 1 123 ? 36.854 24.850 30.113 1.00 21.56 123 GLN B CA 1
ATOM 2581 C C . GLN B 1 123 ? 37.987 25.819 29.764 1.00 19.37 123 GLN B C 1
ATOM 2582 O O . GLN B 1 123 ? 37.737 26.870 29.185 1.00 19.16 123 GLN B O 1
ATOM 2588 N N . GLN B 1 124 ? 39.227 25.444 30.089 1.00 19.47 124 GLN B N 1
ATOM 2589 C CA . GLN B 1 124 ? 40.393 26.228 29.687 1.00 21.21 124 GLN B CA 1
ATOM 2590 C C . GLN B 1 124 ? 40.459 26.391 28.165 1.00 19.12 124 GLN B C 1
ATOM 2591 O O . GLN B 1 124 ? 40.728 27.475 27.668 1.00 19.19 124 GLN B O 1
ATOM 2597 N N . TRP B 1 125 ? 40.191 25.310 27.418 1.00 18.35 125 TRP B N 1
ATOM 2598 C CA . TRP B 1 125 ? 40.223 25.393 25.959 1.00 16.92 125 TRP B CA 1
ATOM 2599 C C . TRP B 1 125 ? 39.140 26.334 25.502 1.00 16.49 125 TRP B C 1
ATOM 2600 O O . TRP B 1 125 ? 39.394 27.176 24.661 1.00 16.27 125 TRP B O 1
ATOM 2611 N N . ARG B 1 126 ? 37.922 26.226 26.054 1.00 17.70 126 ARG B N 1
ATOM 2612 C CA . ARG B 1 126 ? 36.863 27.160 25.654 1.00 19.65 126 ARG B CA 1
ATOM 2613 C C . ARG B 1 126 ? 37.247 28.601 25.958 1.00 19.90 126 ARG B C 1
ATOM 2614 O O . ARG B 1 126 ? 37.030 29.483 25.140 1.00 20.22 126 ARG B O 1
ATOM 2622 N N . ASP B 1 127 ? 37.811 28.826 27.145 1.00 21.03 127 ASP B N 1
ATOM 2623 C CA . ASP B 1 127 ? 38.180 30.191 27.565 1.00 22.22 127 ASP B CA 1
ATOM 2624 C C . ASP B 1 127 ? 39.250 30.785 26.658 1.00 22.16 127 ASP B C 1
ATOM 2625 O O . ASP B 1 127 ? 39.286 32.002 26.430 1.00 24.05 127 ASP B O 1
ATOM 2630 N N . ALA B 1 128 ? 40.102 29.909 26.111 1.00 19.28 128 ALA B N 1
ATOM 2631 C CA . ALA B 1 128 ? 41.149 30.307 25.173 1.00 19.84 128 ALA B CA 1
ATOM 2632 C C . ALA B 1 128 ? 40.620 30.561 23.764 1.00 19.27 128 ALA B C 1
ATOM 2633 O O . ALA B 1 128 ? 41.353 30.993 22.886 1.00 21.97 128 ALA B O 1
ATOM 2635 N N . GLY B 1 129 ? 39.357 30.228 23.524 1.00 18.51 129 GLY B N 1
ATOM 2636 C CA . GLY B 1 129 ? 38.736 30.464 22.241 1.00 18.51 129 GLY B CA 1
ATOM 2637 C C . GLY B 1 129 ? 38.802 29.282 21.262 1.00 16.84 129 GLY B C 1
ATOM 2638 O O . GLY B 1 129 ? 38.522 29.466 20.073 1.00 17.71 129 GLY B O 1
ATOM 2639 N N . ILE B 1 130 ? 39.123 28.095 21.782 1.00 16.33 130 ILE B N 1
ATOM 2640 C CA . ILE B 1 130 ? 39.091 26.856 20.985 1.00 14.76 130 ILE B CA 1
ATOM 2641 C C . ILE B 1 130 ? 37.629 26.469 20.804 1.00 14.34 130 ILE B C 1
ATOM 2642 O O . ILE B 1 130 ? 36.878 26.400 21.772 1.00 16.10 130 ILE B O 1
ATOM 2647 N N . GLY B 1 131 ? 37.238 26.203 19.562 1.00 14.47 131 GLY B N 1
ATOM 2648 C CA . GLY B 1 131 ? 35.872 25.841 19.226 1.00 13.82 131 GLY B CA 1
ATOM 2649 C C . GLY B 1 131 ? 35.648 24.442 18.673 1.00 13.98 131 GLY B C 1
ATOM 2650 O O . GLY B 1 131 ? 34.514 24.131 18.307 1.00 15.23 131 GLY B O 1
ATOM 2651 N N . GLN B 1 132 ? 36.695 23.622 18.579 1.00 13.02 132 GLN B N 1
ATOM 2652 C CA . GLN B 1 132 ? 36.605 22.263 18.015 1.00 12.49 132 GLN B CA 1
ATOM 2653 C C . GLN B 1 132 ? 37.395 21.322 18.870 1.00 11.90 132 GLN B C 1
ATOM 2654 O O . GLN B 1 132 ? 38.533 21.622 19.254 1.00 12.71 132 GLN B O 1
ATOM 2660 N N . VAL B 1 133 ? 36.817 20.148 19.110 1.00 12.21 133 VAL B N 1
ATOM 2661 C CA . VAL B 1 133 ? 37.511 19.029 19.728 1.00 12.15 133 VAL B CA 1
ATOM 2662 C C . VAL B 1 133 ? 37.270 17.772 18.899 1.00 12.13 133 VAL B C 1
ATOM 2663 O O . VAL B 1 133 ? 36.235 17.645 18.230 1.00 12.37 133 VAL B O 1
ATOM 2667 N N . VAL B 1 134 ? 38.207 16.848 18.997 1.00 11.07 134 VAL B N 1
ATOM 2668 C CA . VAL B 1 134 ? 38.144 15.581 18.319 1.00 11.04 134 VAL B CA 1
ATOM 2669 C C . VAL B 1 134 ? 38.037 14.488 19.386 1.00 11.37 134 VAL B C 1
ATOM 2670 O O . VAL B 1 134 ? 38.990 14.218 20.119 1.00 12.85 134 VAL B O 1
ATOM 2674 N N . TYR B 1 135 ? 36.846 13.897 19.506 1.00 11.46 135 TYR B N 1
ATOM 2675 C CA . TYR B 1 135 ? 36.609 12.823 20.446 1.00 12.11 135 TYR B CA 1
ATOM 2676 C C . TYR B 1 135 ? 37.020 11.516 19.787 1.00 11.73 135 TYR B C 1
ATOM 2677 O O . TYR B 1 135 ? 36.327 11.022 18.897 1.00 12.74 135 TYR B O 1
ATOM 2686 N N . HIS B 1 136 ? 38.151 10.989 20.212 1.00 12.86 136 HIS B N 1
ATOM 2687 C CA . HIS B 1 136 ? 38.854 9.949 19.509 1.00 12.49 136 HIS B CA 1
ATOM 2688 C C . HIS B 1 136 ? 38.977 8.688 20.378 1.00 12.27 136 HIS B C 1
ATOM 2689 O O . HIS B 1 136 ? 39.602 8.702 21.437 1.00 14.45 136 HIS B O 1
ATOM 2696 N N . ARG B 1 137 ? 38.388 7.583 19.935 1.00 11.97 137 ARG B N 1
ATOM 2697 C CA . ARG B 1 137 ? 38.689 6.280 20.501 1.00 12.32 137 ARG B CA 1
ATOM 2698 C C . ARG B 1 137 ? 40.022 5.830 19.923 1.00 12.36 137 ARG B C 1
ATOM 2699 O O . ARG B 1 137 ? 40.111 5.582 18.734 1.00 12.54 137 ARG B O 1
ATOM 2707 N N . SER B 1 138 ? 41.044 5.711 20.752 1.00 12.50 138 SER B N 1
ATOM 2708 C CA . SER B 1 138 ? 42.355 5.273 20.309 1.00 12.76 138 SER B CA 1
ATOM 2709 C C . SER B 1 138 ? 42.311 3.971 19.513 1.00 11.74 138 SER B C 1
ATOM 2710 O O . SER B 1 138 ? 41.632 3.013 19.896 1.00 13.12 138 SER B O 1
ATOM 2713 N N . ARG B 1 139 ? 43.042 3.936 18.423 1.00 11.52 139 ARG B N 1
ATOM 2714 C CA . ARG B 1 139 ? 43.186 2.710 17.657 1.00 12.18 139 ARG B CA 1
ATOM 2715 C C . ARG B 1 139 ? 43.739 1.568 18.513 1.00 12.25 139 ARG B C 1
ATOM 2716 O O . ARG B 1 139 ? 43.292 0.418 18.415 1.00 13.20 139 ARG B O 1
ATOM 2724 N N . ASP B 1 140 ? 44.715 1.883 19.354 1.00 12.36 140 ASP B N 1
ATOM 2725 C CA . ASP B 1 140 ? 45.311 0.880 20.211 1.00 12.71 140 ASP B CA 1
ATOM 2726 C C . ASP B 1 140 ? 44.362 0.403 21.298 1.00 13.33 140 ASP B C 1
ATOM 2727 O O . ASP B 1 140 ? 44.361 -0.777 21.662 1.00 15.21 140 ASP B O 1
ATOM 2732 N N . ALA B 1 141 ? 43.534 1.297 21.807 1.00 13.62 141 ALA B N 1
ATOM 2733 C CA . ALA B 1 141 ? 42.482 0.912 22.746 1.00 14.55 141 ALA B CA 1
ATOM 2734 C C . ALA B 1 141 ? 41.454 0.021 22.071 1.00 15.13 141 ALA B C 1
ATOM 2735 O O . ALA B 1 141 ? 41.072 -1.024 22.619 1.00 15.91 141 ALA B O 1
ATOM 2737 N N . GLN B 1 142 ? 41.011 0.401 20.880 1.00 14.24 142 GLN B N 1
ATOM 2738 C CA . GLN B 1 142 ? 40.119 -0.439 20.085 1.00 14.36 142 GLN B CA 1
ATOM 2739 C C . GLN B 1 142 ? 40.694 -1.837 19.912 1.00 14.35 142 GLN B C 1
ATOM 2740 O O . GLN B 1 142 ? 39.978 -2.844 20.073 1.00 16.11 142 GLN B O 1
ATOM 2746 N N . ALA B 1 143 ? 41.964 -1.946 19.579 1.00 15.24 143 ALA B N 1
ATOM 2747 C CA . ALA B 1 143 ? 42.592 -3.256 19.379 1.00 16.82 143 ALA B CA 1
ATOM 2748 C C . ALA B 1 143 ? 42.619 -4.084 20.661 1.00 17.03 143 ALA B C 1
ATOM 2749 O O . ALA B 1 143 ? 42.644 -5.314 20.571 1.00 19.41 143 ALA B O 1
ATOM 2751 N N . ALA B 1 144 ? 42.621 -3.406 21.813 1.00 15.58 144 ALA B N 1
ATOM 2752 C CA . ALA B 1 144 ? 42.567 -4.032 23.142 1.00 17.94 144 ALA B CA 1
ATOM 2753 C C . ALA B 1 144 ? 41.127 -4.285 23.604 1.00 19.92 144 ALA B C 1
ATOM 2754 O O . ALA B 1 144 ? 40.903 -4.648 24.778 1.00 23.09 144 ALA B O 1
ATOM 2756 N N . GLY B 1 145 ? 40.162 -4.134 22.703 1.00 18.94 145 GLY B N 1
ATOM 2757 C CA . GLY B 1 145 ? 38.772 -4.489 22.959 1.00 19.46 145 GLY B CA 1
ATOM 2758 C C . GLY B 1 145 ? 37.861 -3.369 23.415 1.00 19.99 145 GLY B C 1
ATOM 2759 O O . GLY B 1 145 ? 36.700 -3.604 23.737 1.00 22.08 145 GLY B O 1
ATOM 2760 N N . VAL B 1 146 ? 38.352 -2.129 23.447 1.00 18.37 146 VAL B N 1
ATOM 2761 C CA . VAL B 1 146 ? 37.521 -1.017 23.884 1.00 18.18 146 VAL B CA 1
ATOM 2762 C C . VAL B 1 146 ? 36.459 -0.683 22.832 1.00 18.93 146 VAL B C 1
ATOM 2763 O O . VAL B 1 146 ? 36.793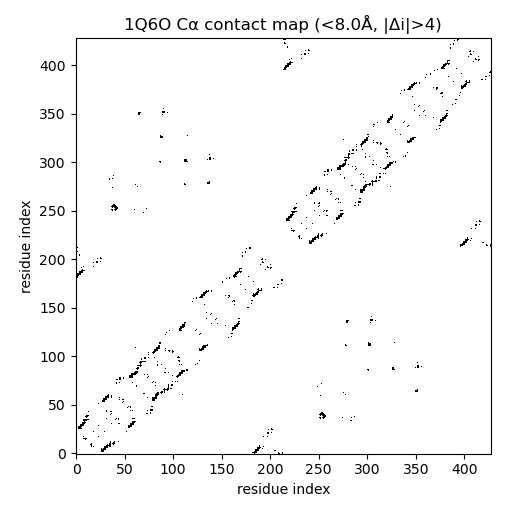 -0.316 21.704 1.00 18.79 146 VAL B O 1
ATOM 2767 N N . ALA B 1 147 ? 35.183 -0.798 23.205 1.00 20.11 147 ALA B N 1
ATOM 2768 C CA . ALA B 1 147 ? 34.055 -0.495 22.336 1.00 19.29 147 ALA B CA 1
ATOM 2769 C C . ALA B 1 147 ? 33.553 0.928 22.571 1.00 19.92 147 ALA B C 1
ATOM 2770 O O . ALA B 1 147 ? 33.778 1.503 23.611 1.00 21.64 147 ALA B O 1
ATOM 2772 N N . TRP B 1 148 ? 32.885 1.490 21.575 1.00 20.08 148 TRP B N 1
ATOM 2773 C CA . TRP B 1 148 ? 32.084 2.692 21.744 1.00 20.71 148 TRP B CA 1
ATOM 2774 C C . TRP B 1 148 ? 30.904 2.389 22.654 1.00 23.10 148 TRP B C 1
ATOM 2775 O O . TRP B 1 148 ? 30.304 1.312 22.551 1.00 24.83 148 TRP B O 1
ATOM 2786 N N . GLY B 1 149 ? 30.559 3.320 23.531 1.00 24.75 149 GLY B N 1
ATOM 2787 C CA . GLY B 1 149 ? 29.504 3.073 24.517 1.00 26.12 149 GLY B CA 1
ATOM 2788 C C . GLY B 1 149 ? 29.004 4.303 25.253 1.00 28.21 149 GLY B C 1
ATOM 2789 O O . GLY B 1 149 ? 29.194 5.434 24.810 1.00 27.45 149 GLY B O 1
ATOM 2790 N N . GLU B 1 150 ? 28.368 4.057 26.395 1.00 28.99 150 GLU B N 1
ATOM 2791 C CA . GLU B 1 150 ? 27.541 5.047 27.077 1.00 28.60 150 GLU B CA 1
ATOM 2792 C C . GLU B 1 150 ? 28.309 6.262 27.563 1.00 26.81 150 GLU B C 1
ATOM 2793 O O . GLU B 1 150 ? 27.836 7.393 27.432 1.00 26.67 150 GLU B O 1
ATOM 2795 N N . ALA B 1 151 ? 29.461 6.021 28.180 1.00 26.61 151 ALA B N 1
ATOM 2796 C CA . ALA B 1 151 ? 30.272 7.105 28.734 1.00 26.23 151 ALA B CA 1
ATOM 2797 C C . ALA B 1 151 ? 30.725 8.044 27.615 1.00 24.35 151 ALA B C 1
ATOM 2798 O O . ALA B 1 151 ? 30.886 9.230 27.846 1.00 24.54 151 ALA B O 1
ATOM 2800 N N . ASP B 1 152 ? 30.903 7.502 26.409 1.00 23.42 152 ASP B N 1
ATOM 2801 C CA . ASP B 1 152 ? 31.290 8.308 25.245 1.00 21.88 152 ASP B CA 1
ATOM 2802 C C . ASP B 1 152 ? 30.178 9.249 24.824 1.00 21.87 152 ASP B C 1
ATOM 2803 O O . ASP B 1 152 ? 30.432 10.427 24.591 1.00 20.70 152 ASP B O 1
ATOM 2808 N N . ILE B 1 153 ? 28.946 8.746 24.729 1.00 22.67 153 ILE B N 1
ATOM 2809 C CA . ILE B 1 153 ? 27.798 9.573 24.357 1.00 21.88 153 ILE B CA 1
ATOM 2810 C C . ILE B 1 153 ? 27.618 10.705 25.364 1.00 23.05 153 ILE B C 1
ATOM 2811 O O . ILE B 1 153 ? 27.380 11.856 24.996 1.00 21.43 153 ILE B O 1
ATOM 2816 N N . THR B 1 154 ? 27.721 10.371 26.646 1.00 22.92 154 THR B N 1
ATOM 2817 C CA . THR B 1 154 ? 27.595 11.375 27.701 1.00 24.67 154 THR B CA 1
ATOM 2818 C C . THR B 1 154 ? 28.643 12.467 27.560 1.00 22.63 154 THR B C 1
ATOM 2819 O O . THR B 1 154 ? 28.327 13.643 27.630 1.00 20.54 154 THR B O 1
ATOM 2823 N N . ALA B 1 155 ? 29.891 12.068 27.365 1.00 21.54 155 ALA B N 1
ATOM 2824 C CA . ALA B 1 155 ? 30.976 13.032 27.244 1.00 20.87 155 ALA B CA 1
ATOM 2825 C C . ALA B 1 155 ? 30.850 13.885 25.969 1.00 18.65 155 ALA B C 1
ATOM 2826 O O . ALA B 1 155 ? 31.055 15.089 26.014 1.00 18.52 155 ALA B O 1
ATOM 2828 N N . ILE B 1 156 ? 30.473 13.266 24.846 1.00 18.17 156 ILE B N 1
ATOM 2829 C CA . ILE B 1 156 ? 30.314 13.990 23.586 1.00 17.13 156 ILE B CA 1
ATOM 2830 C C . ILE B 1 156 ? 29.219 15.059 23.712 1.00 17.12 156 ILE B C 1
ATOM 2831 O O . ILE B 1 156 ? 29.363 16.202 23.281 1.00 17.09 156 ILE B O 1
ATOM 2836 N N . LYS B 1 157 ? 28.110 14.677 24.344 1.00 17.97 157 LYS B N 1
ATOM 2837 C CA . LYS B 1 157 ? 27.011 15.618 24.556 1.00 19.07 157 LYS B CA 1
ATOM 2838 C C . LYS B 1 157 ? 27.438 16.802 25.452 1.00 17.85 157 LYS B C 1
ATOM 2839 O O . LYS B 1 157 ? 27.092 17.944 25.179 1.00 18.83 157 LYS B O 1
ATOM 2845 N N . ARG B 1 158 ? 28.199 16.503 26.495 1.00 18.95 158 ARG B N 1
ATOM 2846 C CA . ARG B 1 158 ? 28.678 17.531 27.402 1.00 20.05 158 ARG B CA 1
ATOM 2847 C C . ARG B 1 158 ? 29.640 18.487 26.682 1.00 18.77 158 ARG B C 1
ATOM 2848 O O . ARG B 1 158 ? 29.541 19.700 26.840 1.00 19.14 158 ARG B O 1
ATOM 2856 N N . LEU B 1 159 ? 30.535 17.955 25.841 1.00 17.53 159 LEU B N 1
ATOM 2857 C CA . LEU B 1 159 ? 31.446 18.807 25.066 1.00 16.34 159 LEU B CA 1
ATOM 2858 C C . LEU B 1 159 ? 30.665 19.702 24.133 1.00 16.06 159 LEU B C 1
ATOM 2859 O O . LEU B 1 159 ? 30.951 20.871 23.975 1.00 16.78 159 LEU B O 1
ATOM 2864 N N . SER B 1 160 ? 29.667 19.135 23.481 1.00 17.11 160 SER B N 1
ATOM 2865 C CA . SER B 1 160 ? 28.823 19.931 22.616 1.00 18.10 160 SER B CA 1
ATOM 2866 C C . SER B 1 160 ? 28.100 21.055 23.387 1.00 18.49 160 SER B C 1
ATOM 2867 O O . SER B 1 160 ? 28.023 22.176 22.915 1.00 19.11 160 SER B O 1
ATOM 2870 N N . ASP B 1 161 ? 27.585 20.733 24.564 1.00 19.94 161 ASP B N 1
ATOM 2871 C CA . ASP B 1 161 ? 26.871 21.705 25.409 1.00 22.39 161 ASP B CA 1
ATOM 2872 C C . ASP B 1 161 ? 27.795 22.833 25.886 1.00 22.98 161 ASP B C 1
ATOM 2873 O O . ASP B 1 161 ? 27.346 23.962 26.095 1.00 24.61 161 ASP B O 1
ATOM 2878 N N . MET B 1 162 ? 29.086 22.540 26.028 1.00 20.99 162 MET B N 1
ATOM 2879 C CA . MET B 1 162 ? 30.094 23.551 26.373 1.00 20.86 162 MET B CA 1
ATOM 2880 C C . MET B 1 162 ? 30.378 24.502 25.230 1.00 19.00 162 MET B C 1
ATOM 2881 O O . MET B 1 162 ? 31.091 25.484 25.414 1.00 19.90 162 MET B O 1
ATOM 2886 N N . GLY B 1 163 ? 29.903 24.183 24.028 1.00 19.33 163 GLY B N 1
ATOM 2887 C CA . GLY B 1 163 ? 30.047 25.059 22.883 1.00 18.45 163 GLY B CA 1
ATOM 2888 C C . GLY B 1 163 ? 31.076 24.595 21.854 1.00 18.34 163 GLY B C 1
ATOM 2889 O O . GLY B 1 163 ? 31.302 25.296 20.888 1.00 20.03 163 GLY B O 1
ATOM 2890 N N . PHE B 1 164 ? 31.674 23.420 22.034 1.00 16.91 164 PHE B N 1
ATOM 2891 C CA . PHE B 1 164 ? 32.572 22.849 21.019 1.00 15.26 164 PHE B CA 1
ATOM 2892 C C . PHE B 1 164 ? 31.767 22.228 19.882 1.00 15.43 164 PHE B C 1
ATOM 2893 O O . PHE B 1 164 ? 30.732 21.606 20.112 1.00 16.07 164 PHE B O 1
ATOM 2901 N N . LYS B 1 165 ? 32.301 22.349 18.675 1.00 14.45 165 LYS B N 1
ATOM 2902 C CA . LYS B 1 165 ? 31.922 21.483 17.556 1.00 14.34 165 LYS B CA 1
ATOM 2903 C C . LYS B 1 165 ? 32.737 20.222 17.704 1.00 13.65 165 LYS B C 1
ATOM 2904 O O . LYS B 1 165 ? 33.979 20.277 17.686 1.00 14.77 165 LYS B O 1
ATOM 2910 N N . VAL B 1 166 ? 32.064 19.078 17.829 1.00 13.38 166 VAL B N 1
ATOM 2911 C CA . VAL B 1 166 ? 32.713 17.830 18.133 1.00 12.53 166 VAL B CA 1
ATOM 2912 C C . VAL B 1 166 ? 32.841 16.949 16.907 1.00 12.10 166 VAL B C 1
ATOM 2913 O O . VAL B 1 166 ? 31.862 16.676 16.201 1.00 13.03 166 VAL B O 1
ATOM 2917 N N . THR B 1 167 ? 34.066 16.517 16.634 1.00 11.83 167 THR B N 1
ATOM 2918 C CA . THR B 1 167 ? 34.369 15.469 15.654 1.00 11.10 167 THR B CA 1
ATOM 2919 C C . THR B 1 167 ? 34.434 14.144 16.385 1.00 11.15 167 THR B C 1
ATOM 2920 O O . THR B 1 167 ? 34.994 14.073 17.487 1.00 12.65 167 THR B O 1
ATOM 2924 N N . VAL B 1 168 ? 33.853 13.084 15.800 1.00 10.72 168 VAL B N 1
ATOM 2925 C CA . VAL B 1 168 ? 33.919 11.742 16.358 1.00 11.44 168 VAL B CA 1
ATOM 2926 C C . VAL B 1 168 ? 34.738 10.868 15.420 1.00 10.61 168 VAL B C 1
ATOM 2927 O O . VAL B 1 168 ? 34.538 10.879 14.205 1.00 10.43 168 VAL B O 1
ATOM 2931 N N . THR B 1 169 ? 35.639 10.100 15.999 1.00 10.45 169 THR B N 1
ATOM 2932 C CA . THR B 1 169 ? 36.536 9.257 15.228 1.00 10.48 169 THR B CA 1
ATOM 2933 C C . THR B 1 169 ? 37.093 8.121 16.049 1.00 10.42 169 THR B C 1
ATOM 2934 O O . THR B 1 169 ? 37.226 8.231 17.266 1.00 11.14 169 THR B O 1
ATOM 2938 N N . GLY B 1 170 ? 37.459 7.049 15.366 1.00 10.94 170 GLY B N 1
ATOM 2939 C CA . GLY B 1 170 ? 38.271 5.992 15.944 1.00 11.07 170 GLY B CA 1
ATOM 2940 C C . GLY B 1 170 ? 37.756 4.635 15.523 1.00 11.33 170 GLY B C 1
ATOM 2941 O O . GLY B 1 170 ? 36.886 4.039 16.191 1.00 12.15 170 GLY B O 1
ATOM 2942 N N . GLY B 1 171 ? 38.242 4.162 14.389 1.00 10.64 171 GLY B N 1
ATOM 2943 C CA . GLY B 1 171 ? 37.811 2.903 13.821 1.00 11.12 171 GLY B CA 1
ATOM 2944 C C . GLY B 1 171 ? 36.331 2.837 13.562 1.00 12.00 171 GLY B C 1
ATOM 2945 O O . GLY B 1 171 ? 35.738 1.764 13.673 1.00 14.09 171 GLY B O 1
ATOM 2946 N N . LEU B 1 172 ? 35.698 3.939 13.191 1.00 10.99 172 LEU B N 1
ATOM 2947 C CA . LEU B 1 172 ? 34.284 3.888 12.909 1.00 11.73 172 LEU B CA 1
ATOM 2948 C C . LEU B 1 172 ? 34.013 3.027 11.701 1.00 13.11 172 LEU B C 1
ATOM 2949 O O . LEU B 1 172 ? 34.694 3.089 10.664 1.00 12.80 172 LEU B O 1
ATOM 2954 N N . ALA B 1 173 ? 32.980 2.217 11.878 1.00 14.55 173 ALA B N 1
ATOM 2955 C CA . ALA B 1 173 ? 32.333 1.453 10.831 1.00 15.36 173 ALA B CA 1
ATOM 2956 C C . ALA B 1 173 ? 30.935 2.006 10.666 1.00 14.11 173 ALA B C 1
ATOM 2957 O O . ALA B 1 173 ? 30.379 2.686 11.521 1.00 13.02 173 ALA B O 1
ATOM 2959 N N . LEU B 1 174 ? 30.318 1.663 9.552 1.00 15.06 174 LEU B N 1
ATOM 2960 C CA . LEU B 1 174 ? 28.964 2.107 9.274 1.00 15.53 174 LEU B CA 1
ATOM 2961 C C . LEU B 1 174 ? 28.013 1.833 10.426 1.00 15.49 174 LEU B C 1
ATOM 2962 O O . LEU B 1 174 ? 27.183 2.643 10.813 1.00 16.03 174 LEU B O 1
ATOM 2967 N N . GLU B 1 175 ? 28.133 0.644 11.006 1.00 14.72 175 GLU B N 1
ATOM 2968 C CA . GLU B 1 175 ? 27.204 0.200 12.025 1.00 17.48 175 GLU B CA 1
ATOM 2969 C C . GLU B 1 175 ? 27.326 0.982 13.325 1.00 16.70 175 GLU B C 1
ATOM 2970 O O . GLU B 1 175 ? 26.467 0.904 14.199 1.00 17.55 175 GLU B O 1
ATOM 2976 N N . ASP B 1 176 ? 28.408 1.757 13.469 1.00 15.09 176 ASP B N 1
ATOM 2977 C CA . ASP B 1 176 ? 28.588 2.566 14.650 1.00 14.77 176 ASP B CA 1
ATOM 2978 C C . ASP B 1 176 ? 27.801 3.862 14.582 1.00 12.46 176 ASP B C 1
ATOM 2979 O O . ASP B 1 176 ? 27.535 4.472 15.602 1.00 14.32 176 ASP B O 1
ATOM 2984 N N . LEU B 1 177 ? 27.474 4.325 13.388 1.00 12.71 177 LEU B N 1
ATOM 2985 C CA . LEU B 1 177 ? 26.867 5.643 13.274 1.00 11.54 177 LEU B CA 1
ATOM 2986 C C . LEU B 1 177 ? 25.581 5.843 14.088 1.00 12.57 177 LEU B C 1
ATOM 2987 O O . LEU B 1 177 ? 25.391 6.913 14.683 1.00 13.10 177 LEU B O 1
ATOM 2992 N N . PRO B 1 178 ? 24.655 4.869 14.121 1.00 13.20 178 PRO B N 1
ATOM 2993 C CA . PRO B 1 178 ? 23.409 5.072 14.870 1.00 13.97 178 PRO B CA 1
ATOM 2994 C C . PRO B 1 178 ? 23.585 5.344 16.368 1.00 14.16 178 PRO B C 1
ATOM 2995 O O . PRO B 1 178 ? 22.681 5.926 16.966 1.00 14.84 178 PRO B O 1
ATOM 2999 N N . LEU B 1 179 ? 24.723 4.949 16.934 1.00 14.93 179 LEU B N 1
ATOM 3000 C CA . LEU B 1 179 ? 25.018 5.210 18.336 1.00 16.90 179 LEU B CA 1
ATOM 3001 C C . LEU B 1 179 ? 24.986 6.695 18.636 1.00 15.91 179 LEU B C 1
ATOM 3002 O O . LEU B 1 179 ? 24.729 7.091 19.772 1.00 17.63 179 LEU B O 1
ATOM 3007 N N . PHE B 1 180 ? 25.288 7.515 17.627 1.00 14.32 180 PHE B N 1
ATOM 3008 C CA . PHE B 1 180 ? 25.463 8.944 17.807 1.00 14.28 180 PHE B CA 1
ATOM 3009 C C . PHE B 1 180 ? 24.262 9.753 17.346 1.00 14.44 180 PHE B C 1
ATOM 3010 O O . PHE B 1 180 ? 24.279 10.972 17.401 1.00 13.59 180 PHE B O 1
ATOM 3018 N N . LYS B 1 181 ? 23.217 9.063 16.870 1.00 15.04 181 LYS B N 1
ATOM 3019 C CA . LYS B 1 181 ? 22.021 9.735 16.384 1.00 14.39 181 LYS B CA 1
ATOM 3020 C C . LYS B 1 181 ? 21.471 10.710 17.443 1.00 14.91 181 LYS B C 1
ATOM 3021 O O . LYS B 1 181 ? 21.519 10.428 18.650 1.00 16.46 181 LYS B O 1
ATOM 3027 N N . GLY B 1 182 ? 20.974 11.850 16.994 1.00 14.82 182 GLY B N 1
ATOM 3028 C CA . GLY B 1 182 ? 20.371 12.830 17.880 1.00 16.30 182 GLY B CA 1
ATOM 3029 C C . GLY B 1 182 ? 21.333 13.846 18.485 1.00 17.68 182 GLY B C 1
ATOM 3030 O O . GLY B 1 182 ? 20.892 14.778 19.164 1.00 21.30 182 GLY B O 1
ATOM 3031 N N . ILE B 1 183 ? 22.637 13.676 18.244 1.00 15.77 183 ILE B N 1
ATOM 3032 C CA . ILE B 1 183 ? 23.678 14.582 18.752 1.00 15.11 183 ILE B CA 1
ATOM 3033 C C . ILE B 1 183 ? 24.193 15.375 17.568 1.00 14.70 183 ILE B C 1
ATOM 3034 O O . ILE B 1 183 ? 24.426 14.799 16.512 1.00 14.46 183 ILE B O 1
ATOM 3039 N N . PRO B 1 184 ? 24.391 16.680 17.704 1.00 14.73 184 PRO B N 1
ATOM 3040 C CA . PRO B 1 184 ? 24.828 17.500 16.577 1.00 15.54 184 PRO B CA 1
ATOM 3041 C C . PRO B 1 184 ? 26.331 17.389 16.281 1.00 15.37 184 PRO B C 1
ATOM 3042 O O . PRO B 1 184 ? 27.074 18.367 16.363 1.00 17.27 184 PRO B O 1
ATOM 3046 N N . ILE B 1 185 ? 26.753 16.207 15.873 1.00 14.25 185 ILE B N 1
ATOM 3047 C CA . ILE B 1 185 ? 28.131 15.917 15.542 1.00 13.76 185 ILE B CA 1
ATOM 3048 C C . ILE B 1 185 ? 28.554 16.763 14.343 1.00 12.07 185 ILE B C 1
ATOM 3049 O O . ILE B 1 185 ? 27.851 16.854 13.337 1.00 12.97 185 ILE B O 1
ATOM 3054 N N . HIS B 1 186 ? 29.724 17.395 14.441 1.00 11.43 186 HIS B N 1
ATOM 3055 C CA . HIS B 1 186 ? 30.205 18.250 13.376 1.00 11.43 186 HIS B CA 1
ATOM 3056 C C . HIS B 1 186 ? 30.783 17.452 12.212 1.00 9.90 186 HIS B C 1
ATOM 3057 O O . HIS B 1 186 ? 30.512 17.758 11.064 1.00 10.86 186 HIS B O 1
ATOM 3064 N N . VAL B 1 187 ? 31.585 16.446 12.518 1.00 10.14 187 VAL B N 1
ATOM 3065 C CA . VAL B 1 187 ? 32.330 15.637 11.537 1.00 9.97 187 VAL B CA 1
ATOM 3066 C C . VAL B 1 187 ? 32.480 14.234 12.082 1.00 9.78 187 VAL B C 1
ATOM 3067 O O . VAL B 1 187 ? 32.724 14.036 13.257 1.00 10.73 187 VAL B O 1
ATOM 3071 N N . PHE B 1 188 ? 32.314 13.252 11.189 1.00 9.97 188 PHE B N 1
ATOM 3072 C CA . PHE B 1 188 ? 32.799 11.888 11.403 1.00 9.83 188 PHE B CA 1
ATOM 3073 C C . PHE B 1 188 ? 34.019 11.691 10.528 1.00 9.67 188 PHE B C 1
ATOM 3074 O O . PHE B 1 188 ? 34.003 12.007 9.351 1.00 9.62 188 PHE B O 1
ATOM 3082 N N . ILE B 1 189 ? 35.062 11.115 11.114 1.00 9.29 189 ILE B N 1
ATOM 3083 C CA . ILE B 1 189 ? 36.252 10.735 10.366 1.00 9.28 189 ILE B CA 1
ATOM 3084 C C . ILE B 1 189 ? 36.223 9.230 10.124 1.00 9.64 189 ILE B C 1
ATOM 3085 O O . ILE B 1 189 ? 35.913 8.450 11.030 1.00 10.05 189 ILE B O 1
ATOM 3090 N N . ALA B 1 190 ? 36.578 8.830 8.900 1.00 9.26 190 ALA B N 1
ATOM 3091 C CA . ALA B 1 190 ? 36.876 7.440 8.590 1.00 9.95 190 ALA B CA 1
ATOM 3092 C C . ALA B 1 190 ? 38.236 7.360 7.902 1.00 8.83 190 ALA B C 1
ATOM 3093 O O . ALA B 1 190 ? 38.479 8.047 6.913 1.00 9.92 190 ALA B O 1
ATOM 3095 N N . GLY B 1 191 ? 39.092 6.510 8.448 1.00 9.15 191 GLY B N 1
ATOM 3096 C CA . GLY B 1 191 ? 40.371 6.179 7.859 1.00 9.76 191 GLY B CA 1
ATOM 3097 C C . GLY B 1 191 ? 40.279 4.801 7.247 1.00 9.57 191 GLY B C 1
ATOM 3098 O O . GLY B 1 191 ? 39.933 4.651 6.082 1.00 9.83 191 GLY B O 1
ATOM 3099 N N . ARG B 1 192 ? 40.541 3.781 8.056 1.00 9.95 192 ARG B N 1
ATOM 3100 C CA . ARG B 1 192 ? 40.555 2.406 7.567 1.00 10.46 192 ARG B CA 1
ATOM 3101 C C . ARG B 1 192 ? 39.269 1.998 6.831 1.00 10.84 192 ARG B C 1
ATOM 3102 O O . ARG B 1 192 ? 39.321 1.349 5.805 1.00 11.39 192 ARG B O 1
ATOM 3110 N N . SER B 1 193 ? 38.117 2.395 7.339 1.00 10.30 193 SER B N 1
ATOM 3111 C CA . SER B 1 193 ? 36.856 1.946 6.732 1.00 11.86 193 SER B CA 1
ATOM 3112 C C . SER B 1 193 ? 36.639 2.468 5.325 1.00 11.40 193 SER B C 1
ATOM 3113 O O . SER B 1 193 ? 35.870 1.882 4.571 1.00 13.86 193 SER B O 1
ATOM 3117 N N . ILE B 1 194 ? 37.310 3.546 4.942 1.00 10.52 194 ILE B N 1
ATOM 3118 C CA . ILE B 1 194 ? 37.312 4.023 3.579 1.00 10.75 194 ILE B CA 1
ATOM 3119 C C . ILE B 1 194 ? 38.517 3.499 2.816 1.00 10.46 194 ILE B C 1
ATOM 3120 O O . ILE B 1 194 ? 38.371 2.908 1.741 1.00 10.96 194 ILE B O 1
ATOM 3125 N N . ARG B 1 195 ? 39.714 3.722 3.338 1.00 10.80 195 ARG B N 1
ATOM 3126 C CA . ARG B 1 195 ? 40.907 3.417 2.569 1.00 11.64 195 ARG B CA 1
ATOM 3127 C C . ARG B 1 195 ? 41.023 1.950 2.218 1.00 11.62 195 ARG B C 1
ATOM 3128 O O . ARG B 1 195 ? 41.498 1.635 1.144 1.00 12.11 195 ARG B O 1
ATOM 3136 N N . ASP B 1 196 ? 40.622 1.077 3.137 1.00 11.61 196 ASP B N 1
ATOM 3137 C CA . ASP B 1 196 ? 40.868 -0.360 3.006 1.00 12.20 196 ASP B CA 1
ATOM 3138 C C . ASP B 1 196 ? 39.651 -1.098 2.480 1.00 12.52 196 ASP B C 1
ATOM 3139 O O . ASP B 1 196 ? 39.696 -2.322 2.358 1.00 14.24 196 ASP B O 1
ATOM 3144 N N . ALA B 1 197 ? 38.583 -0.386 2.118 1.00 11.73 197 ALA B N 1
ATOM 3145 C CA . ALA B 1 197 ? 37.395 -1.018 1.540 1.00 11.78 197 ALA B CA 1
ATOM 3146 C C . ALA B 1 197 ? 37.712 -1.577 0.155 1.00 12.99 197 ALA B C 1
ATOM 3147 O O . ALA B 1 197 ? 38.542 -1.046 -0.559 1.00 13.50 197 ALA B O 1
ATOM 3149 N N . ALA B 1 198 ? 36.973 -2.603 -0.263 1.00 12.48 198 ALA B N 1
ATOM 3150 C CA . ALA B 1 198 ? 37.096 -3.119 -1.632 1.00 13.01 198 ALA B CA 1
ATOM 3151 C C . ALA B 1 198 ? 36.863 -2.006 -2.652 1.00 12.88 198 ALA B C 1
ATOM 3152 O O . ALA B 1 198 ? 37.561 -1.923 -3.659 1.00 12.90 198 ALA B O 1
ATOM 3154 N N . SER B 1 199 ? 35.882 -1.129 -2.352 1.00 13.16 199 SER B N 1
ATOM 3155 C CA . SER B 1 199 ? 35.616 0.084 -3.130 1.00 13.75 199 SER B CA 1
ATOM 3156 C C . SER B 1 199 ? 35.565 1.292 -2.197 1.00 12.56 199 SER B C 1
ATOM 3157 O O . SER B 1 199 ? 34.532 1.563 -1.582 1.00 13.10 199 SER B O 1
ATOM 3160 N N . PRO B 1 200 ? 36.668 2.026 -2.094 1.00 12.50 200 PRO B N 1
ATOM 3161 C CA . PRO B 1 200 ? 36.670 3.245 -1.278 1.00 11.44 200 PRO B CA 1
ATOM 3162 C C . PRO B 1 200 ? 35.553 4.233 -1.644 1.00 11.19 200 PRO B C 1
ATOM 3163 O O . PRO B 1 200 ? 34.966 4.844 -0.745 1.00 10.27 200 PRO B O 1
ATOM 3167 N N . VAL B 1 201 ? 35.242 4.370 -2.931 1.00 11.19 201 VAL B N 1
ATOM 3168 C CA . VAL B 1 201 ? 34.177 5.283 -3.331 1.00 11.24 201 VAL B CA 1
ATOM 3169 C C . VAL B 1 201 ? 32.844 4.838 -2.738 1.00 11.28 201 VAL B C 1
ATOM 3170 O O . VAL B 1 201 ? 32.105 5.631 -2.175 1.00 10.52 201 VAL B O 1
ATOM 3174 N N . GLU B 1 202 ? 32.528 3.547 -2.874 1.00 11.52 202 GLU B N 1
ATOM 3175 C CA . GLU B 1 202 ? 31.274 3.054 -2.337 1.00 11.37 202 GLU B CA 1
ATOM 3176 C C . GLU B 1 202 ? 31.228 3.109 -0.811 1.00 10.58 202 GLU B C 1
ATOM 3177 O O . GLU B 1 202 ? 30.186 3.426 -0.231 1.00 11.55 202 GLU B O 1
ATOM 3183 N N . ALA B 1 203 ? 32.349 2.866 -0.136 1.00 10.46 203 ALA B N 1
ATOM 3184 C CA . ALA B 1 203 ? 32.388 3.017 1.299 1.00 10.87 203 ALA B CA 1
ATOM 3185 C C . ALA B 1 203 ? 32.077 4.467 1.725 1.00 9.92 203 ALA B C 1
ATOM 3186 O O . ALA B 1 203 ? 31.284 4.708 2.629 1.00 10.50 203 ALA B O 1
ATOM 3188 N N . ALA B 1 204 ? 32.689 5.442 1.063 1.00 9.85 204 ALA B N 1
ATOM 3189 C CA . ALA B 1 204 ? 32.404 6.843 1.366 1.00 9.72 204 ALA B CA 1
ATOM 3190 C C . ALA B 1 204 ? 30.936 7.176 1.106 1.00 9.72 204 ALA B C 1
ATOM 3191 O O . ALA B 1 204 ? 30.283 7.845 1.905 1.00 10.01 204 ALA B O 1
ATOM 3193 N N . ARG B 1 205 ? 30.410 6.707 -0.019 1.00 9.30 205 ARG B N 1
ATOM 3194 C CA . ARG B 1 205 ? 29.015 6.964 -0.334 1.00 10.08 205 ARG B CA 1
ATOM 3195 C C . ARG B 1 205 ? 28.062 6.331 0.665 1.00 9.94 205 ARG B C 1
ATOM 3196 O O . ARG B 1 205 ? 27.026 6.928 0.972 1.00 10.36 205 ARG B O 1
ATOM 3204 N N . GLN B 1 206 ? 28.375 5.135 1.165 1.00 9.57 206 GLN B N 1
ATOM 3205 C CA . GLN B 1 206 ? 27.535 4.500 2.180 1.00 9.61 206 GLN B CA 1
ATOM 3206 C C . GLN B 1 206 ? 27.533 5.320 3.471 1.00 9.79 206 GLN B C 1
ATOM 3207 O O . GLN B 1 206 ? 26.485 5.497 4.092 1.00 10.35 206 GLN B O 1
ATOM 3213 N N . PHE B 1 207 ? 28.702 5.811 3.884 1.00 9.56 207 PHE B N 1
ATOM 3214 C CA . PHE B 1 207 ? 28.750 6.695 5.047 1.00 9.66 207 PHE B CA 1
ATOM 3215 C C . PHE B 1 207 ? 27.844 7.921 4.824 1.00 9.49 207 PHE B C 1
ATOM 3216 O O . PHE B 1 207 ? 27.083 8.288 5.715 1.00 10.31 207 PHE B O 1
ATOM 3224 N N . LYS B 1 208 ? 27.960 8.549 3.664 1.00 9.09 208 LYS B N 1
ATOM 3225 C CA . LYS B 1 208 ? 27.145 9.721 3.384 1.00 9.77 208 LYS B CA 1
ATOM 3226 C C . LYS B 1 208 ? 25.660 9.390 3.374 1.00 9.61 208 LYS B C 1
ATOM 3227 O O . LYS B 1 208 ? 24.864 10.145 3.909 1.00 9.99 208 LYS B O 1
ATOM 3233 N N . ARG B 1 209 ? 25.252 8.263 2.775 1.00 9.16 209 ARG B N 1
ATOM 3234 C CA . ARG B 1 209 ? 23.843 7.898 2.771 1.00 10.14 209 ARG B CA 1
ATOM 3235 C C . ARG B 1 209 ? 23.332 7.678 4.177 1.00 9.74 209 ARG B C 1
ATOM 3236 O O . ARG B 1 209 ? 22.219 8.075 4.523 1.00 10.94 209 ARG B O 1
ATOM 3244 N N . SER B 1 210 ? 24.117 7.010 4.995 1.00 9.55 210 SER B N 1
ATOM 3245 C CA . SER B 1 210 ? 23.685 6.730 6.345 1.00 10.50 210 SER B CA 1
ATOM 3246 C C . SER B 1 210 ? 23.569 8.010 7.163 1.00 10.71 210 SER B C 1
ATOM 3247 O O . SER B 1 210 ? 22.587 8.187 7.878 1.00 11.54 210 SER B O 1
ATOM 3250 N N . ILE B 1 211 ? 24.545 8.897 7.039 1.00 10.06 211 ILE B N 1
ATOM 3251 C CA . ILE B 1 211 ? 24.491 10.170 7.732 1.00 10.08 211 ILE B CA 1
ATOM 3252 C C . ILE B 1 211 ? 23.223 10.939 7.335 1.00 10.25 211 ILE B C 1
ATOM 3253 O O . ILE B 1 211 ? 22.539 11.514 8.197 1.00 10.68 211 ILE B O 1
ATOM 3258 N N . ALA B 1 212 ? 22.933 10.954 6.038 1.00 10.68 212 ALA B N 1
ATOM 3259 C CA . ALA B 1 212 ? 21.776 11.710 5.536 1.00 11.69 212 ALA B CA 1
ATOM 3260 C C . ALA B 1 212 ? 20.474 11.166 6.090 1.00 12.69 212 ALA B C 1
ATOM 3261 O O . ALA B 1 212 ? 19.545 11.923 6.329 1.00 13.97 212 ALA B O 1
ATOM 3263 N N . GLU B 1 213 ? 20.397 9.864 6.315 1.00 12.18 213 GLU B N 1
ATOM 3264 C CA . GLU B 1 213 ? 19.213 9.264 6.924 1.00 13.34 213 GLU B CA 1
ATOM 3265 C C . GLU B 1 213 ? 19.148 9.539 8.406 1.00 12.38 213 GLU B C 1
ATOM 3266 O O . GLU B 1 213 ? 18.121 9.964 8.927 1.00 15.79 213 GLU B O 1
ATOM 3272 N N . LEU B 1 214 ? 20.242 9.322 9.119 1.00 11.18 214 LEU B N 1
ATOM 3273 C CA . LEU B 1 214 ? 20.263 9.437 10.569 1.00 12.72 214 LEU B CA 1
ATOM 3274 C C . LEU B 1 214 ? 20.077 10.859 11.081 1.00 13.45 214 LEU B C 1
ATOM 3275 O O . LEU B 1 214 ? 19.558 11.040 12.179 1.00 14.22 214 LEU B O 1
ATOM 3280 N N . TRP B 1 215 ? 20.540 11.846 10.309 1.00 12.48 215 TRP B N 1
ATOM 3281 C CA . TRP B 1 215 ? 20.411 13.271 10.669 1.00 13.84 215 TRP B CA 1
ATOM 3282 C C . TRP B 1 215 ? 19.477 14.030 9.755 1.00 16.23 215 TRP B C 1
ATOM 3283 O O . TRP B 1 215 ? 19.371 15.250 9.887 1.00 18.37 215 TRP B O 1
ATOM 3294 N N . GLY B 1 216 ? 18.739 13.324 8.907 1.00 19.86 216 GLY B N 1
ATOM 3295 C CA . GLY B 1 216 ? 17.791 13.950 8.003 1.00 23.26 216 GLY B CA 1
ATOM 3296 C C . GLY B 1 216 ? 16.484 14.225 8.717 1.00 26.71 216 GLY B C 1
ATOM 3297 O O . GLY B 1 216 ? 15.649 14.928 8.154 1.00 31.30 216 GLY B O 1
#

Nearest PDB structures (foldseek):
  1so5-assembly1_B  TM=1.003E+00  e=3.944E-40  Escherichia coli
  1kv8-assembly1_B  TM=1.002E+00  e=4.173E-40  Escherichia coli
  1so6-assembly1_A  TM=1.004E+00  e=1.028E-39  Escherichia coli
  1xby-assembly1_A  TM=1.004E+00  e=1.087E-39  Escherichia coli
  1xbz-assembly1_B  TM=1.002E+00  e=1.087E-39  Escherichia coli

Organism: Escherichia coli (strain K12) (NCBI:txid83333)

Radius of gyration: 21.26 Å; Cα contacts (8 Å, |Δi|>4): 907; chains: 2; bounding box: 65×41×50 Å